Protein AF-0000000070711128 (afdb_homodimer)

Sequence (648 aa):
MAVHGGACAKFDPSIGEDCSYACGTGTVESALTDLERIEKFNCGFGSHLTIDQEVECEASFMSSKNMSFGAVGAISNVFHPSKVARHLASNNWWKQRDLLHPLILVGRGAEKYAVRNDFPTCNPEELISNQAKDSYEKYLHRMLHPYDTHDTVGAISINVNNMEAESATSSGGIVLKHSGRLGHSCVYGSGTWSERRQYEEPGDLYSERTISIVSTGHGEHLVKADFCRGIATRVLDDEEGILYSDIIREFLRDKMESRARFGGIAMIADKFNERMSLEFLVFHNTRYLPAAVRGRDNKIQVYESKFDPDSCTDDKFVIESFRLMAVHGGACAKFDPSIGEDCSYACGTGTVESALTDLERIEKFNCGFGSHLTIDQEVECEASFMSSKNMSFGAVGAISNVFHPSKVARHLASNNWWKQRDLLHPLILVGRGAEKYAVRNDFPTCNPEELISNQAKDSYEKYLHRMLHPYDTHDTVGAISINVNNMEAESATSSGGIVLKHSGRLGHSCVYGSGTWSERRQYEEPGDLYSERTISIVSTGHGEHLVKADFCRGIATRVLDDEEGILYSDIIREFLRDKMESRARFGGIAMIADKFNERMSLEFLVFHNTRYLPAAVRGRDNKIQVYESKFDPDSCTDDKFVIESFRL

Secondary structure (DSSP, 8-state):
-EEE--EESS--HHHHHHHHHHHTTSSHHHHHHHHHH-TTSSSSTTPPBPTTS-B-EEEEEEETGGGEEEEEEEE-S-S-HHHHHHHHHH--HHHHTTPPPPSEEEHHHHHHHHHHTT-----GGGG--HHHHHHHHHHHHH---GGGEE--EEEEEEETTTTEEEEEEEE---TTPPTTB--TTTSTTTSEEEEEEEEEETTTEEEEEEEEEEEEE-HHHHHHTTHHHHHHHHHHH--S---HHHHHHHHHHHH--TT--EEEEEEEEEEETTEEEEEEEEEESSSEEEEEEE-TT--EEEEEEE--TTS--SSSSEEEEEE-/-EEE---BSS--HHHHHHHHHHHTTSSHHHHHHHHHH-TTSSSSTTPPBPTTS-B-EEEEEEETGGGEEEEEEEE-S-S-HHHHHHHHHH--HHHHTTPPPPSEEEHHHHHHHHHHTT-----GGGG--HHHHHHHHHHHHH---GGGB---EEEEEEETTTTEEEEEEEE---TTPPTTB--TTTSTTTSEEEEEEEEEETTTEEEEEEEEEEEEE-HHHHHHTTHHHHHHHHHHH--S---HHHHHHHHHHHH--TT--EEEEEEEEEEETTEEEEEEEEEESSSEEEEEEE-TT--EEEEEEE--TTS--SSSSEEEEEE-

Solvent-accessible surface area (backbone atoms only — not comparable to full-atom values): 30835 Å² total; per-residue (Å²): 58,32,22,34,47,28,32,23,59,62,85,54,71,67,54,25,53,51,23,38,54,23,38,67,62,74,43,54,66,54,20,50,50,51,45,18,68,35,50,89,36,20,11,36,28,18,15,23,24,22,66,80,70,40,52,38,25,29,3,13,24,27,28,26,64,87,61,27,40,9,17,28,25,38,29,38,35,46,56,49,48,41,59,53,5,43,48,48,30,67,56,56,66,33,60,78,63,58,39,83,63,66,46,28,24,24,20,68,22,29,41,49,50,38,55,74,69,68,44,77,66,49,61,44,73,76,34,58,33,70,66,20,52,52,50,46,52,49,41,66,71,58,65,48,68,54,82,49,48,22,27,24,26,27,25,25,33,61,42,82,87,76,50,40,20,32,10,26,22,33,20,6,56,44,60,58,30,60,50,25,47,54,52,16,41,44,39,90,29,15,13,31,29,20,47,59,48,74,40,87,39,86,90,87,36,59,32,38,43,24,38,13,24,28,38,23,37,43,28,59,55,33,42,75,42,30,39,28,38,49,46,48,50,55,61,72,66,54,81,81,75,69,56,65,69,55,53,46,48,51,45,49,70,72,54,54,59,91,86,57,43,41,27,37,43,37,38,38,37,40,37,44,85,92,44,72,48,36,38,42,35,45,36,35,39,37,42,20,41,30,19,9,36,29,42,91,84,68,49,73,46,67,40,78,48,69,36,64,66,84,50,91,46,100,52,73,55,49,76,48,76,43,84,87,57,32,21,34,46,27,30,23,64,62,87,54,72,67,53,25,53,51,22,38,54,23,39,67,61,73,43,53,65,53,19,51,51,50,44,19,67,34,52,91,37,20,11,34,29,17,14,22,24,21,65,80,68,40,52,38,26,29,3,13,24,28,26,27,65,88,60,27,42,8,15,28,25,35,30,40,34,47,56,49,48,43,58,52,6,42,48,47,29,67,56,53,69,32,59,77,62,62,40,84,62,65,45,28,25,26,19,69,24,30,41,47,49,39,55,75,69,68,45,76,67,51,61,42,72,76,34,59,33,70,66,21,51,49,50,45,54,50,42,69,70,57,62,49,66,51,84,50,45,20,28,23,26,27,24,26,31,62,44,83,88,75,50,43,21,30,11,25,22,32,20,7,55,40,61,58,31,60,50,25,47,56,52,17,42,44,39,89,28,14,13,29,28,22,45,58,48,77,41,86,39,85,90,88,34,59,33,38,42,26,38,14,24,27,38,25,35,45,29,59,55,33,44,76,42,31,37,28,38,48,47,48,50,54,61,70,65,53,79,81,74,70,56,65,70,55,55,50,48,52,45,49,70,70,54,52,57,91,86,55,44,41,27,36,42,36,39,39,36,40,36,43,83,92,44,70,48,38,37,40,37,44,35,34,39,36,43,20,41,29,20,11,37,28,41,90,84,67,49,73,46,67,40,77,49,70,36,63,66,83,52,89,45,100,50,73,54,48,76,45,76,42,81,87

InterPro domains:
  IPR000246 Peptidase T2, asparaginase 2 [PF01112] (27-268)
  IPR000246 Peptidase T2, asparaginase 2 [PTHR10188] (27-289)
  IPR029055 Nucleophile aminohydrolases, N-terminal [SSF56235] (26-309)
  IPR037464 Threonine aspartase 1 [cd04514] (2-299)

pLDDT: mean 92.33, std 9.2, range [47.75, 98.94]

Organism: Caenorhabditis briggsae (NCBI:txid6238)

Structure (mmCIF, N/CA/C/O backbone):
data_AF-0000000070711128-model_v1
#
loop_
_entity.id
_entity.type
_entity.pdbx_description
1 polymer 'Protein CBG18312'
#
loop_
_atom_site.group_PDB
_atom_site.id
_atom_site.type_symbol
_atom_site.label_atom_id
_atom_site.label_alt_id
_atom_site.label_comp_id
_atom_site.label_asym_id
_atom_site.label_entity_id
_atom_site.label_seq_id
_atom_site.pdbx_PDB_ins_code
_atom_site.Cartn_x
_atom_site.Cartn_y
_atom_site.Cartn_z
_atom_site.occupancy
_atom_site.B_iso_or_equiv
_atom_site.auth_seq_id
_atom_site.auth_comp_id
_atom_site.auth_asym_id
_atom_site.auth_atom_id
_atom_site.pdbx_PDB_model_num
ATOM 1 N N . MET A 1 1 ? -8.859 24.391 4.602 1 96.88 1 MET A N 1
ATOM 2 C CA . MET A 1 1 ? -7.535 23.781 4.672 1 96.88 1 MET A CA 1
ATOM 3 C C . MET A 1 1 ? -7.148 23.484 6.117 1 96.88 1 MET A C 1
ATOM 5 O O . MET A 1 1 ? -7.484 24.25 7.023 1 96.88 1 MET A O 1
ATOM 9 N N . ALA A 1 2 ? -6.535 22.328 6.293 1 98.06 2 ALA A N 1
ATOM 10 C CA . ALA A 1 2 ? -6.086 21.969 7.637 1 98.06 2 ALA A CA 1
ATOM 11 C C . ALA A 1 2 ? -4.715 21.312 7.602 1 98.06 2 ALA A C 1
ATOM 13 O O . ALA A 1 2 ? -4.324 20.734 6.582 1 98.06 2 ALA A O 1
ATOM 14 N N . VAL A 1 3 ? -3.994 21.469 8.68 1 97.56 3 VAL A N 1
ATOM 15 C CA . VAL A 1 3 ? -2.654 20.906 8.82 1 97.56 3 VAL A CA 1
ATOM 16 C C . VAL A 1 3 ? -2.506 20.266 10.195 1 97.56 3 VAL A C 1
ATOM 18 O O . VAL A 1 3 ? -3.123 20.703 11.164 1 97.56 3 VAL A O 1
ATOM 21 N N . HIS A 1 4 ? -1.791 19.203 10.203 1 96 4 HIS A N 1
ATOM 22 C CA . HIS A 1 4 ? -1.365 18.703 11.5 1 96 4 HIS A CA 1
ATOM 23 C C . HIS A 1 4 ? 0.149 18.531 11.555 1 96 4 HIS A C 1
ATOM 25 O O . HIS A 1 4 ? 0.798 18.375 10.516 1 96 4 HIS A O 1
ATOM 31 N N . GLY A 1 5 ? 0.655 18.641 12.781 1 91.31 5 GLY A N 1
ATOM 32 C CA . GLY A 1 5 ? 2.02 18.203 13.047 1 91.31 5 GLY A CA 1
ATOM 33 C C . GLY A 1 5 ? 2.125 16.734 13.383 1 91.31 5 GLY A C 1
ATOM 34 O O . GLY A 1 5 ? 1.228 15.953 13.062 1 91.31 5 GLY A O 1
ATOM 35 N N . GLY A 1 6 ? 3.279 16.312 13.875 1 83.06 6 GLY A N 1
ATOM 36 C CA . GLY A 1 6 ? 3.48 14.914 14.227 1 83.06 6 GLY A CA 1
ATOM 37 C C . GLY A 1 6 ? 2.777 14.508 15.508 1 83.06 6 GLY A C 1
ATOM 38 O O . GLY A 1 6 ? 2.477 15.359 16.344 1 83.06 6 GLY A O 1
ATOM 39 N N . ALA A 1 7 ? 2.387 13.219 15.578 1 73.69 7 ALA A N 1
ATOM 40 C CA . ALA A 1 7 ? 1.886 12.672 16.828 1 73.69 7 ALA A CA 1
ATOM 41 C C . ALA A 1 7 ? 2.982 12.641 17.891 1 73.69 7 ALA A C 1
ATOM 43 O O . ALA A 1 7 ? 3.984 11.938 17.734 1 73.69 7 ALA A O 1
ATOM 44 N N . CYS A 1 8 ? 2.756 13.562 18.844 1 65.44 8 CYS A N 1
ATOM 45 C CA . CYS A 1 8 ? 3.875 13.938 19.688 1 65.44 8 CYS A CA 1
ATOM 46 C C . CYS A 1 8 ? 3.73 13.328 21.078 1 65.44 8 CYS A C 1
ATOM 48 O O . CYS A 1 8 ? 2.615 13.125 21.562 1 65.44 8 CYS A O 1
ATOM 50 N N . ALA A 1 9 ? 4.891 13.102 21.5 1 61.5 9 ALA A N 1
ATOM 51 C CA . ALA A 1 9 ? 4.969 12.609 22.875 1 61.5 9 ALA A CA 1
ATOM 52 C C . ALA A 1 9 ? 4.922 13.766 23.875 1 61.5 9 ALA A C 1
ATOM 54 O O . ALA A 1 9 ? 4.613 13.562 25.062 1 61.5 9 ALA A O 1
ATOM 55 N N . LYS A 1 10 ? 5.27 14.891 23.438 1 70.38 10 LYS A N 1
ATOM 56 C CA . LYS A 1 10 ? 5.309 16.016 24.375 1 70.38 10 LYS A CA 1
ATOM 57 C C . LYS A 1 10 ? 4.621 17.234 23.781 1 70.38 10 LYS A C 1
ATOM 59 O O . LYS A 1 10 ? 4.77 17.531 22.594 1 70.38 10 LYS A O 1
ATOM 64 N N . PHE A 1 11 ? 3.947 17.891 24.688 1 78.62 11 PHE A N 1
ATOM 65 C CA . PHE A 1 11 ? 3.258 19.109 24.297 1 78.62 11 PHE A CA 1
ATOM 66 C C . PHE A 1 11 ? 4.254 20.25 24.062 1 78.62 11 PHE A C 1
ATOM 68 O O . PHE A 1 11 ? 5.168 20.453 24.859 1 78.62 11 PHE A O 1
ATOM 75 N N . ASP A 1 12 ? 4.129 20.938 22.922 1 80.81 12 ASP A N 1
ATOM 76 C CA . ASP A 1 12 ? 4.902 22.125 22.547 1 80.81 12 ASP A CA 1
ATOM 77 C C . ASP A 1 12 ? 4.039 23.109 21.766 1 80.81 12 ASP A C 1
ATOM 79 O O . ASP A 1 12 ? 3.787 22.938 20.578 1 80.81 12 ASP A O 1
ATOM 83 N N . PRO A 1 13 ? 3.658 24.156 22.422 1 82.62 13 PRO A N 1
ATOM 84 C CA . PRO A 1 13 ? 2.76 25.125 21.797 1 82.62 13 PRO A CA 1
ATOM 85 C C . PRO A 1 13 ? 3.363 25.75 20.547 1 82.62 13 PRO A C 1
ATOM 87 O O . PRO A 1 13 ? 2.627 26.203 19.656 1 82.62 13 PRO A O 1
ATOM 90 N N . SER A 1 14 ? 4.613 25.766 20.5 1 87.81 14 SER A N 1
ATOM 91 C CA . SER A 1 14 ? 5.254 26.359 19.328 1 87.81 14 SER A CA 1
ATOM 92 C C . SER A 1 14 ? 4.93 25.578 18.062 1 87.81 14 SER A C 1
ATOM 94 O O . SER A 1 14 ? 4.918 26.141 16.969 1 87.81 14 SER A O 1
ATOM 96 N N . ILE A 1 15 ? 4.617 24.359 18.188 1 88.69 15 ILE A N 1
ATOM 97 C CA . ILE A 1 15 ? 4.285 23.516 17.047 1 88.69 15 ILE A CA 1
ATOM 98 C C . ILE A 1 15 ? 2.912 23.906 16.5 1 88.69 15 ILE A C 1
ATOM 100 O O . ILE A 1 15 ? 2.707 23.938 15.281 1 88.69 15 ILE A O 1
ATOM 104 N N . GLY A 1 16 ? 2.016 24.203 17.391 1 90.62 16 GLY A N 1
ATOM 105 C CA . GLY A 1 16 ? 0.709 24.688 16.969 1 90.62 16 GLY A CA 1
ATOM 106 C C . GLY A 1 16 ? 0.778 25.969 16.172 1 90.62 16 GLY A C 1
ATOM 107 O O . GLY A 1 16 ? 0.048 26.141 15.188 1 90.62 16 GLY A O 1
ATOM 108 N N . GLU A 1 17 ? 1.631 26.828 16.609 1 92.31 17 GLU A N 1
ATOM 109 C CA . GLU A 1 17 ? 1.824 28.094 15.898 1 92.31 17 GLU A CA 1
ATOM 110 C C . GLU A 1 17 ? 2.41 27.859 14.508 1 92.31 17 GLU A C 1
ATOM 112 O O . GLU A 1 17 ? 2.029 28.531 13.547 1 92.31 17 GLU A O 1
ATOM 117 N N . ASP A 1 18 ? 3.338 26.938 14.445 1 93.38 18 ASP A N 1
ATOM 118 C CA . ASP A 1 18 ? 3.916 26.578 13.156 1 93.38 18 ASP A CA 1
ATOM 119 C C . ASP A 1 18 ? 2.857 26 12.219 1 93.38 18 ASP A C 1
ATOM 121 O O . ASP A 1 18 ? 2.848 26.297 11.023 1 93.38 18 ASP A O 1
ATOM 125 N N . CYS A 1 19 ? 1.975 25.203 12.773 1 94.5 19 CYS A N 1
ATOM 126 C CA . CYS A 1 19 ? 0.875 24.641 11.984 1 94.5 19 CYS A CA 1
ATOM 127 C C . CYS A 1 19 ? -0.032 25.766 11.469 1 94.5 19 CYS A C 1
ATOM 129 O O . CYS A 1 19 ? -0.483 25.719 10.32 1 94.5 19 CYS A O 1
ATOM 131 N N . SER A 1 20 ? -0.28 26.703 12.367 1 95.56 20 SER A N 1
ATOM 132 C CA . SER A 1 20 ? -1.103 27.844 11.977 1 95.56 20 SER A CA 1
ATOM 133 C C . SER A 1 20 ? -0.474 28.609 10.82 1 95.56 20 SER A C 1
ATOM 135 O O . SER A 1 20 ? -1.163 28.984 9.867 1 95.56 20 SER A O 1
ATOM 137 N N . TYR A 1 21 ? 0.744 28.844 10.93 1 95.06 21 TYR A N 1
ATOM 138 C CA . TYR A 1 21 ? 1.465 29.531 9.867 1 95.06 21 TYR A CA 1
ATOM 139 C C . TYR A 1 21 ? 1.362 28.766 8.555 1 95.06 21 TYR A C 1
ATOM 141 O O . TYR A 1 21 ? 1.041 29.344 7.516 1 95.06 21 TYR A O 1
ATOM 149 N N . ALA A 1 22 ? 1.61 27.438 8.586 1 95.31 22 ALA A N 1
ATOM 150 C CA . ALA A 1 22 ? 1.55 26.594 7.395 1 95.31 22 ALA A CA 1
ATOM 151 C C . ALA A 1 22 ? 0.146 26.594 6.797 1 95.31 22 ALA A C 1
ATOM 153 O O . ALA A 1 22 ? -0.014 26.641 5.574 1 95.31 22 ALA A O 1
ATOM 154 N N . CYS A 1 23 ? -0.776 26.547 7.648 1 95.19 23 CYS A N 1
ATOM 155 C CA . CYS A 1 23 ? -2.172 26.547 7.23 1 95.19 23 CYS A CA 1
ATOM 156 C C . CYS A 1 23 ? -2.527 27.828 6.492 1 95.19 23 CYS A C 1
ATOM 158 O O . CYS A 1 23 ? -3.379 27.828 5.602 1 95.19 23 CYS A O 1
ATOM 160 N N . GLY A 1 24 ? -1.919 28.891 6.805 1 93.44 24 GLY A N 1
ATOM 161 C CA . GLY A 1 24 ? -2.189 30.203 6.242 1 93.44 24 GLY A CA 1
ATOM 162 C C . GLY A 1 24 ? -1.588 30.391 4.859 1 93.44 24 GLY A C 1
ATOM 163 O O . GLY A 1 24 ? -1.929 31.344 4.156 1 93.44 24 GLY A O 1
ATOM 164 N N . THR A 1 25 ? -0.781 29.5 4.379 1 88.31 25 THR A N 1
ATOM 165 C CA . THR A 1 25 ? -0.105 29.641 3.094 1 88.31 25 THR A CA 1
ATOM 166 C C . THR A 1 25 ? -1.077 29.406 1.941 1 88.31 25 THR A C 1
ATOM 168 O O . THR A 1 25 ? -0.807 29.797 0.803 1 88.31 25 THR A O 1
ATOM 171 N N . GLY A 1 26 ? -2.074 28.641 2.146 1 85.19 26 GLY A N 1
ATOM 172 C CA . GLY A 1 26 ? -3.189 28.625 1.213 1 85.19 26 GLY A CA 1
ATOM 173 C C . GLY A 1 26 ? -3.293 27.312 0.435 1 85.19 26 GLY A C 1
ATOM 174 O O . GLY A 1 26 ? -4.344 27.016 -0.137 1 85.19 26 GLY A O 1
ATOM 175 N N . THR A 1 27 ? -2.182 26.609 0.192 1 94.88 27 THR A N 1
ATOM 176 C CA . THR A 1 27 ? -2.287 25.359 -0.537 1 94.88 27 THR A CA 1
ATOM 177 C C . THR A 1 27 ? -1.648 24.219 0.253 1 94.88 27 THR A C 1
ATOM 179 O O . THR A 1 27 ? -0.801 24.453 1.117 1 94.88 27 THR A O 1
ATOM 182 N N . VAL A 1 28 ? -2.09 23 -0.047 1 97.75 28 VAL A N 1
ATOM 183 C CA . VAL A 1 28 ? -1.533 21.797 0.581 1 97.75 28 VAL A CA 1
ATOM 184 C C . VAL A 1 28 ? -0.031 21.734 0.315 1 97.75 28 VAL A C 1
ATOM 186 O O . VAL A 1 28 ? 0.752 21.438 1.221 1 97.75 28 VAL A O 1
ATOM 189 N N . GLU A 1 29 ? 0.359 22.062 -0.869 1 96.12 29 GLU A N 1
ATOM 190 C CA . GLU A 1 29 ? 1.768 22.031 -1.25 1 96.12 29 GLU A CA 1
ATOM 191 C C . GLU A 1 29 ? 2.586 23.031 -0.439 1 96.12 29 GLU A C 1
ATOM 193 O O . GLU A 1 29 ? 3.631 22.672 0.115 1 96.12 29 GLU A O 1
ATOM 198 N N . SER A 1 30 ? 2.127 24.25 -0.431 1 96.81 30 SER A N 1
ATOM 199 C CA . SER A 1 30 ? 2.857 25.281 0.289 1 96.81 30 SER A CA 1
ATOM 200 C C . SER A 1 30 ? 2.922 24.984 1.782 1 96.81 30 SER A C 1
ATOM 202 O O . SER A 1 30 ? 3.936 25.25 2.432 1 96.81 30 SER A O 1
ATOM 204 N N . ALA A 1 31 ? 1.823 24.422 2.291 1 97.44 31 ALA A N 1
ATOM 205 C CA . ALA A 1 31 ? 1.797 24.078 3.709 1 97.44 31 ALA A CA 1
ATOM 206 C C . ALA A 1 31 ? 2.867 23.031 4.039 1 97.44 31 ALA A C 1
ATOM 208 O O . ALA A 1 31 ? 3.631 23.203 4.992 1 97.44 31 ALA A O 1
ATOM 209 N N . LEU A 1 32 ? 2.965 22.031 3.246 1 97.19 32 LEU A N 1
ATOM 210 C CA . LEU A 1 32 ? 3.936 20.969 3.518 1 97.19 32 LEU A CA 1
ATOM 211 C C . LEU A 1 32 ? 5.359 21.469 3.312 1 97.19 32 LEU A C 1
ATOM 213 O O . LEU A 1 32 ? 6.27 21.094 4.055 1 97.19 32 LEU A O 1
ATOM 217 N N . THR A 1 33 ? 5.527 22.266 2.289 1 96.12 33 THR A N 1
ATOM 218 C CA . THR A 1 33 ? 6.848 22.844 2.033 1 96.12 33 THR A CA 1
ATOM 219 C C . THR A 1 33 ? 7.324 23.656 3.227 1 96.12 33 THR A C 1
ATOM 221 O O . THR A 1 33 ? 8.492 23.594 3.609 1 96.12 33 THR A O 1
ATOM 224 N N . ASP A 1 34 ? 6.426 24.406 3.803 1 95.38 34 ASP A N 1
ATOM 225 C CA . ASP A 1 34 ? 6.746 25.188 4.988 1 95.38 34 ASP A CA 1
ATOM 226 C C . ASP A 1 34 ? 7.113 24.297 6.164 1 95.38 34 ASP A C 1
ATOM 228 O O . ASP A 1 34 ? 8.086 24.562 6.875 1 95.38 34 ASP A O 1
ATOM 232 N N . LEU A 1 35 ? 6.359 23.312 6.355 1 94.44 35 LEU A N 1
ATOM 233 C CA . LEU A 1 35 ? 6.617 22.406 7.473 1 94.44 35 LEU A CA 1
ATOM 234 C C . LEU A 1 35 ? 7.941 21.672 7.285 1 94.44 35 LEU A C 1
ATOM 236 O O . LEU A 1 35 ? 8.656 21.422 8.258 1 94.44 35 LEU A O 1
ATOM 240 N N . GLU A 1 36 ? 8.289 21.328 6.051 1 95 36 GLU A N 1
ATOM 241 C CA . GLU A 1 36 ? 9.523 20.625 5.734 1 95 36 GLU A CA 1
ATOM 242 C C . GLU A 1 36 ? 10.75 21.484 6.008 1 95 36 GLU A C 1
ATOM 244 O O . GLU A 1 36 ? 11.867 20.969 6.121 1 95 36 GLU A O 1
ATOM 249 N N . ARG A 1 37 ? 10.555 22.734 6.152 1 92.88 37 ARG A N 1
ATOM 250 C CA . ARG A 1 37 ? 11.656 23.656 6.402 1 92.88 37 ARG A CA 1
ATOM 251 C C . ARG A 1 37 ? 11.938 23.766 7.898 1 92.88 37 ARG A C 1
ATOM 253 O O . ARG A 1 37 ? 13.008 24.25 8.297 1 92.88 37 ARG A O 1
ATOM 260 N N . ILE A 1 38 ? 10.953 23.406 8.656 1 90.12 38 ILE A N 1
ATOM 261 C CA . ILE A 1 38 ? 11.055 23.594 10.102 1 90.12 38 ILE A CA 1
ATOM 262 C C . ILE A 1 38 ? 11.633 22.344 10.742 1 90.12 38 ILE A C 1
ATOM 264 O O . ILE A 1 38 ? 11 21.281 10.719 1 90.12 38 ILE A O 1
ATOM 268 N N . GLU A 1 39 ? 12.695 22.469 11.383 1 87 39 GLU A N 1
ATOM 269 C CA . GLU A 1 39 ? 13.484 21.359 11.922 1 87 39 GLU A CA 1
ATOM 270 C C . GLU A 1 39 ? 12.68 20.562 12.938 1 87 39 GLU A C 1
ATOM 272 O O . GLU A 1 39 ? 12.844 19.344 13.039 1 87 39 GLU A O 1
ATOM 277 N N . LYS A 1 40 ? 11.844 21.281 13.555 1 83.38 40 LYS A N 1
ATOM 278 C CA . LYS A 1 40 ? 11.133 20.609 14.641 1 83.38 40 LYS A CA 1
ATOM 279 C C . LYS A 1 40 ? 10.195 19.531 14.102 1 83.38 40 LYS A C 1
ATOM 281 O O . LYS A 1 40 ? 9.773 18.641 14.844 1 83.38 40 LYS A O 1
ATOM 286 N N . PHE A 1 41 ? 9.938 19.812 12.812 1 86.44 41 PHE A N 1
ATOM 287 C CA . PHE A 1 41 ? 9.055 18.812 12.203 1 86.44 41 PHE A CA 1
ATOM 288 C C . PHE A 1 41 ? 9.859 17.688 11.586 1 86.44 41 PHE A C 1
ATOM 290 O O . PHE A 1 41 ? 10.93 17.906 11.008 1 86.44 41 PHE A O 1
ATOM 297 N N . ASN A 1 42 ? 9.922 16.531 11.883 1 84.69 42 ASN A N 1
ATOM 298 C CA . ASN A 1 42 ? 10.57 15.312 11.406 1 84.69 42 ASN A CA 1
ATOM 299 C C . ASN A 1 42 ? 10.18 15 9.961 1 84.69 42 ASN A C 1
ATOM 301 O O . ASN A 1 42 ? 9.703 13.906 9.664 1 84.69 42 ASN A O 1
ATOM 305 N N . CYS A 1 43 ? 10.398 15.992 9.094 1 88.38 43 CYS A N 1
ATOM 306 C CA . CYS A 1 43 ? 10.172 15.844 7.656 1 88.38 43 CYS A CA 1
ATOM 307 C C . CYS A 1 43 ? 11.078 16.781 6.863 1 88.38 43 CYS A C 1
ATOM 309 O O . CYS A 1 43 ? 11.312 17.922 7.273 1 88.38 43 CYS A O 1
ATOM 311 N N . GLY A 1 44 ? 11.641 16.281 5.773 1 90.12 44 GLY A N 1
ATOM 312 C CA . GLY A 1 44 ? 12.656 17.109 5.121 1 90.12 44 GLY A CA 1
ATOM 313 C C . GLY A 1 44 ? 13.859 17.375 5.996 1 90.12 44 GLY A C 1
ATOM 314 O O . GLY A 1 44 ? 14.5 16.438 6.492 1 90.12 44 GLY A O 1
ATOM 315 N N . PHE A 1 45 ? 14.078 18.656 6.207 1 89.38 45 PHE A N 1
ATOM 316 C CA . PHE A 1 45 ? 15.164 19.031 7.105 1 89.38 45 PHE A CA 1
ATOM 317 C C . PHE A 1 45 ? 14.836 18.641 8.539 1 89.38 45 PHE A C 1
ATOM 319 O O . PHE A 1 45 ? 13.789 19.031 9.07 1 89.38 45 PHE A O 1
ATOM 326 N N . GLY A 1 46 ? 15.742 17.812 9.133 1 86.38 46 GLY A N 1
ATOM 327 C CA . GLY A 1 46 ? 15.516 17.422 10.516 1 86.38 46 GLY A CA 1
ATOM 328 C C . GLY A 1 46 ? 14.883 16.062 10.648 1 86.38 46 GLY A C 1
ATOM 329 O O . GLY A 1 46 ? 14.547 15.633 11.758 1 86.38 46 GLY A O 1
ATOM 330 N N . SER A 1 47 ? 14.766 15.352 9.562 1 89.25 47 SER A N 1
ATOM 331 C CA . SER A 1 47 ? 14.227 14 9.586 1 89.25 47 SER A CA 1
ATOM 332 C C . SER A 1 47 ? 15.055 13.078 10.477 1 89.25 47 SER A C 1
ATOM 334 O O . SER A 1 47 ? 16.266 13.258 10.602 1 89.25 47 SER A O 1
ATOM 336 N N . HIS A 1 48 ? 14.391 12.156 11.078 1 89.38 48 HIS A N 1
ATOM 337 C CA . HIS A 1 48 ? 15.07 11.164 11.914 1 89.38 48 HIS A CA 1
ATOM 338 C C . HIS A 1 48 ? 16.078 10.367 11.102 1 89.38 48 HIS A C 1
ATOM 340 O O . HIS A 1 48 ? 15.836 10.039 9.938 1 89.38 48 HIS A O 1
ATOM 346 N N . LEU A 1 49 ? 17.125 10.023 11.812 1 91.88 49 LEU A N 1
ATOM 347 C CA . LEU A 1 49 ? 18.172 9.266 11.141 1 91.88 49 LEU A CA 1
ATOM 348 C C . LEU A 1 49 ? 17.875 7.77 11.172 1 91.88 49 LEU A C 1
ATOM 350 O O . LEU A 1 49 ? 17.312 7.262 12.148 1 91.88 49 LEU A O 1
ATOM 354 N N . THR A 1 50 ? 18.234 7.09 10.086 1 92.94 50 THR A N 1
ATOM 355 C CA . THR A 1 50 ? 18.172 5.633 10.039 1 92.94 50 THR A CA 1
ATOM 356 C C . THR A 1 50 ? 19.219 5.016 10.953 1 92.94 50 THR A C 1
ATOM 358 O O . THR A 1 50 ? 20.078 5.727 11.492 1 92.94 50 THR A O 1
ATOM 361 N N . ILE A 1 51 ? 19.141 3.732 11.086 1 91.44 51 ILE A N 1
ATOM 362 C CA . ILE A 1 51 ? 20.109 2.996 11.898 1 91.44 51 ILE A CA 1
ATOM 363 C C . ILE A 1 51 ? 21.516 3.195 11.344 1 91.44 51 ILE A C 1
ATOM 365 O O . ILE A 1 51 ? 22.5 3.059 12.078 1 91.44 51 ILE A O 1
ATOM 369 N N . ASP A 1 52 ? 21.656 3.551 10.078 1 94 52 ASP A N 1
ATOM 370 C CA . ASP A 1 52 ? 22.938 3.779 9.43 1 94 52 ASP A CA 1
ATOM 371 C C . ASP A 1 52 ? 23.312 5.258 9.469 1 94 52 ASP A C 1
ATOM 373 O O . ASP A 1 52 ? 24.219 5.691 8.742 1 94 52 ASP A O 1
ATOM 377 N N . GLN A 1 53 ? 22.547 6.023 10.172 1 93.31 53 GLN A N 1
ATOM 378 C CA . GLN A 1 53 ? 22.781 7.449 10.375 1 93.31 53 GLN A CA 1
ATOM 379 C C . GLN A 1 53 ? 22.609 8.227 9.07 1 93.31 53 GLN A C 1
ATOM 381 O O . GLN A 1 53 ? 23.391 9.148 8.781 1 93.31 53 GLN A O 1
ATOM 386 N N . GLU A 1 54 ? 21.656 7.793 8.312 1 93.88 54 GLU A N 1
ATOM 387 C CA . GLU A 1 54 ? 21.297 8.469 7.066 1 93.88 54 GLU A CA 1
ATOM 388 C C . GLU A 1 54 ? 19.922 9.109 7.172 1 93.88 54 GLU A C 1
ATOM 390 O O . GLU A 1 54 ? 19.109 8.734 8.023 1 93.88 54 GLU A O 1
ATOM 395 N N . VAL A 1 55 ? 19.719 10.156 6.301 1 94.94 55 VAL A N 1
ATOM 396 C CA . VAL A 1 55 ? 18.406 10.766 6.219 1 94.94 55 VAL A CA 1
ATOM 397 C C . VAL A 1 55 ? 17.641 10.211 5.012 1 94.94 55 VAL A C 1
ATOM 399 O O . VAL A 1 55 ? 18.172 10.195 3.896 1 94.94 55 VAL A O 1
ATOM 402 N N . GLU A 1 56 ? 16.547 9.672 5.207 1 96.56 56 GLU A N 1
ATOM 403 C CA . GLU A 1 56 ? 15.617 9.234 4.176 1 96.56 56 GLU A CA 1
ATOM 404 C C . GLU A 1 56 ? 14.211 9.766 4.438 1 96.56 56 GLU A C 1
ATOM 406 O O . GLU A 1 56 ? 13.641 9.531 5.504 1 96.56 56 GLU A O 1
ATOM 411 N N . CYS A 1 57 ? 13.656 10.461 3.416 1 96.88 57 CYS A N 1
ATOM 412 C CA . CYS A 1 57 ? 12.336 11.062 3.57 1 96.88 57 CYS A CA 1
ATOM 413 C C . CYS A 1 57 ? 11.305 10.328 2.732 1 96.88 57 CYS A C 1
ATOM 415 O O . CYS A 1 57 ? 11.656 9.586 1.813 1 96.88 57 CYS A O 1
ATOM 417 N N . GLU A 1 58 ? 10.117 10.461 3.086 1 97.62 58 GLU A N 1
ATOM 418 C CA . GLU A 1 58 ? 8.992 10 2.279 1 97.62 58 GLU A CA 1
ATOM 419 C C . GLU A 1 58 ? 7.875 11.047 2.246 1 97.62 58 GLU A C 1
ATOM 421 O O . GLU A 1 58 ? 7.719 11.82 3.189 1 97.62 58 GLU A O 1
ATOM 426 N N . ALA A 1 59 ? 7.152 11.094 1.206 1 98.5 59 ALA A N 1
ATOM 427 C CA . ALA A 1 59 ? 6.035 12.016 1.029 1 98.5 59 ALA A CA 1
ATOM 428 C C . ALA A 1 59 ? 5.027 11.477 0.02 1 98.5 59 ALA A C 1
ATOM 430 O O . ALA A 1 59 ? 5.371 10.641 -0.818 1 98.5 59 ALA A O 1
ATOM 431 N N . SER A 1 60 ? 3.836 11.914 0.131 1 98.75 60 SER A N 1
ATOM 432 C CA . SER A 1 60 ? 2.795 11.562 -0.829 1 98.75 60 SER A CA 1
ATOM 433 C C . SER A 1 60 ? 1.824 12.719 -1.041 1 98.75 60 SER A C 1
ATOM 435 O O . SER A 1 60 ? 1.779 13.656 -0.237 1 98.75 60 SER A O 1
ATOM 437 N N . PHE A 1 61 ? 1.147 12.703 -2.121 1 98.81 61 PHE A N 1
ATOM 438 C CA . PHE A 1 61 ? 0.121 13.664 -2.508 1 98.81 61 PHE A CA 1
ATOM 439 C C . PHE A 1 61 ? -1.028 12.969 -3.227 1 98.81 61 PHE A C 1
ATOM 441 O O . PHE A 1 61 ? -0.804 12.07 -4.047 1 98.81 61 PHE A O 1
ATOM 448 N N . MET A 1 62 ? -2.23 13.359 -2.889 1 98.81 62 MET A N 1
ATOM 449 C CA . MET A 1 62 ? -3.4 12.812 -3.572 1 98.81 62 MET A CA 1
ATOM 450 C C . MET A 1 62 ? -4.41 13.906 -3.887 1 98.81 62 MET A C 1
ATOM 452 O O . MET A 1 62 ? -4.617 14.82 -3.084 1 98.81 62 MET A O 1
ATOM 456 N N . SER A 1 63 ? -4.988 13.82 -5.02 1 98.62 63 SER A N 1
ATOM 457 C CA . SER A 1 63 ? -6.09 14.688 -5.438 1 98.62 63 SER A CA 1
ATOM 458 C C . SER A 1 63 ? -7.344 13.867 -5.742 1 98.62 63 SER A C 1
ATOM 460 O O . SER A 1 63 ? -7.262 12.789 -6.332 1 98.62 63 SER A O 1
ATOM 462 N N . SER A 1 64 ? -8.477 14.422 -5.258 1 98.44 64 SER A N 1
ATOM 463 C CA . SER A 1 64 ? -9.734 13.758 -5.582 1 98.44 64 SER A CA 1
ATOM 464 C C . SER A 1 64 ? -10.023 13.828 -7.074 1 98.44 64 SER A C 1
ATOM 466 O O . SER A 1 64 ? -10.836 13.055 -7.59 1 98.44 64 SER A O 1
ATOM 468 N N . LYS A 1 65 ? -9.367 14.805 -7.684 1 96.19 65 LYS A N 1
ATOM 469 C CA . LYS A 1 65 ? -9.492 14.891 -9.141 1 96.19 65 LYS A CA 1
ATOM 470 C C . LYS A 1 65 ? -8.773 13.734 -9.82 1 96.19 65 LYS A C 1
ATOM 472 O O . LYS A 1 65 ? -7.551 13.602 -9.703 1 96.19 65 LYS A O 1
ATOM 477 N N . ASN A 1 66 ? -9.484 12.836 -10.445 1 92.62 66 ASN A N 1
ATOM 478 C CA . ASN A 1 66 ? -8.984 11.664 -11.156 1 92.62 66 ASN A CA 1
ATOM 479 C C . ASN A 1 66 ? -8.305 10.68 -10.211 1 92.62 66 ASN A C 1
ATOM 481 O O . ASN A 1 66 ? -7.562 9.805 -10.648 1 92.62 66 ASN A O 1
ATOM 485 N N . MET A 1 67 ? -8.445 10.961 -8.969 1 96.5 67 MET A N 1
ATOM 486 C CA . MET A 1 67 ? -7.824 10.094 -7.973 1 96.5 67 MET A CA 1
ATOM 487 C C . MET A 1 67 ? -6.32 9.992 -8.211 1 96.5 67 MET A C 1
ATOM 489 O O . MET A 1 67 ? -5.758 8.891 -8.164 1 96.5 67 MET A O 1
ATOM 493 N N . SER A 1 68 ? -5.754 11.156 -8.547 1 97.31 68 SER A N 1
ATOM 494 C CA . SER A 1 68 ? -4.316 11.164 -8.805 1 97.31 68 SER A CA 1
ATOM 495 C C . SER A 1 68 ? -3.52 10.992 -7.512 1 97.31 68 SER A C 1
ATOM 497 O O . SER A 1 68 ? -3.895 11.531 -6.469 1 97.31 68 SER A O 1
ATOM 499 N N . PHE A 1 69 ? -2.473 10.234 -7.633 1 98.44 69 PHE A N 1
ATOM 500 C CA . PHE A 1 69 ? -1.632 9.922 -6.48 1 98.44 69 PHE A CA 1
ATOM 501 C C . PHE A 1 69 ? -0.165 9.844 -6.887 1 98.44 69 PHE A C 1
ATOM 503 O O . PHE A 1 69 ? 0.157 9.359 -7.977 1 98.44 69 PHE A O 1
ATOM 510 N N . GLY A 1 70 ? 0.708 10.367 -6.074 1 98.81 70 GLY A N 1
ATOM 511 C CA . GLY A 1 70 ? 2.15 10.258 -6.211 1 98.81 70 GLY A CA 1
ATOM 512 C C . GLY A 1 70 ? 2.871 10.164 -4.879 1 98.81 70 GLY A C 1
ATOM 513 O O . GLY A 1 70 ? 2.502 10.844 -3.922 1 98.81 70 GLY A O 1
ATOM 514 N N . ALA A 1 71 ? 3.828 9.305 -4.809 1 98.88 71 ALA A N 1
ATOM 515 C CA . ALA A 1 71 ? 4.609 9.172 -3.582 1 98.88 71 ALA A CA 1
ATOM 516 C C . ALA A 1 71 ? 6.086 8.93 -3.895 1 98.88 71 ALA A C 1
ATOM 518 O O . ALA A 1 71 ? 6.418 8.32 -4.914 1 98.88 71 ALA A O 1
ATOM 519 N N . VAL A 1 72 ? 6.93 9.422 -3.043 1 98.81 72 VAL A N 1
ATOM 520 C CA . VAL A 1 72 ? 8.359 9.141 -3.074 1 98.81 72 VAL A CA 1
ATOM 521 C C . VAL A 1 72 ? 8.828 8.648 -1.707 1 98.81 72 VAL A C 1
ATOM 523 O O . VAL A 1 72 ? 8.328 9.102 -0.674 1 98.81 72 VAL A O 1
ATOM 526 N N . GLY A 1 73 ? 9.68 7.711 -1.697 1 98.44 73 GLY A N 1
ATOM 527 C CA . GLY A 1 73 ? 10.172 7.137 -0.456 1 98.44 73 GLY A CA 1
ATOM 528 C C . GLY A 1 73 ? 11.664 6.859 -0.477 1 98.44 73 GLY A C 1
ATOM 529 O O . GLY A 1 73 ? 12.25 6.668 -1.544 1 98.44 73 GLY A O 1
ATOM 530 N N . ALA A 1 74 ? 12.242 6.855 0.726 1 98.12 74 ALA A N 1
ATOM 531 C CA . ALA A 1 74 ? 13.68 6.656 0.883 1 98.12 74 ALA A CA 1
ATOM 532 C C . ALA A 1 74 ? 14.469 7.602 -0.019 1 98.12 74 ALA A C 1
ATOM 534 O O . ALA A 1 74 ? 15.445 7.195 -0.649 1 98.12 74 ALA A O 1
ATOM 535 N N . ILE A 1 75 ? 13.977 8.773 -0.16 1 98.12 75 ILE A N 1
ATOM 536 C CA . ILE A 1 75 ? 14.633 9.805 -0.958 1 98.12 75 ILE A CA 1
ATOM 537 C C . ILE A 1 75 ? 15.484 10.688 -0.053 1 98.12 75 ILE A C 1
ATOM 539 O O . ILE A 1 75 ? 15.07 11.039 1.056 1 98.12 75 ILE A O 1
ATOM 543 N N . SER A 1 76 ? 16.641 11.047 -0.497 1 97.25 76 SER A N 1
ATOM 544 C CA . SER A 1 76 ? 17.562 11.695 0.426 1 97.25 76 SER A CA 1
ATOM 545 C C . SER A 1 76 ? 18.234 12.906 -0.222 1 97.25 76 SER A C 1
ATOM 547 O O . SER A 1 76 ? 19.141 13.508 0.365 1 97.25 76 SER A O 1
ATOM 549 N N . ASN A 1 77 ? 17.75 13.273 -1.388 1 97.25 77 ASN A N 1
ATOM 550 C CA . ASN A 1 77 ? 18.531 14.289 -2.078 1 97.25 77 ASN A CA 1
ATOM 551 C C . ASN A 1 77 ? 17.719 15.547 -2.342 1 97.25 77 ASN A C 1
ATOM 553 O O . ASN A 1 77 ? 18.047 16.328 -3.236 1 97.25 77 ASN A O 1
ATOM 557 N N . VAL A 1 78 ? 16.578 15.703 -1.671 1 97.19 78 VAL A N 1
ATOM 558 C CA . VAL A 1 78 ? 15.781 16.906 -1.847 1 97.19 78 VAL A CA 1
ATOM 559 C C . VAL A 1 78 ? 15.336 17.438 -0.485 1 97.19 78 VAL A C 1
ATOM 561 O O . VAL A 1 78 ? 15.039 16.656 0.423 1 97.19 78 VAL A O 1
ATOM 564 N N . PHE A 1 79 ? 15.18 18.781 -0.414 1 94.62 79 PHE A N 1
ATOM 565 C CA . PHE A 1 79 ? 14.695 19.391 0.815 1 94.62 79 PHE A CA 1
ATOM 566 C C . PHE A 1 79 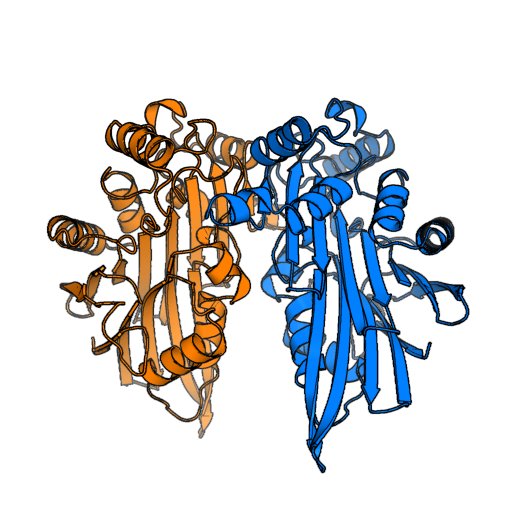? 13.188 19.25 0.94 1 94.62 79 PHE A C 1
ATOM 568 O O . PHE A 1 79 ? 12.648 19.188 2.051 1 94.62 79 PHE A O 1
ATOM 575 N N . HIS A 1 80 ? 12.562 19.203 -0.262 1 97.56 80 HIS A N 1
ATOM 576 C CA . HIS A 1 80 ? 11.109 19.172 -0.263 1 97.56 80 HIS A CA 1
ATOM 577 C C . HIS A 1 80 ? 10.57 17.953 -1.011 1 97.56 80 HIS A C 1
ATOM 579 O O . HIS A 1 80 ? 10.016 18.094 -2.104 1 97.56 80 HIS A O 1
ATOM 585 N N . PRO A 1 81 ? 10.578 16.812 -0.35 1 98.06 81 PRO A N 1
ATOM 586 C CA . PRO A 1 81 ? 10.047 15.617 -1 1 98.06 81 PRO A CA 1
ATOM 587 C C . PRO A 1 81 ? 8.562 15.734 -1.352 1 98.06 81 PRO A C 1
ATOM 589 O O . PRO A 1 81 ? 8.102 15.117 -2.314 1 98.06 81 PRO A O 1
ATOM 592 N N . SER A 1 82 ? 7.812 16.5 -0.616 1 98.25 82 SER A N 1
ATOM 593 C CA . SER A 1 82 ? 6.387 16.656 -0.879 1 98.25 82 SER A CA 1
ATOM 594 C C . SER A 1 82 ? 6.148 17.297 -2.246 1 98.25 82 SER A C 1
ATOM 596 O O . SER A 1 82 ? 5.176 16.969 -2.926 1 98.25 82 SER A O 1
ATOM 598 N N . LYS A 1 83 ? 7.055 18.188 -2.627 1 98.31 83 LYS A N 1
ATOM 599 C CA . LYS A 1 83 ? 6.941 18.781 -3.953 1 98.31 83 LYS A CA 1
ATOM 600 C C . LYS A 1 83 ? 7.156 17.75 -5.047 1 98.31 83 LYS A C 1
ATOM 602 O O . LYS A 1 83 ? 6.504 17.797 -6.094 1 98.31 83 LYS A O 1
ATOM 607 N N . VAL A 1 84 ? 8.07 16.891 -4.82 1 98.69 84 VAL A N 1
ATOM 608 C CA . VAL A 1 84 ? 8.359 15.844 -5.789 1 98.69 84 VAL A CA 1
ATOM 609 C C . VAL A 1 84 ? 7.156 14.906 -5.902 1 98.69 84 VAL A C 1
ATOM 611 O O . VAL A 1 84 ? 6.75 14.539 -7.008 1 98.69 84 VAL A O 1
ATOM 614 N N . ALA A 1 85 ? 6.586 14.555 -4.785 1 98.75 85 ALA A N 1
ATOM 615 C CA . ALA A 1 85 ? 5.414 13.68 -4.766 1 98.75 85 ALA A CA 1
ATOM 616 C C . ALA A 1 85 ? 4.246 14.312 -5.512 1 98.75 85 ALA A C 1
ATOM 618 O O . ALA A 1 85 ? 3.561 13.648 -6.289 1 98.75 85 ALA A O 1
ATOM 619 N N . ARG A 1 86 ? 4.004 15.562 -5.25 1 98.56 86 ARG A N 1
ATOM 620 C CA . ARG A 1 86 ? 2.926 16.266 -5.93 1 98.56 86 ARG A CA 1
ATOM 621 C C . ARG A 1 86 ? 3.141 16.281 -7.438 1 98.56 86 ARG A C 1
ATOM 623 O O . ARG A 1 86 ? 2.199 16.078 -8.203 1 98.56 86 ARG A O 1
ATOM 630 N N . HIS A 1 87 ? 4.367 16.578 -7.824 1 98.62 87 HIS A N 1
ATOM 631 C CA . HIS A 1 87 ? 4.684 16.594 -9.25 1 98.62 87 HIS A CA 1
ATOM 632 C C . HIS A 1 87 ? 4.457 15.219 -9.875 1 98.62 87 HIS A C 1
ATOM 634 O O . HIS A 1 87 ? 3.918 15.117 -10.977 1 98.62 87 HIS A O 1
ATOM 640 N N . LEU A 1 88 ? 4.844 14.18 -9.188 1 98.56 88 LEU A N 1
ATOM 641 C CA . LEU A 1 88 ? 4.645 12.828 -9.688 1 98.56 88 LEU A CA 1
ATOM 642 C C . LEU A 1 88 ? 3.16 12.531 -9.891 1 98.56 88 LEU A C 1
ATOM 644 O O . LEU A 1 88 ? 2.775 11.93 -10.898 1 98.56 88 LEU A O 1
ATOM 648 N N . ALA A 1 89 ? 2.326 12.977 -9.008 1 98.06 89 ALA A N 1
ATOM 649 C CA . ALA A 1 89 ? 0.889 12.719 -9.062 1 98.06 89 ALA A CA 1
ATOM 650 C C . ALA A 1 89 ? 0.273 13.328 -10.32 1 98.06 89 ALA A C 1
ATOM 652 O O . ALA A 1 89 ? -0.705 12.805 -10.859 1 98.06 89 ALA A O 1
ATOM 653 N N . SER A 1 90 ? 0.871 14.375 -10.781 1 95.5 90 SER A N 1
ATOM 654 C CA . SER A 1 90 ? 0.219 15.148 -11.836 1 95.5 90 SER A CA 1
ATOM 655 C C . SER A 1 90 ? 0.982 15.039 -13.156 1 95.5 90 SER A C 1
ATOM 657 O O . SER A 1 90 ? 0.544 15.562 -14.18 1 95.5 90 SER A O 1
ATOM 659 N N . ASN A 1 91 ? 2.113 14.344 -13.125 1 95.62 91 ASN A N 1
ATOM 660 C CA . ASN A 1 91 ? 2.957 14.273 -14.312 1 95.62 91 ASN A CA 1
ATOM 661 C C . ASN A 1 91 ? 2.318 13.414 -15.406 1 95.62 91 ASN A C 1
ATOM 663 O O . ASN A 1 91 ? 2.023 12.242 -15.18 1 95.62 91 ASN A O 1
ATOM 667 N N . ASN A 1 92 ? 2.117 13.945 -16.562 1 92.81 92 ASN A N 1
ATOM 668 C CA . ASN A 1 92 ? 1.43 13.242 -17.641 1 92.81 92 ASN A CA 1
ATOM 669 C C . ASN A 1 92 ? 2.418 12.625 -18.609 1 92.81 92 ASN A C 1
ATOM 671 O O . ASN A 1 92 ? 2.018 12.109 -19.656 1 92.81 92 ASN A O 1
ATOM 675 N N . TRP A 1 93 ? 3.66 12.602 -18.328 1 91.94 93 TRP A N 1
ATOM 676 C CA . TRP A 1 93 ? 4.711 12.117 -19.219 1 91.94 93 TRP A CA 1
ATOM 677 C C . TRP A 1 93 ? 4.445 10.68 -19.641 1 91.94 93 TRP A C 1
ATOM 679 O O . TRP A 1 93 ? 4.547 10.352 -20.828 1 91.94 93 TRP A O 1
ATOM 689 N N . TRP A 1 94 ? 4.113 9.812 -18.766 1 88.12 94 TRP A N 1
ATOM 690 C CA . TRP A 1 94 ? 3.885 8.398 -19.031 1 88.12 94 TRP A CA 1
ATOM 691 C C . TRP A 1 94 ? 2.619 8.203 -19.859 1 88.12 94 TRP A C 1
ATOM 693 O O . TRP A 1 94 ? 2.617 7.453 -20.844 1 88.12 94 TRP A O 1
ATOM 703 N N . LYS A 1 95 ? 1.644 8.961 -19.469 1 86.38 95 LYS A N 1
ATOM 704 C CA . LYS A 1 95 ? 0.372 8.852 -20.172 1 86.38 95 LYS A CA 1
ATOM 705 C C . LYS A 1 95 ? 0.525 9.242 -21.641 1 86.38 95 LYS A C 1
ATOM 707 O O . LYS A 1 95 ? -0.062 8.609 -22.531 1 86.38 95 LYS A O 1
ATOM 712 N N . GLN A 1 96 ? 1.273 10.234 -21.891 1 88.06 96 GLN A N 1
ATOM 713 C CA . GLN A 1 96 ? 1.5 10.727 -23.25 1 88.06 96 GLN A CA 1
ATOM 714 C C . GLN A 1 96 ? 2.258 9.703 -24.094 1 88.06 96 GLN A C 1
ATOM 716 O O . GLN A 1 96 ? 2.23 9.766 -25.328 1 88.06 96 GLN A O 1
ATOM 721 N N . ARG A 1 97 ? 2.895 8.75 -23.469 1 83.5 97 ARG A N 1
ATOM 722 C CA . ARG A 1 97 ? 3.703 7.762 -24.172 1 83.5 97 ARG A CA 1
ATOM 723 C C . ARG A 1 97 ? 3.098 6.367 -24.047 1 83.5 97 ARG A C 1
ATOM 725 O O . ARG A 1 97 ? 3.762 5.367 -24.328 1 83.5 97 ARG A O 1
ATOM 732 N N . ASP A 1 98 ? 1.882 6.273 -23.5 1 81.06 98 ASP A N 1
ATOM 733 C CA . ASP A 1 98 ? 1.121 5.043 -23.328 1 81.06 98 ASP A CA 1
ATOM 734 C C . ASP A 1 98 ? 1.845 4.074 -22.391 1 81.06 98 ASP A C 1
ATOM 736 O O . ASP A 1 98 ? 1.896 2.869 -22.656 1 81.06 98 ASP A O 1
ATOM 740 N N . LEU A 1 99 ? 2.562 4.648 -21.438 1 83.94 99 LEU A N 1
ATOM 741 C CA . LEU A 1 99 ? 3.199 3.887 -20.359 1 83.94 99 LEU A CA 1
ATOM 742 C C . LEU A 1 99 ? 2.391 3.986 -19.078 1 83.94 99 LEU A C 1
ATOM 744 O O . LEU A 1 99 ? 1.588 4.906 -18.906 1 83.94 99 LEU A O 1
ATOM 748 N N . LEU A 1 100 ? 2.609 3.002 -18.297 1 87.62 100 LEU A N 1
ATOM 749 C CA . LEU A 1 100 ? 1.909 3.031 -17.016 1 87.62 100 LEU A CA 1
ATOM 750 C C . LEU A 1 100 ? 2.52 4.074 -16.078 1 87.62 100 LEU A C 1
ATOM 752 O O . LEU A 1 100 ? 3.73 4.07 -15.852 1 87.62 100 LEU A O 1
ATOM 756 N N . HIS A 1 101 ? 1.68 4.977 -15.648 1 93.44 101 HIS A N 1
ATOM 757 C CA . HIS A 1 101 ? 2.092 6.016 -14.711 1 93.44 101 HIS A CA 1
ATOM 758 C C . HIS A 1 101 ? 2.418 5.426 -13.344 1 93.44 101 HIS A C 1
ATOM 760 O O . HIS A 1 101 ? 1.563 4.793 -12.719 1 93.44 101 HIS A O 1
ATOM 766 N N . PRO A 1 102 ? 3.676 5.648 -12.898 1 97.12 102 PRO A N 1
ATOM 767 C CA . PRO A 1 102 ? 4.004 5.09 -11.586 1 97.12 102 PRO A CA 1
ATOM 768 C C . PRO A 1 102 ? 3.295 5.816 -10.445 1 97.12 102 PRO A C 1
ATOM 770 O O . PRO A 1 102 ? 3.121 7.035 -10.492 1 97.12 102 PRO A O 1
ATOM 773 N N . LEU A 1 103 ? 2.949 5.051 -9.398 1 98.19 103 LEU A N 1
ATOM 774 C CA . LEU A 1 103 ? 2.369 5.641 -8.195 1 98.19 103 LEU A CA 1
ATOM 775 C C . LEU A 1 103 ? 3.457 6.016 -7.195 1 98.19 103 LEU A C 1
ATOM 777 O O . LEU A 1 103 ? 3.328 7.008 -6.473 1 98.19 103 LEU A O 1
ATOM 781 N N . ILE A 1 104 ? 4.492 5.223 -7.113 1 98.81 104 ILE A N 1
ATOM 782 C CA . ILE A 1 104 ? 5.504 5.332 -6.07 1 98.81 104 ILE A CA 1
ATOM 783 C C . ILE A 1 104 ? 6.895 5.199 -6.688 1 98.81 104 ILE A C 1
ATOM 785 O O . ILE A 1 104 ? 7.16 4.258 -7.438 1 98.81 104 ILE A O 1
ATOM 789 N N . LEU A 1 105 ? 7.734 6.117 -6.418 1 98.81 105 LEU A N 1
ATOM 790 C CA . LEU A 1 105 ? 9.148 6.02 -6.746 1 98.81 105 LEU A CA 1
ATOM 791 C C . LEU A 1 105 ? 10.008 6.031 -5.484 1 98.81 105 LEU A C 1
ATOM 793 O O . LEU A 1 105 ? 9.719 6.777 -4.543 1 98.81 105 LEU A O 1
ATOM 797 N N . VAL A 1 106 ? 11.094 5.207 -5.477 1 98.81 106 VAL A N 1
ATOM 798 C CA . VAL A 1 106 ? 11.828 5.082 -4.227 1 98.81 106 VAL A CA 1
ATOM 799 C C . VAL A 1 106 ? 13.328 5.141 -4.504 1 98.81 106 VAL A C 1
ATOM 801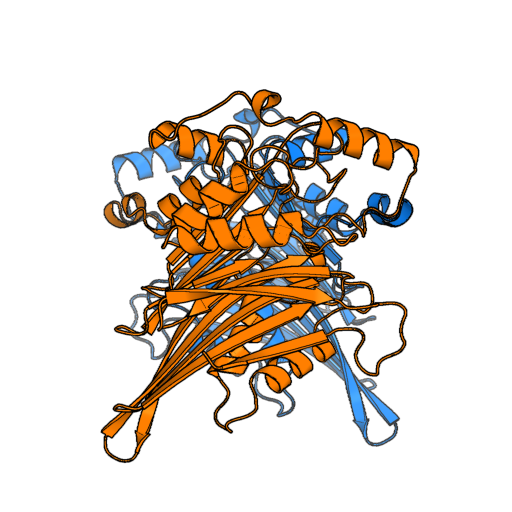 O O . VAL A 1 106 ? 13.766 4.957 -5.645 1 98.81 106 VAL A O 1
ATOM 804 N N . GLY A 1 107 ? 14.055 5.434 -3.475 1 98.06 107 GLY A N 1
ATOM 805 C CA . GLY A 1 107 ? 15.508 5.34 -3.494 1 98.06 107 GLY A CA 1
ATOM 806 C C . GLY A 1 107 ? 16.141 6.152 -4.609 1 98.06 107 GLY A C 1
ATOM 807 O O . GLY A 1 107 ? 15.766 7.305 -4.836 1 98.06 107 GLY A O 1
ATOM 808 N N . ARG A 1 108 ? 17.094 5.535 -5.273 1 97.44 108 ARG A N 1
ATOM 809 C CA . ARG A 1 108 ? 17.844 6.199 -6.332 1 97.44 108 ARG A CA 1
ATOM 810 C C . ARG A 1 108 ? 16.922 6.609 -7.48 1 97.44 108 ARG A C 1
ATOM 812 O O . ARG A 1 108 ? 17.141 7.637 -8.125 1 97.44 108 ARG A O 1
ATOM 819 N N . GLY A 1 109 ? 15.922 5.793 -7.691 1 98.38 109 GLY A N 1
ATOM 820 C CA . GLY A 1 109 ? 14.969 6.133 -8.734 1 98.38 109 GLY A CA 1
ATOM 821 C C . GLY A 1 109 ? 14.219 7.426 -8.461 1 98.38 109 GLY A C 1
ATOM 822 O O . GLY A 1 109 ? 14.047 8.25 -9.359 1 98.38 109 GLY A O 1
ATOM 823 N N . ALA A 1 110 ? 13.781 7.582 -7.234 1 98.62 110 ALA A N 1
ATOM 824 C CA . ALA A 1 110 ? 13.133 8.828 -6.84 1 98.62 110 ALA A CA 1
ATOM 825 C C . ALA A 1 110 ? 14.094 10.008 -6.953 1 98.62 110 ALA A C 1
ATOM 827 O O . ALA A 1 110 ? 13.695 11.102 -7.375 1 98.62 110 ALA A O 1
ATOM 828 N N . GLU A 1 111 ? 15.32 9.781 -6.547 1 98.5 111 GLU A N 1
ATOM 829 C CA . GLU A 1 111 ? 16.344 10.82 -6.641 1 98.5 111 GLU A CA 1
ATOM 830 C C . GLU A 1 111 ? 16.594 11.227 -8.086 1 98.5 111 GLU A C 1
ATOM 832 O O . GLU A 1 111 ? 16.703 12.414 -8.398 1 98.5 111 GLU A O 1
ATOM 837 N N . LYS A 1 112 ? 16.672 10.219 -8.969 1 98.19 112 LYS A N 1
ATOM 838 C CA . LYS A 1 112 ? 16.844 10.492 -10.398 1 98.19 112 LYS A CA 1
ATOM 839 C C . LYS A 1 112 ? 15.656 11.281 -10.945 1 98.19 112 LYS A C 1
ATOM 841 O O . LYS A 1 112 ? 15.836 12.188 -11.758 1 98.19 112 LYS A O 1
ATOM 846 N N . TYR A 1 113 ? 14.5 10.969 -10.57 1 98.5 113 TYR A N 1
ATOM 847 C CA . TYR A 1 113 ? 13.297 11.672 -11 1 98.5 113 TYR A CA 1
ATOM 848 C C . TYR A 1 113 ? 13.367 13.148 -10.617 1 98.5 113 TYR A C 1
ATOM 850 O O . TYR A 1 113 ? 13.023 14.016 -11.422 1 98.5 113 TYR A O 1
ATOM 858 N N . ALA A 1 114 ? 13.75 13.398 -9.312 1 98.62 114 ALA A N 1
ATOM 859 C CA . ALA A 1 114 ? 13.891 14.773 -8.844 1 98.62 114 ALA A CA 1
ATOM 860 C C . ALA A 1 114 ? 14.867 15.555 -9.719 1 98.62 114 ALA A C 1
ATOM 862 O O . ALA A 1 114 ? 14.578 16.672 -10.133 1 98.62 114 ALA A O 1
ATOM 863 N N . VAL A 1 115 ? 15.969 14.93 -10.039 1 98.19 115 VAL A N 1
ATOM 864 C CA . VAL A 1 115 ? 17 15.57 -10.852 1 98.19 115 VAL A CA 1
ATOM 865 C C . VAL A 1 115 ? 16.469 15.812 -12.258 1 98.19 115 VAL A C 1
ATOM 867 O O . VAL A 1 115 ? 16.578 16.922 -12.789 1 98.19 115 VAL A O 1
ATOM 870 N N . ARG A 1 116 ? 15.828 14.82 -12.836 1 97.25 116 ARG A N 1
ATOM 871 C CA . ARG A 1 116 ? 15.344 14.883 -14.211 1 97.25 116 ARG A CA 1
ATOM 872 C C . ARG A 1 116 ? 14.273 15.961 -14.359 1 97.25 116 ARG A C 1
ATOM 874 O O . ARG A 1 116 ? 14.133 16.562 -15.43 1 97.25 116 ARG A O 1
ATOM 881 N N . ASN A 1 117 ? 13.547 16.219 -13.367 1 97.56 117 ASN A N 1
ATOM 882 C CA . ASN A 1 117 ? 12.469 17.203 -13.438 1 97.56 117 ASN A CA 1
ATOM 883 C C . ASN A 1 117 ? 12.891 18.531 -12.812 1 97.56 117 ASN A C 1
ATOM 885 O O . ASN A 1 117 ? 12.039 19.328 -12.43 1 97.56 117 ASN A O 1
ATOM 889 N N . ASP A 1 118 ? 14.141 18.766 -12.562 1 97.44 118 ASP A N 1
ATOM 890 C CA . ASP A 1 118 ? 14.789 20.031 -12.242 1 97.44 118 ASP A CA 1
ATOM 891 C C . ASP A 1 118 ? 14.391 20.516 -10.852 1 97.44 118 ASP A C 1
ATOM 893 O O . ASP A 1 118 ? 14.219 21.719 -10.633 1 97.44 118 ASP A O 1
ATOM 897 N N . PHE A 1 119 ? 14.125 19.594 -9.969 1 97.94 119 PHE A N 1
ATOM 898 C CA . PHE A 1 119 ? 13.961 20 -8.578 1 97.94 119 PHE A CA 1
ATOM 899 C C . PHE A 1 119 ? 15.305 20.359 -7.957 1 97.94 119 PHE A C 1
ATOM 901 O O . PHE A 1 119 ? 16.328 19.734 -8.25 1 97.94 119 PHE A O 1
ATOM 908 N N . PRO A 1 120 ? 15.297 21.406 -7.117 1 96.5 120 PRO A N 1
ATOM 909 C CA . PRO A 1 120 ? 16.531 21.656 -6.375 1 96.5 120 PRO A CA 1
ATOM 910 C C . PRO A 1 120 ? 16.969 20.469 -5.527 1 96.5 120 PRO A C 1
ATOM 912 O O . PRO A 1 120 ? 16.172 19.922 -4.758 1 96.5 120 PRO A O 1
ATOM 915 N N . THR A 1 121 ? 18.156 20.016 -5.711 1 96.69 121 THR A N 1
ATOM 916 C CA . THR A 1 121 ? 18.656 18.859 -4.965 1 96.69 121 THR A CA 1
ATOM 917 C C . THR A 1 121 ? 19.688 19.312 -3.926 1 96.69 121 THR A C 1
ATOM 919 O O . THR A 1 121 ? 20.094 20.469 -3.91 1 96.69 121 THR A O 1
ATOM 922 N N . CYS A 1 122 ? 20 18.453 -3.012 1 95.75 122 CYS A N 1
ATOM 923 C CA . CYS A 1 122 ? 20.984 18.688 -1.967 1 95.75 122 CYS A CA 1
ATOM 924 C C . CYS A 1 122 ? 21.766 17.422 -1.659 1 95.75 122 CYS A C 1
ATOM 926 O O . CYS A 1 122 ? 21.422 16.344 -2.141 1 95.75 122 CYS A O 1
ATOM 928 N N . ASN A 1 123 ? 22.922 17.641 -0.947 1 94.81 123 ASN A N 1
ATOM 929 C CA . ASN A 1 123 ? 23.594 16.484 -0.371 1 94.81 123 ASN A CA 1
ATOM 930 C C . ASN A 1 123 ? 22.844 15.945 0.841 1 94.81 123 ASN A C 1
ATOM 932 O O . ASN A 1 123 ? 22.359 16.719 1.67 1 94.81 123 ASN A O 1
ATOM 936 N N . PRO A 1 124 ? 22.734 14.664 0.892 1 93.56 124 PRO A N 1
ATOM 937 C CA . PRO A 1 124 ? 21.984 14.07 2.008 1 93.56 124 PRO A CA 1
ATOM 938 C C . PRO A 1 124 ? 22.438 14.609 3.365 1 93.56 124 PRO A C 1
ATOM 940 O O . PRO A 1 124 ? 21.625 14.75 4.277 1 93.56 124 PRO A O 1
ATOM 943 N N . GLU A 1 125 ? 23.688 14.938 3.525 1 92.94 125 GLU A N 1
ATOM 944 C CA . GLU A 1 125 ? 24.234 15.422 4.793 1 92.94 125 GLU A CA 1
ATOM 945 C C . GLU A 1 125 ? 23.625 16.766 5.172 1 92.94 125 GLU A C 1
ATOM 947 O O . GLU A 1 125 ? 23.578 17.125 6.355 1 92.94 125 GLU A O 1
ATOM 952 N N . GLU A 1 126 ? 23.172 17.5 4.172 1 93 126 GLU A N 1
ATOM 953 C CA . GLU A 1 126 ? 22.578 18.812 4.414 1 93 126 GLU A CA 1
ATOM 954 C C . GLU A 1 126 ? 21.219 18.688 5.09 1 93 126 GLU A C 1
ATOM 956 O O . GLU A 1 126 ? 20.688 19.656 5.645 1 93 126 GLU A O 1
ATOM 961 N N . LEU A 1 127 ? 20.656 17.531 4.984 1 92.75 127 LEU A N 1
ATOM 962 C CA . LEU A 1 127 ? 19.344 17.312 5.574 1 92.75 127 LEU A CA 1
ATOM 963 C C . LEU A 1 127 ? 19.469 16.906 7.039 1 92.75 127 LEU A C 1
ATOM 965 O O . LEU A 1 127 ? 18.469 16.812 7.75 1 92.75 127 LEU A O 1
ATOM 969 N N . ILE A 1 128 ? 20.672 16.688 7.539 1 93.06 128 ILE A N 1
ATOM 970 C CA . ILE A 1 128 ? 20.891 16.234 8.906 1 93.06 128 ILE A CA 1
ATOM 971 C C . ILE A 1 128 ? 21 17.422 9.844 1 93.06 128 ILE A C 1
ATOM 973 O O . ILE A 1 128 ? 21.938 18.219 9.758 1 93.06 128 ILE A O 1
ATOM 977 N N . SER A 1 129 ? 20.047 17.5 10.711 1 90.38 129 SER A N 1
ATOM 978 C CA . SER A 1 129 ? 20.078 18.562 11.711 1 90.38 129 SER A CA 1
ATOM 979 C C . SER A 1 129 ? 20.766 18.094 12.992 1 90.38 129 SER A C 1
ATOM 981 O O . SER A 1 129 ? 20.953 16.891 13.203 1 90.38 129 SER A O 1
ATOM 983 N N . ASN A 1 130 ? 21.109 19.047 13.805 1 89.31 130 ASN A N 1
ATOM 984 C CA . ASN A 1 130 ? 21.672 18.703 15.102 1 89.31 130 ASN A CA 1
ATOM 985 C C . ASN A 1 130 ? 20.672 17.969 15.977 1 89.31 130 ASN A C 1
ATOM 987 O O . ASN A 1 130 ? 21.047 17.031 16.703 1 89.31 130 ASN A O 1
ATOM 991 N N . GLN A 1 131 ? 19.469 18.391 15.859 1 85.88 131 GLN A N 1
ATOM 992 C CA . GLN A 1 131 ? 18.422 17.75 16.641 1 85.88 131 GLN A CA 1
ATOM 993 C C . GLN A 1 131 ? 18.297 16.281 16.266 1 85.88 131 GLN A C 1
ATOM 995 O O . GLN A 1 131 ? 18.094 15.422 17.141 1 85.88 131 GLN A O 1
ATOM 1000 N N . ALA A 1 132 ? 18.375 16.047 14.992 1 86.38 132 ALA A N 1
ATOM 1001 C CA . ALA A 1 132 ? 18.266 14.664 14.523 1 86.38 132 ALA A CA 1
ATOM 1002 C C . ALA A 1 132 ? 19.422 13.812 15.039 1 86.38 132 ALA A C 1
ATOM 1004 O O . ALA A 1 132 ? 19.234 12.664 15.438 1 86.38 132 ALA A O 1
ATOM 1005 N N . LYS A 1 133 ? 20.609 14.391 15.078 1 88.44 133 LYS A N 1
ATOM 1006 C CA . LYS A 1 133 ? 21.781 13.695 15.602 1 88.44 133 LYS A CA 1
ATOM 1007 C C . LYS A 1 133 ? 21.625 13.406 17.094 1 88.44 133 LYS A C 1
ATOM 1009 O O . LYS A 1 133 ? 21.922 12.305 17.547 1 88.44 133 LYS A O 1
ATOM 1014 N N . ASP A 1 134 ? 21.188 14.398 17.734 1 86.19 134 ASP A N 1
ATOM 1015 C CA . ASP A 1 134 ? 20.984 14.258 19.172 1 86.19 134 ASP A CA 1
ATOM 1016 C C . ASP A 1 134 ? 19.953 13.164 19.484 1 86.19 134 ASP A C 1
ATOM 1018 O O . ASP A 1 134 ? 20.156 12.359 20.406 1 86.19 134 ASP A O 1
ATOM 1022 N N . SER A 1 135 ? 18.891 13.266 18.766 1 83.19 135 SER A N 1
ATOM 1023 C CA . SER A 1 135 ? 17.844 12.258 18.938 1 83.19 135 SER A CA 1
ATOM 1024 C C . SER A 1 135 ? 18.375 10.852 18.672 1 83.19 135 SER A C 1
ATOM 1026 O O . SER A 1 135 ? 18.078 9.922 19.422 1 83.19 135 SER A O 1
ATOM 1028 N N . TYR A 1 136 ? 19.094 10.703 17.641 1 85.69 136 TYR A N 1
ATOM 1029 C CA . TYR A 1 136 ? 19.703 9.43 17.281 1 85.69 136 TYR A CA 1
ATOM 1030 C C . TYR A 1 136 ? 20.547 8.883 18.422 1 85.69 136 TYR A C 1
ATOM 1032 O O . TYR A 1 136 ? 20.406 7.723 18.812 1 85.69 136 TYR A O 1
ATOM 1040 N N . GLU A 1 137 ? 21.375 9.68 18.969 1 84.75 137 GLU A N 1
ATOM 1041 C CA . GLU A 1 137 ? 22.281 9.273 20.047 1 84.75 137 GLU A CA 1
ATOM 1042 C C . GLU A 1 137 ? 21.5 8.898 21.297 1 84.75 137 GLU A C 1
ATOM 1044 O O . GLU A 1 137 ? 21.844 7.926 21.984 1 84.75 137 GLU A O 1
ATOM 1049 N N . LYS A 1 138 ? 20.594 9.664 21.531 1 80.75 138 LYS A N 1
ATOM 1050 C CA . LYS A 1 138 ? 19.781 9.414 22.719 1 80.75 138 LYS A CA 1
ATOM 1051 C C . LYS A 1 138 ? 19.078 8.062 22.609 1 80.75 138 LYS A C 1
ATOM 1053 O O . LYS A 1 138 ? 19.062 7.289 23.578 1 80.75 138 LYS A O 1
ATOM 1058 N N . TYR A 1 139 ? 18.516 7.805 21.469 1 78.31 139 TYR A N 1
ATOM 1059 C CA . TYR A 1 139 ? 17.719 6.594 21.312 1 78.31 139 TYR A CA 1
ATOM 1060 C C . TYR A 1 139 ? 18.609 5.375 21.141 1 78.31 139 TYR A C 1
ATOM 1062 O O . TYR A 1 139 ? 18.25 4.266 21.547 1 78.31 139 TYR A O 1
ATOM 1070 N N . LEU A 1 140 ? 19.75 5.566 20.516 1 76.12 140 LEU A N 1
ATOM 1071 C CA . LEU A 1 140 ? 20.703 4.469 20.391 1 76.12 140 LEU A CA 1
ATOM 1072 C C . LEU A 1 140 ? 21.141 3.969 21.766 1 76.12 140 LEU A C 1
ATOM 1074 O O . LEU A 1 140 ? 21.25 2.76 21.984 1 76.12 140 LEU A O 1
ATOM 1078 N N . HIS A 1 141 ? 21.422 4.918 22.609 1 70.94 141 HIS A N 1
ATOM 1079 C CA . HIS A 1 141 ? 21.984 4.598 23.922 1 70.94 141 HIS A CA 1
ATOM 1080 C C . HIS A 1 141 ? 20.891 4.156 24.891 1 70.94 141 HIS A C 1
ATOM 1082 O O . HIS A 1 141 ? 21.141 3.371 25.812 1 70.94 141 HIS A O 1
ATOM 1088 N N . ARG A 1 142 ? 19.797 4.867 24.875 1 58.69 142 ARG A N 1
ATOM 1089 C CA . ARG A 1 142 ? 18.781 4.547 25.875 1 58.69 142 ARG A CA 1
ATOM 1090 C C . ARG A 1 142 ? 17.891 3.391 25.406 1 58.69 142 ARG A C 1
ATOM 1092 O O . ARG A 1 142 ? 17.078 2.873 26.188 1 58.69 142 ARG A O 1
ATOM 1099 N N . MET A 1 143 ? 18.219 2.734 24.484 1 51.66 143 MET A N 1
ATOM 1100 C CA . MET A 1 143 ? 17.344 1.693 23.953 1 51.66 143 MET A CA 1
ATOM 1101 C C . MET A 1 143 ? 15.883 2.102 24.062 1 51.66 143 MET A C 1
ATOM 1103 O O . MET A 1 143 ? 15.031 1.29 24.438 1 51.66 143 MET A O 1
ATOM 1107 N N . LEU A 1 144 ? 15.594 3.355 24.375 1 50.72 144 LEU A N 1
ATOM 1108 C CA . LEU A 1 144 ? 14.258 3.822 24.75 1 50.72 144 LEU A CA 1
ATOM 1109 C C . LEU A 1 144 ? 13.266 3.58 23.625 1 50.72 144 LEU A C 1
ATOM 1111 O O . LEU A 1 144 ? 13.656 3.418 22.453 1 50.72 144 LEU A O 1
ATOM 1115 N N . HIS A 1 145 ? 12.094 3.334 24.078 1 48.59 145 HIS A N 1
ATOM 1116 C CA . HIS A 1 145 ? 10.906 3.033 23.281 1 48.59 145 HIS A CA 1
ATOM 1117 C C . HIS A 1 145 ? 10.688 4.086 22.188 1 48.59 145 HIS A C 1
ATOM 1119 O O . HIS A 1 145 ? 10.523 5.27 22.5 1 48.59 145 HIS A O 1
ATOM 1125 N N . PRO A 1 146 ? 11.234 3.984 21.125 1 48.22 146 PRO A N 1
ATOM 1126 C CA . PRO A 1 146 ? 11.094 4.832 19.938 1 48.22 146 PRO A CA 1
ATOM 1127 C C . PRO A 1 146 ? 9.703 5.453 19.828 1 48.22 146 PRO A C 1
ATOM 1129 O O . PRO A 1 146 ? 9.477 6.293 18.953 1 48.22 146 PRO A O 1
ATOM 1132 N N . TYR A 1 147 ? 8.656 5.098 20.703 1 47.75 147 TYR A N 1
ATOM 1133 C CA . TYR A 1 147 ? 7.254 5.434 20.484 1 47.75 147 TYR A CA 1
ATOM 1134 C C . TYR A 1 147 ? 7.02 6.93 20.656 1 47.75 147 TYR A C 1
ATOM 1136 O O . TYR A 1 147 ? 5.91 7.422 20.422 1 47.75 147 TYR A O 1
ATOM 1144 N N . ASP A 1 148 ? 8.156 7.711 21.016 1 51.59 148 ASP A N 1
ATOM 1145 C CA . ASP A 1 148 ? 7.781 9.078 21.391 1 51.59 148 ASP A CA 1
ATOM 1146 C C . ASP A 1 148 ? 7.945 10.023 20.203 1 51.59 148 ASP A C 1
ATOM 1148 O O . ASP A 1 148 ? 7.723 11.234 20.344 1 51.59 148 ASP A O 1
ATOM 1152 N N . THR A 1 149 ? 8.391 9.484 19.125 1 54.28 149 THR A N 1
ATOM 1153 C CA . THR A 1 149 ? 8.664 10.531 18.141 1 54.28 149 THR A CA 1
ATOM 1154 C C . THR A 1 149 ? 8.023 10.195 16.797 1 54.28 149 THR A C 1
ATOM 1156 O O . THR A 1 149 ? 8.641 9.539 15.961 1 54.28 149 THR A O 1
ATOM 1159 N N . HIS A 1 150 ? 6.66 10.148 16.766 1 57.66 150 HIS A N 1
ATOM 1160 C CA . HIS A 1 150 ? 6.086 9.859 15.461 1 57.66 150 HIS A CA 1
ATOM 1161 C C . HIS A 1 150 ? 5.711 11.141 14.727 1 57.66 150 HIS A C 1
ATOM 1163 O O . HIS A 1 150 ? 4.809 11.867 15.148 1 57.66 150 HIS A O 1
ATOM 1169 N N . ASP A 1 151 ? 6.645 11.625 13.625 1 75.62 151 ASP A N 1
ATOM 1170 C CA . ASP A 1 151 ? 6.469 13.031 13.273 1 75.62 151 ASP A CA 1
ATOM 1171 C C . ASP A 1 151 ? 6.152 13.195 11.789 1 75.62 151 ASP A C 1
ATOM 1173 O O . ASP A 1 151 ? 6.758 14.023 11.109 1 75.62 151 ASP A O 1
ATOM 1177 N N . THR A 1 152 ? 5.152 12.297 11.297 1 89.69 152 THR A N 1
ATOM 1178 C CA . THR A 1 152 ? 4.633 12.633 9.977 1 89.69 152 THR A CA 1
ATOM 1179 C C . THR A 1 152 ? 3.744 13.867 10.039 1 89.69 152 THR A C 1
ATOM 1181 O O . THR A 1 152 ? 2.934 14.008 10.961 1 89.69 152 THR A O 1
ATOM 1184 N N . VAL A 1 153 ? 3.977 14.82 9.148 1 96.12 153 VAL A N 1
ATOM 1185 C CA . VAL A 1 153 ? 3.096 15.984 9.055 1 96.12 153 VAL A CA 1
ATOM 1186 C C . VAL A 1 153 ? 2.119 15.797 7.895 1 96.12 153 VAL A C 1
ATOM 1188 O O . VAL A 1 153 ? 2.369 15 6.984 1 96.12 153 VAL A O 1
ATOM 1191 N N . GLY A 1 154 ? 0.997 16.453 7.957 1 97.5 154 GLY A N 1
ATOM 1192 C CA . GLY A 1 154 ? -0.013 16.328 6.918 1 97.5 154 GLY A CA 1
ATOM 1193 C C . GLY A 1 154 ? -0.772 17.609 6.656 1 97.5 154 GLY A C 1
ATOM 1194 O O . GLY A 1 154 ? -0.846 18.484 7.527 1 97.5 154 GLY A O 1
ATOM 1195 N N . ALA A 1 155 ? -1.263 17.75 5.496 1 98.56 155 ALA A N 1
ATOM 1196 C CA . ALA A 1 155 ? -2.129 18.844 5.086 1 98.56 155 ALA A CA 1
ATOM 1197 C C . ALA A 1 155 ? -3.275 18.344 4.215 1 98.56 155 ALA A C 1
ATOM 1199 O O . ALA A 1 155 ? -3.092 17.453 3.391 1 98.56 155 ALA A O 1
ATOM 1200 N N . ILE A 1 156 ? -4.426 18.922 4.395 1 98.75 156 ILE A N 1
ATOM 1201 C CA . ILE A 1 156 ? -5.609 18.547 3.619 1 98.75 156 ILE A CA 1
ATOM 1202 C C . ILE A 1 156 ? -6.371 19.812 3.223 1 98.75 156 ILE A C 1
ATOM 1204 O O . ILE A 1 156 ? -6.242 20.859 3.873 1 98.75 156 ILE A O 1
ATOM 1208 N N . SER A 1 157 ? -7.137 19.719 2.188 1 98.44 157 SER A N 1
ATOM 1209 C CA . SER A 1 157 ? -7.984 20.828 1.755 1 98.44 157 SER A CA 1
ATOM 1210 C C . SER A 1 157 ? -9.211 20.328 0.999 1 98.44 157 SER A C 1
ATOM 1212 O O . SER A 1 157 ? -9.18 19.234 0.411 1 98.44 157 SER A O 1
ATOM 1214 N N . ILE A 1 158 ? -10.258 21.016 1.073 1 97.94 158 ILE A N 1
ATOM 1215 C CA . ILE A 1 158 ? -11.438 20.844 0.237 1 97.94 158 ILE A CA 1
ATOM 1216 C C . ILE A 1 158 ? -11.844 22.188 -0.366 1 97.94 158 ILE A C 1
ATOM 1218 O O . ILE A 1 158 ? -12.047 23.156 0.359 1 97.94 158 ILE A O 1
ATOM 1222 N N . ASN A 1 159 ? -11.828 22.25 -1.665 1 96.19 159 ASN A N 1
ATOM 1223 C CA . ASN A 1 159 ? -12.438 23.375 -2.344 1 96.19 159 ASN A CA 1
ATOM 1224 C C . ASN A 1 159 ? -13.961 23.297 -2.336 1 96.19 159 ASN A C 1
ATOM 1226 O O . ASN A 1 159 ? -14.547 22.516 -3.09 1 96.19 159 ASN A O 1
ATOM 1230 N N . VAL A 1 160 ? -14.672 24.125 -1.615 1 92.94 160 VAL A N 1
ATOM 1231 C CA . VAL A 1 160 ? -16.109 23.984 -1.358 1 92.94 160 VAL A CA 1
ATOM 1232 C C . VAL A 1 160 ? -16.891 24.391 -2.598 1 92.94 160 VAL A C 1
ATOM 1234 O O . VAL A 1 160 ? -18.094 24.094 -2.707 1 92.94 160 VAL A O 1
ATOM 1237 N N . ASN A 1 161 ? -16.234 25.094 -3.512 1 92.94 161 ASN A N 1
ATOM 1238 C CA . ASN A 1 161 ? -16.922 25.484 -4.734 1 92.94 161 ASN A CA 1
ATOM 1239 C C . ASN A 1 161 ? -17.078 24.312 -5.695 1 92.94 161 ASN A C 1
ATOM 1241 O O . ASN A 1 161 ? -18.125 24.172 -6.344 1 92.94 161 ASN A O 1
ATOM 1245 N N . ASN A 1 162 ? -16.094 23.469 -5.781 1 94.81 162 ASN A N 1
ATOM 1246 C CA . ASN A 1 162 ? -16.172 22.375 -6.742 1 94.81 162 ASN A CA 1
ATOM 1247 C C . ASN A 1 162 ? -16.031 21.016 -6.055 1 94.81 162 ASN A C 1
ATOM 1249 O O . ASN A 1 162 ? -15.992 19.984 -6.723 1 94.81 162 ASN A O 1
ATOM 1253 N N . MET A 1 163 ? -15.906 20.984 -4.781 1 96.69 163 MET A N 1
ATOM 1254 C CA . MET A 1 163 ? -15.883 19.812 -3.924 1 96.69 163 MET A CA 1
ATOM 1255 C C . MET A 1 163 ? -14.625 18.984 -4.172 1 96.69 163 MET A C 1
ATOM 1257 O O . MET A 1 163 ? -14.547 17.828 -3.756 1 96.69 163 MET A O 1
ATOM 1261 N N . GLU A 1 164 ? -13.617 19.578 -4.84 1 97.94 164 GLU A N 1
ATOM 1262 C CA . GLU A 1 164 ? -12.344 18.891 -5.02 1 97.94 164 GLU A CA 1
ATOM 1263 C C . GLU A 1 164 ? -11.508 18.938 -3.744 1 97.94 164 GLU A C 1
ATOM 1265 O O . GLU A 1 164 ? -11.547 19.922 -3.004 1 97.94 164 GLU A O 1
ATOM 1270 N N . ALA A 1 165 ? -10.797 17.859 -3.508 1 98.69 165 ALA A N 1
ATOM 1271 C CA . ALA A 1 165 ? -10.031 17.734 -2.271 1 98.69 165 ALA A CA 1
ATOM 1272 C C . ALA A 1 165 ? -8.594 17.312 -2.562 1 98.69 165 ALA A C 1
ATOM 1274 O O . ALA A 1 165 ? -8.32 16.672 -3.576 1 98.69 165 ALA A O 1
ATOM 1275 N N . GLU A 1 166 ? -7.695 17.703 -1.711 1 98.75 166 GLU A N 1
ATOM 1276 C CA . GLU A 1 166 ? -6.293 17.312 -1.76 1 98.75 166 GLU A CA 1
ATOM 1277 C C . GLU A 1 166 ? -5.785 16.906 -0.38 1 98.75 166 GLU A C 1
ATOM 1279 O O . GLU A 1 166 ? -6.234 17.438 0.636 1 98.75 166 GLU A O 1
ATOM 1284 N N . SER A 1 167 ? -4.949 15.977 -0.322 1 98.81 167 SER A N 1
ATOM 1285 C CA . SER A 1 167 ? -4.27 15.523 0.886 1 98.81 167 SER A CA 1
ATOM 1286 C C . SER A 1 167 ? -2.807 15.188 0.607 1 98.81 167 SER A C 1
ATOM 1288 O O . SER A 1 167 ? -2.465 14.727 -0.485 1 98.81 167 SER A O 1
ATOM 1290 N N . ALA A 1 168 ? -1.95 15.453 1.541 1 98.75 168 ALA A N 1
ATOM 1291 C CA . ALA A 1 168 ? -0.526 15.164 1.391 1 98.75 168 ALA A CA 1
ATOM 1292 C C . ALA A 1 168 ? 0.136 14.953 2.748 1 98.75 168 ALA A C 1
ATOM 1294 O O . ALA A 1 168 ? -0.282 15.531 3.75 1 98.75 168 ALA A O 1
ATOM 1295 N N . THR A 1 169 ? 1.116 14.141 2.766 1 98.31 169 THR A N 1
ATOM 1296 C CA . THR A 1 169 ? 1.905 13.875 3.963 1 98.31 169 THR A CA 1
ATOM 1297 C C . THR A 1 169 ? 3.398 13.938 3.652 1 98.31 169 THR A C 1
ATOM 1299 O O . THR A 1 169 ? 3.807 13.75 2.506 1 98.31 169 THR A O 1
ATOM 1302 N N . SER A 1 170 ? 4.207 14.258 4.645 1 97.69 170 SER A N 1
ATOM 1303 C CA . SER A 1 170 ? 5.664 14.227 4.613 1 97.69 170 SER A CA 1
ATOM 1304 C C . SER A 1 170 ? 6.234 13.688 5.922 1 97.69 170 SER A C 1
ATOM 1306 O O . SER A 1 170 ? 5.746 14.023 7.004 1 97.69 170 SER A O 1
ATOM 1308 N N . SER A 1 171 ? 7.188 12.805 5.809 1 95.5 171 SER A N 1
ATOM 1309 C CA . SER A 1 171 ? 7.699 12.133 7 1 95.5 171 SER A CA 1
ATOM 1310 C C . SER A 1 171 ? 9.188 11.836 6.867 1 95.5 171 SER A C 1
ATOM 1312 O O . SER A 1 171 ? 9.664 11.492 5.785 1 95.5 171 SER A O 1
ATOM 1314 N N . GLY A 1 172 ? 9.844 12 7.949 1 92.69 172 GLY A N 1
ATOM 1315 C CA . GLY A 1 172 ? 11.219 11.539 8.062 1 92.69 172 GLY A CA 1
ATOM 1316 C C . GLY A 1 172 ? 11.336 10.156 8.68 1 92.69 172 GLY A C 1
ATOM 1317 O O . GLY A 1 172 ? 12.445 9.641 8.844 1 92.69 172 GLY A O 1
ATOM 1318 N N . GLY A 1 173 ? 10.258 9.625 8.938 1 88.94 173 GLY A N 1
ATOM 1319 C CA . GLY A 1 173 ? 10.234 8.281 9.492 1 88.94 173 GLY A CA 1
ATOM 1320 C C . GLY A 1 173 ? 10.477 8.25 10.992 1 88.94 173 GLY A C 1
ATOM 1321 O O . GLY A 1 173 ? 10.328 9.266 11.672 1 88.94 173 GLY A O 1
ATOM 1322 N N . ILE A 1 174 ? 10.695 7.062 11.555 1 86.44 174 ILE A N 1
ATOM 1323 C CA . ILE A 1 174 ? 10.883 6.863 12.992 1 86.44 174 ILE A CA 1
ATOM 1324 C C . ILE A 1 174 ? 12.375 6.77 13.305 1 86.44 174 ILE A C 1
ATOM 1326 O O . ILE A 1 174 ? 13.172 6.406 12.438 1 86.44 174 ILE A O 1
ATOM 1330 N N . VAL A 1 175 ? 12.625 7.098 14.453 1 83.44 175 VAL A N 1
ATOM 1331 C CA . VAL A 1 175 ? 14.023 7.078 14.867 1 83.44 175 VAL A CA 1
ATOM 1332 C C . VAL A 1 175 ? 14.562 5.652 14.797 1 83.44 175 VAL A C 1
ATOM 1334 O O . VAL A 1 175 ? 13.867 4.699 15.156 1 83.44 175 VAL A O 1
ATOM 1337 N N . LEU A 1 176 ? 15.742 5.492 14.273 1 86.75 176 LEU A N 1
ATOM 1338 C CA . LEU A 1 176 ? 16.484 4.234 14.195 1 86.75 176 LEU A CA 1
ATOM 1339 C C . LEU A 1 176 ? 15.789 3.262 13.242 1 86.75 176 LEU A C 1
ATOM 1341 O O . LEU A 1 176 ? 15.953 2.045 13.375 1 86.75 176 LEU A O 1
ATOM 1345 N N . LYS A 1 177 ? 14.977 3.814 12.414 1 89.44 177 LYS A N 1
ATOM 1346 C CA . LYS A 1 177 ? 14.414 2.961 11.383 1 89.44 177 LYS A CA 1
ATOM 1347 C C . LYS A 1 177 ? 15.508 2.309 10.539 1 89.44 177 LYS A C 1
ATOM 1349 O O . LYS A 1 177 ? 16.594 2.869 10.391 1 89.44 177 LYS A O 1
ATOM 1354 N N . HIS A 1 178 ? 15.195 1.167 10.039 1 94.56 178 HIS A N 1
ATOM 1355 C CA . HIS A 1 178 ? 16.109 0.57 9.078 1 94.56 178 HIS A CA 1
ATOM 1356 C C . HIS A 1 178 ? 16.188 1.406 7.801 1 94.56 178 HIS A C 1
ATOM 1358 O O . HIS A 1 178 ? 15.172 1.914 7.324 1 94.56 178 HIS A O 1
ATOM 1364 N N . SER A 1 179 ? 17.422 1.512 7.254 1 96.94 179 SER A N 1
ATOM 1365 C CA . SER A 1 179 ? 17.531 2.17 5.957 1 96.94 179 SER A CA 1
ATOM 1366 C C . SER A 1 179 ? 16.656 1.497 4.91 1 96.94 179 SER A C 1
ATOM 1368 O O . SER A 1 179 ? 16.547 0.269 4.875 1 96.94 179 SER A O 1
ATOM 1370 N N . GLY A 1 180 ? 15.992 2.307 4.113 1 98.31 180 GLY A N 1
ATOM 1371 C CA . GLY A 1 180 ? 15.141 1.794 3.053 1 98.31 180 GLY A CA 1
ATOM 1372 C C . GLY A 1 180 ? 13.727 1.516 3.51 1 98.31 180 GLY A C 1
ATOM 1373 O O . GLY A 1 180 ? 12.875 1.109 2.711 1 98.31 180 GLY A O 1
ATOM 1374 N N . ARG A 1 181 ? 13.422 1.781 4.781 1 97.94 181 ARG A N 1
ATOM 1375 C CA . ARG A 1 181 ? 12.078 1.534 5.293 1 97.94 181 ARG A CA 1
ATOM 1376 C C . ARG A 1 181 ? 11.062 2.453 4.625 1 97.94 181 ARG A C 1
ATOM 1378 O O . ARG A 1 181 ? 11.289 3.66 4.516 1 97.94 181 ARG A O 1
ATOM 1385 N N . LEU A 1 182 ? 10.008 1.865 4.16 1 97.75 182 LEU A N 1
ATOM 1386 C CA . LEU A 1 182 ? 8.883 2.66 3.68 1 97.75 182 LEU A CA 1
ATOM 1387 C C . LEU A 1 182 ? 7.766 2.697 4.715 1 97.75 182 LEU A C 1
ATOM 1389 O O . LEU A 1 182 ? 7.332 1.651 5.203 1 97.75 182 LEU A O 1
ATOM 1393 N N . GLY A 1 183 ? 7.293 3.871 5.035 1 96.06 183 GLY A N 1
ATOM 1394 C CA . GLY A 1 183 ? 6.203 4.047 5.98 1 96.06 183 GLY A CA 1
ATOM 1395 C C . GLY A 1 183 ? 4.859 4.262 5.309 1 96.06 183 GLY A C 1
ATOM 1396 O O . GLY A 1 183 ? 4.707 4 4.113 1 96.06 183 GLY A O 1
ATOM 1397 N N . HIS A 1 184 ? 3.943 4.691 6.082 1 96.62 184 HIS A N 1
ATOM 1398 C CA . HIS A 1 184 ? 2.551 4.777 5.656 1 96.62 184 HIS A CA 1
ATOM 1399 C C . HIS A 1 184 ? 2.35 5.918 4.664 1 96.62 184 HIS A C 1
ATOM 1401 O O . HIS A 1 184 ? 1.405 5.898 3.871 1 96.62 184 HIS A O 1
ATOM 1407 N N . SER A 1 185 ? 3.229 6.906 4.691 1 96.5 185 SER A N 1
ATOM 1408 C CA . SER A 1 185 ? 3.082 8.039 3.783 1 96.5 185 SER A CA 1
ATOM 1409 C C . SER A 1 185 ? 3.152 7.594 2.326 1 96.5 185 SER A C 1
ATOM 1411 O O . SER A 1 185 ? 2.48 8.164 1.464 1 96.5 185 SER A O 1
ATOM 1413 N N . CYS A 1 186 ? 3.898 6.555 2.092 1 97 186 CYS A N 1
ATOM 1414 C CA . CYS A 1 186 ? 4.156 6.168 0.709 1 97 186 CYS A CA 1
ATOM 1415 C C . CYS A 1 186 ? 3.16 5.113 0.244 1 97 186 CYS A C 1
ATOM 1417 O O . CYS A 1 186 ? 3.043 4.852 -0.954 1 97 186 CYS A O 1
ATOM 1419 N N . VAL A 1 187 ? 2.5 4.492 1.103 1 98.12 187 VAL A N 1
ATOM 1420 C CA . VAL A 1 187 ? 1.631 3.377 0.745 1 98.12 187 VAL A CA 1
ATOM 1421 C C . VAL A 1 187 ? 0.234 3.896 0.413 1 98.12 187 VAL A C 1
ATOM 1423 O O . VAL A 1 187 ? -0.409 4.543 1.244 1 98.12 187 VAL A O 1
ATOM 1426 N N . TYR A 1 188 ? -0.241 3.566 -0.777 1 98.44 188 TYR A N 1
ATOM 1427 C CA . TYR A 1 188 ? -1.537 4.008 -1.278 1 98.44 188 TYR A CA 1
ATOM 1428 C C . TYR A 1 188 ? -2.652 3.637 -0.308 1 98.44 188 TYR A C 1
ATOM 1430 O O . TYR A 1 188 ? -2.83 2.461 0.022 1 98.44 188 TYR A O 1
ATOM 1438 N N . GLY A 1 189 ? -3.34 4.684 0.232 1 98.19 189 GLY A N 1
ATOM 1439 C CA . GLY A 1 189 ? -4.504 4.453 1.074 1 98.19 189 GLY A CA 1
ATOM 1440 C C . GLY A 1 189 ? -4.199 4.559 2.557 1 98.19 189 GLY A C 1
ATOM 1441 O O . GLY A 1 189 ? -5.113 4.605 3.383 1 98.19 189 GLY A O 1
ATOM 1442 N N . SER A 1 190 ? -2.918 4.66 2.939 1 98.06 190 SER A N 1
ATOM 1443 C CA . SER A 1 190 ? -2.561 4.559 4.352 1 98.06 190 SER A CA 1
ATOM 1444 C C . SER A 1 190 ? -2.332 5.934 4.965 1 98.06 190 SER A C 1
ATOM 1446 O O . SER A 1 190 ? -2.977 6.293 5.953 1 98.06 190 SER A O 1
ATOM 1448 N N . GLY A 1 191 ? -1.539 6.754 4.34 1 97.69 191 GLY A N 1
ATOM 1449 C CA . GLY A 1 191 ? -1.164 8.031 4.926 1 97.69 191 GLY A CA 1
ATOM 1450 C C . GLY A 1 191 ? -2.008 9.188 4.422 1 97.69 191 GLY A C 1
ATOM 1451 O O . GLY A 1 191 ? -2.139 10.211 5.102 1 97.69 191 GLY A O 1
ATOM 1452 N N . THR A 1 192 ? -2.551 9.047 3.234 1 98.44 192 THR A N 1
ATOM 1453 C CA . THR A 1 192 ? -3.303 10.109 2.574 1 98.44 192 THR A CA 1
ATOM 1454 C C . THR A 1 192 ? -4.488 9.531 1.803 1 98.44 192 THR A C 1
ATOM 1456 O O . THR A 1 192 ? -4.391 8.445 1.229 1 98.44 192 THR A O 1
ATOM 1459 N N . TRP A 1 193 ? -5.543 10.328 1.804 1 98.94 193 TRP A N 1
ATOM 1460 C CA . TRP A 1 193 ? -6.664 9.953 0.948 1 98.94 193 TRP A CA 1
ATOM 1461 C C . TRP A 1 193 ? -7.578 11.148 0.697 1 98.94 193 TRP A C 1
ATOM 1463 O O . TRP A 1 193 ? -7.934 11.875 1.629 1 98.94 193 TRP A O 1
ATOM 1473 N N . SER A 1 194 ? -7.957 11.406 -0.484 1 98.88 194 SER A N 1
ATOM 1474 C CA . SER A 1 194 ? -8.945 12.391 -0.915 1 98.88 194 SER A CA 1
ATOM 1475 C C . SER A 1 194 ? -9.875 11.805 -1.975 1 98.88 194 SER A C 1
ATOM 1477 O O . SER A 1 194 ? -9.422 11.359 -3.029 1 98.88 194 SER A O 1
ATOM 1479 N N . GLU A 1 195 ? -11.109 11.883 -1.709 1 98.88 195 GLU A N 1
ATOM 1480 C CA . GLU A 1 195 ? -12.07 11.266 -2.625 1 98.88 195 GLU A CA 1
ATOM 1481 C C . GLU A 1 195 ? -13.406 12 -2.602 1 98.88 195 GLU A C 1
ATOM 1483 O O . GLU A 1 195 ? -13.875 12.414 -1.54 1 98.88 195 GLU A O 1
ATOM 1488 N N . ARG A 1 196 ? -13.906 12.203 -3.768 1 98.38 196 ARG A N 1
ATOM 1489 C CA . ARG A 1 196 ? -15.227 12.797 -3.984 1 98.38 196 ARG A CA 1
ATOM 1490 C C . ARG A 1 196 ? -16.188 11.781 -4.605 1 98.38 196 ARG A C 1
ATOM 1492 O O . ARG A 1 196 ? -15.82 11.062 -5.539 1 98.38 196 ARG A O 1
ATOM 1499 N N . ARG A 1 197 ? -17.359 11.672 -4.035 1 97.56 197 ARG A N 1
ATOM 1500 C CA . ARG A 1 197 ? -18.375 10.773 -4.59 1 97.56 197 ARG A CA 1
ATOM 1501 C C . ARG A 1 197 ? -19.703 11.492 -4.766 1 97.56 197 ARG A C 1
ATOM 1503 O O . ARG A 1 197 ? -20.094 12.32 -3.938 1 97.56 197 ARG A O 1
ATOM 1510 N N . GLN A 1 198 ? -20.391 11.203 -5.777 1 95.81 198 GLN A N 1
ATOM 1511 C CA . GLN A 1 198 ? -21.734 11.711 -6.051 1 95.81 198 GLN A CA 1
ATOM 1512 C C . GLN A 1 198 ? -22.797 10.633 -5.828 1 95.81 198 GLN A C 1
ATOM 1514 O O . GLN A 1 198 ? -22.578 9.469 -6.176 1 95.81 198 GLN A O 1
ATOM 1519 N N . TYR A 1 199 ? -23.875 11.078 -5.312 1 95.5 199 TYR A N 1
ATOM 1520 C CA . TYR A 1 199 ? -24.969 10.156 -5.023 1 95.5 199 TYR A CA 1
ATOM 1521 C C . TYR A 1 199 ? -26.25 10.602 -5.719 1 95.5 199 TYR A C 1
ATOM 1523 O O . TYR A 1 199 ? -26.547 11.797 -5.789 1 95.5 199 TYR A O 1
ATOM 1531 N N . GLU A 1 200 ? -26.922 9.617 -6.262 1 94.12 200 GLU A N 1
ATOM 1532 C CA . GLU A 1 200 ? -28.234 9.906 -6.836 1 94.12 200 GLU A CA 1
ATOM 1533 C C . GLU A 1 200 ? -29.297 10.031 -5.746 1 94.12 200 GLU A C 1
ATOM 1535 O O . GLU A 1 200 ? -29.359 9.195 -4.84 1 94.12 200 GLU A O 1
ATOM 1540 N N . GLU A 1 201 ? -30.062 11.086 -5.906 1 91.31 201 GLU A N 1
ATOM 1541 C CA . GLU A 1 201 ? -31.141 11.359 -4.969 1 91.31 201 GLU A CA 1
ATOM 1542 C C . GLU A 1 201 ? -32.5 11.328 -5.66 1 91.31 201 GLU A C 1
ATOM 1544 O O . GLU A 1 201 ? -32.594 11.398 -6.887 1 91.31 201 GLU A O 1
ATOM 1549 N N . PRO A 1 202 ? -33.5 11.078 -4.863 1 90.31 202 PRO A N 1
ATOM 1550 C CA . PRO A 1 202 ? -34.844 11.125 -5.48 1 90.31 202 PRO A CA 1
ATOM 1551 C C . PRO A 1 202 ? -35.094 12.406 -6.266 1 90.31 202 PRO A C 1
ATOM 1553 O O . PRO A 1 202 ? -34.656 13.484 -5.848 1 90.31 202 PRO A O 1
ATOM 1556 N N . GLY A 1 203 ? -35.906 12.336 -7.383 1 92.62 203 GLY A N 1
ATOM 1557 C CA . GLY A 1 203 ? -36.281 13.5 -8.164 1 92.62 203 GLY A CA 1
ATOM 1558 C C . GLY A 1 203 ? -35.188 13.961 -9.117 1 92.62 203 GLY A C 1
ATOM 1559 O O . GLY A 1 203 ? -35.062 15.148 -9.398 1 92.62 203 GLY A O 1
ATOM 1560 N N . ASP A 1 204 ? -34.312 13.023 -9.492 1 91.25 204 ASP A N 1
ATOM 1561 C CA . ASP A 1 204 ? -33.25 13.281 -10.445 1 91.25 204 ASP A CA 1
ATOM 1562 C C . ASP A 1 204 ? -32.25 14.297 -9.891 1 91.25 204 ASP A C 1
ATOM 1564 O O . ASP A 1 204 ? -31.781 15.188 -10.617 1 91.25 204 ASP A O 1
ATOM 1568 N N . LEU A 1 205 ? -32.219 14.273 -8.547 1 92.38 205 LEU A N 1
ATOM 1569 C CA . LEU A 1 205 ? -31.25 15.125 -7.863 1 92.38 205 LEU A CA 1
ATOM 1570 C C . LEU A 1 205 ? -30 14.344 -7.508 1 92.38 205 LEU A C 1
ATOM 1572 O O . LEU A 1 205 ? -29.969 13.117 -7.613 1 92.38 205 LEU A O 1
ATOM 1576 N N . TYR A 1 206 ? -28.891 15.211 -7.184 1 93.81 206 TYR A N 1
ATOM 1577 C CA . TYR A 1 206 ? -27.625 14.602 -6.789 1 93.81 206 TYR A CA 1
ATOM 1578 C C . TYR A 1 206 ? -27.078 15.258 -5.531 1 93.81 206 TYR A C 1
ATOM 1580 O O . TYR A 1 206 ? -27.328 16.438 -5.273 1 93.81 206 TYR A O 1
ATOM 1588 N N . SER A 1 207 ? -26.516 14.438 -4.719 1 95.31 207 SER A N 1
ATOM 1589 C CA . SER A 1 207 ? -25.703 14.938 -3.609 1 95.31 207 SER A CA 1
ATOM 1590 C C . SER A 1 207 ? -24.25 14.508 -3.754 1 95.31 207 SER A C 1
ATOM 1592 O O . SER A 1 207 ? -23.938 13.602 -4.535 1 95.31 207 SER A O 1
ATOM 1594 N N . GLU A 1 208 ? -23.391 15.273 -3.119 1 96.44 208 GLU A N 1
ATOM 1595 C CA . GLU A 1 208 ? -21.953 14.977 -3.17 1 96.44 208 GLU A CA 1
ATOM 1596 C C . GLU A 1 208 ? -21.344 14.953 -1.771 1 96.44 208 GLU A C 1
ATOM 1598 O O . GLU A 1 208 ? -21.734 15.734 -0.903 1 96.44 208 GLU A O 1
ATOM 1603 N N . ARG A 1 209 ? -20.516 14.086 -1.54 1 98.12 209 ARG A N 1
ATOM 1604 C CA . ARG A 1 209 ? -19.703 14.031 -0.334 1 98.12 209 ARG A CA 1
ATOM 1605 C C . ARG A 1 209 ? -18.219 13.93 -0.683 1 98.12 209 ARG A C 1
ATOM 1607 O O . ARG A 1 209 ? -17.828 13.164 -1.569 1 98.12 209 ARG A O 1
ATOM 1614 N N . THR A 1 210 ? -17.438 14.773 -0.072 1 98.56 210 THR A N 1
ATOM 1615 C CA . THR A 1 210 ? -15.992 14.742 -0.247 1 98.56 210 THR A CA 1
ATOM 1616 C C . THR A 1 210 ? -15.289 14.586 1.097 1 98.56 210 THR A C 1
ATOM 1618 O O . THR A 1 210 ? -15.695 15.18 2.094 1 98.56 210 THR A O 1
ATOM 1621 N N . ILE A 1 211 ? -14.297 13.758 1.11 1 98.88 211 ILE A N 1
ATOM 1622 C CA . ILE A 1 211 ? -13.461 13.625 2.299 1 98.88 211 ILE A CA 1
ATOM 1623 C C . ILE A 1 211 ? -11.992 13.82 1.925 1 98.88 211 ILE A C 1
ATOM 1625 O O . ILE A 1 211 ? -11.555 13.383 0.859 1 98.88 211 ILE A O 1
ATOM 1629 N N . SER A 1 212 ? -11.25 14.5 2.686 1 98.94 212 SER A N 1
ATOM 1630 C CA . SER A 1 212 ? -9.797 14.586 2.686 1 98.94 212 SER A CA 1
ATOM 1631 C C . SER A 1 212 ? -9.219 14.227 4.055 1 98.94 212 SER A C 1
ATOM 1633 O O . SER A 1 212 ? -9.648 14.773 5.074 1 98.94 212 SER A O 1
ATOM 1635 N N . ILE A 1 213 ? -8.32 13.281 4.113 1 98.94 213 ILE A N 1
ATOM 1636 C CA . ILE A 1 213 ? -7.84 12.766 5.391 1 98.94 213 ILE A CA 1
ATOM 1637 C C . ILE A 1 213 ? -6.352 12.438 5.293 1 98.94 213 ILE A C 1
ATOM 1639 O O . ILE A 1 213 ? -5.883 11.961 4.254 1 98.94 213 ILE A O 1
ATOM 1643 N N . VAL A 1 214 ? -5.547 12.695 6.316 1 98.75 214 VAL A N 1
ATOM 1644 C CA . VAL A 1 214 ? -4.137 12.344 6.453 1 98.75 214 VAL A CA 1
ATOM 1645 C C . VAL A 1 214 ? -3.867 11.82 7.859 1 98.75 214 VAL A C 1
ATOM 1647 O O . VAL A 1 214 ? -4.648 12.062 8.781 1 98.75 214 VAL A O 1
ATOM 1650 N N . SER A 1 215 ? -2.795 11.078 7.934 1 97.38 215 SER A N 1
ATOM 1651 C CA . SER A 1 215 ? -2.555 10.398 9.195 1 97.38 215 SER A CA 1
ATOM 1652 C C . SER A 1 215 ? -1.079 10.445 9.578 1 97.38 215 SER A C 1
ATOM 1654 O O . SER A 1 215 ? -0.23 10.797 8.758 1 97.38 215 SER A O 1
ATOM 1656 N N . THR A 1 216 ? -0.755 10.172 10.844 1 95.81 216 THR A N 1
ATOM 1657 C CA . THR A 1 216 ? 0.562 10.016 11.453 1 95.81 216 THR A CA 1
ATOM 1658 C C . THR A 1 216 ? 0.548 8.906 12.508 1 95.81 216 THR A C 1
ATOM 1660 O O . THR A 1 216 ? -0.519 8.492 12.961 1 95.81 216 THR A O 1
ATOM 1663 N N . GLY A 1 217 ? 1.736 8.359 12.773 1 93.19 217 GLY A N 1
ATOM 1664 C CA . GLY A 1 217 ? 1.821 7.316 13.781 1 93.19 217 GLY A CA 1
ATOM 1665 C C . GLY A 1 217 ? 2.779 6.199 13.406 1 93.19 217 GLY A C 1
ATOM 1666 O O . GLY A 1 217 ? 3.762 6.43 12.695 1 93.19 217 GLY A O 1
ATOM 1667 N N . HIS A 1 218 ? 2.504 5.027 14.016 1 92 218 HIS A N 1
ATOM 1668 C CA . HIS A 1 218 ? 3.26 3.834 13.648 1 92 218 HIS A CA 1
ATOM 1669 C C . HIS A 1 218 ? 2.875 3.346 12.258 1 92 218 HIS A C 1
ATOM 1671 O O . HIS A 1 218 ? 1.863 2.66 12.094 1 92 218 HIS A O 1
ATOM 1677 N N . GLY A 1 219 ? 3.73 3.623 11.328 1 94.88 219 GLY A N 1
ATOM 1678 C CA . GLY A 1 219 ? 3.424 3.449 9.914 1 94.88 219 GLY A CA 1
ATOM 1679 C C . GLY A 1 219 ? 2.979 2.039 9.57 1 94.88 219 GLY A C 1
ATOM 1680 O O . GLY A 1 219 ? 2.057 1.851 8.781 1 94.88 219 GLY A O 1
ATOM 1681 N N . GLU A 1 220 ? 3.637 1.062 10.18 1 95.81 220 GLU A N 1
ATOM 1682 C CA . GLU A 1 220 ? 3.322 -0.328 9.867 1 95.81 220 GLU A CA 1
ATOM 1683 C C . GLU A 1 220 ? 1.892 -0.676 10.273 1 95.81 220 GLU A C 1
ATOM 1685 O O . GLU A 1 220 ? 1.187 -1.375 9.547 1 95.81 220 GLU A O 1
ATOM 1690 N N . HIS A 1 221 ? 1.443 -0.134 11.414 1 95.56 221 HIS A N 1
ATOM 1691 C CA . HIS A 1 221 ? 0.073 -0.378 11.852 1 95.56 221 HIS A CA 1
ATOM 1692 C C . HIS A 1 221 ? -0.927 0.333 10.945 1 95.56 221 HIS A C 1
ATOM 1694 O O . HIS A 1 221 ? -1.999 -0.204 10.656 1 95.56 221 HIS A O 1
ATOM 1700 N N . LEU A 1 222 ? -0.594 1.502 10.586 1 97 222 LEU A N 1
ATOM 1701 C CA . LEU A 1 222 ? -1.477 2.275 9.719 1 97 222 LEU A CA 1
ATOM 1702 C C . LEU A 1 222 ? -1.595 1.628 8.344 1 97 222 LEU A C 1
ATOM 1704 O O . LEU A 1 222 ? -2.678 1.605 7.754 1 97 222 LEU A O 1
ATOM 1708 N N . VAL A 1 223 ? -0.473 1.105 7.828 1 98.06 223 VAL A N 1
ATOM 1709 C CA . VAL A 1 223 ? -0.468 0.398 6.551 1 98.06 223 VAL A CA 1
ATOM 1710 C C . VAL A 1 223 ? -1.351 -0.844 6.645 1 98.06 223 VAL A C 1
ATOM 1712 O O . VAL A 1 223 ? -2.215 -1.063 5.793 1 98.06 223 VAL A O 1
ATOM 1715 N N . LYS A 1 224 ? -1.191 -1.614 7.676 1 97.5 224 LYS A N 1
ATOM 1716 C CA . LYS A 1 224 ? -1.946 -2.852 7.852 1 97.5 224 LYS A CA 1
ATOM 1717 C C . LYS A 1 224 ? -3.441 -2.572 7.961 1 97.5 224 LYS A C 1
ATOM 1719 O O . LYS A 1 224 ? -4.262 -3.375 7.512 1 97.5 224 LYS A O 1
ATOM 1724 N N . ALA A 1 225 ? -3.814 -1.412 8.453 1 97.69 225 ALA A N 1
ATOM 1725 C CA . ALA A 1 225 ? -5.215 -1.069 8.68 1 97.69 225 ALA A CA 1
ATOM 1726 C C . ALA A 1 225 ? -5.824 -0.393 7.457 1 97.69 225 ALA A C 1
ATOM 1728 O O . ALA A 1 225 ? -7.023 -0.121 7.422 1 97.69 225 ALA A O 1
ATOM 1729 N N . ASP A 1 226 ? -4.965 -0.121 6.406 1 98.25 226 ASP A N 1
ATOM 1730 C CA . ASP A 1 226 ? -5.477 0.716 5.324 1 98.25 226 ASP A CA 1
ATOM 1731 C C . ASP A 1 226 ? -6.137 1.979 5.871 1 98.25 226 ASP A C 1
ATOM 1733 O O . ASP A 1 226 ? -7.262 2.312 5.492 1 98.25 226 ASP A O 1
ATOM 1737 N N . PHE A 1 227 ? -5.488 2.691 6.695 1 98.56 227 PHE A N 1
ATOM 1738 C CA . PHE A 1 227 ? -6.016 3.607 7.699 1 98.56 227 PHE A CA 1
ATOM 1739 C C . PHE A 1 227 ? -6.855 4.699 7.051 1 98.56 227 PHE A C 1
ATOM 1741 O O . PHE A 1 227 ? -8.047 4.836 7.352 1 98.56 227 PHE A O 1
ATOM 1748 N N . CYS A 1 228 ? -6.312 5.496 6.117 1 98.88 228 CYS A N 1
ATOM 1749 C CA . CYS A 1 228 ? -7.02 6.637 5.547 1 98.88 228 CYS A CA 1
ATOM 1750 C C . CYS A 1 228 ? -8.109 6.18 4.59 1 98.88 228 CYS A C 1
ATOM 1752 O O . CYS A 1 228 ? -9.25 6.645 4.676 1 98.88 228 CYS A O 1
ATOM 1754 N N . ARG A 1 229 ? -7.77 5.277 3.703 1 98.81 229 ARG A N 1
ATOM 1755 C CA . ARG A 1 229 ? -8.758 4.785 2.752 1 98.81 229 ARG A CA 1
ATOM 1756 C C . ARG A 1 229 ? -9.883 4.039 3.465 1 98.81 229 ARG A C 1
ATOM 1758 O O . ARG A 1 229 ? -11.047 4.156 3.088 1 98.81 229 ARG A O 1
ATOM 1765 N N . GLY A 1 230 ? -9.5 3.258 4.465 1 98.56 230 GLY A N 1
ATOM 1766 C CA . GLY A 1 230 ? -10.508 2.537 5.227 1 98.56 230 GLY A CA 1
ATOM 1767 C C . GLY A 1 230 ? -11.523 3.451 5.883 1 98.56 230 GLY A C 1
ATOM 1768 O O . GLY A 1 230 ? -12.727 3.211 5.797 1 98.56 230 GLY A O 1
ATOM 1769 N N . ILE A 1 231 ? -11.07 4.504 6.523 1 98.81 231 ILE A N 1
ATOM 1770 C CA . ILE A 1 231 ? -11.961 5.477 7.152 1 98.81 231 ILE A CA 1
ATOM 1771 C C . ILE A 1 231 ? -12.805 6.168 6.09 1 98.81 231 ILE A C 1
ATOM 1773 O O . ILE A 1 231 ? -14.023 6.281 6.23 1 98.81 231 ILE A O 1
ATOM 1777 N N . ALA A 1 232 ? -12.164 6.566 5.031 1 98.88 232 ALA A N 1
ATOM 1778 C CA . ALA A 1 232 ? -12.859 7.285 3.967 1 98.88 232 ALA A CA 1
ATOM 1779 C C . ALA A 1 232 ? -13.961 6.434 3.355 1 98.88 232 ALA A C 1
ATOM 1781 O O . ALA A 1 232 ? -15.062 6.93 3.076 1 98.88 232 ALA A O 1
ATOM 1782 N N . THR A 1 233 ? -13.664 5.172 3.16 1 98.25 233 THR A N 1
ATOM 1783 C CA . THR A 1 233 ? -14.641 4.266 2.572 1 98.25 233 THR A CA 1
ATOM 1784 C C . THR A 1 233 ? -15.891 4.176 3.449 1 98.25 233 THR A C 1
ATOM 1786 O O . THR A 1 233 ? -17.016 4.23 2.947 1 98.25 233 THR A O 1
ATOM 1789 N N . ARG A 1 234 ? -15.734 4.039 4.727 1 98.25 234 ARG A N 1
ATOM 1790 C CA . ARG A 1 234 ? -16.875 3.975 5.633 1 98.25 234 ARG A CA 1
ATOM 1791 C C . ARG A 1 234 ? -17.672 5.273 5.605 1 98.25 234 ARG A C 1
ATOM 1793 O O . ARG A 1 234 ? -18.906 5.254 5.637 1 98.25 234 ARG A O 1
ATOM 1800 N N . VAL A 1 235 ? -17 6.402 5.578 1 98.5 235 VAL A N 1
ATOM 1801 C CA . VAL A 1 235 ? -17.641 7.715 5.543 1 98.5 235 VAL A CA 1
ATOM 1802 C C . VAL A 1 235 ? -18.453 7.855 4.258 1 98.5 235 VAL A C 1
ATOM 1804 O O . VAL A 1 235 ? -19.609 8.281 4.293 1 98.5 235 VAL A O 1
ATOM 1807 N N . LEU A 1 236 ? -17.875 7.477 3.148 1 98.25 236 LEU A N 1
ATOM 1808 C CA . LEU A 1 236 ? -18.484 7.672 1.838 1 98.25 236 LEU A CA 1
ATOM 1809 C C . LEU A 1 236 ? -19.609 6.672 1.609 1 98.25 236 LEU A C 1
ATOM 1811 O O . LEU A 1 236 ? -20.547 6.953 0.868 1 98.25 236 LEU A O 1
ATOM 1815 N N . ASP A 1 237 ? -19.484 5.516 2.225 1 96.81 237 ASP A N 1
ATOM 1816 C CA . ASP A 1 237 ? -20.5 4.484 2.055 1 96.81 237 ASP A CA 1
ATOM 1817 C C . ASP A 1 237 ? -21.703 4.742 2.963 1 96.81 237 ASP A C 1
ATOM 1819 O O . ASP A 1 237 ? -22.75 4.109 2.812 1 96.81 237 ASP A O 1
ATOM 1823 N N . ASP A 1 238 ? -21.516 5.637 3.898 1 96 238 ASP A N 1
ATOM 1824 C CA . ASP A 1 238 ? -22.594 5.852 4.871 1 96 238 ASP A CA 1
ATOM 1825 C C . ASP A 1 238 ? -23.797 6.504 4.215 1 96 238 ASP A C 1
ATOM 1827 O O . ASP A 1 238 ? -23.703 7.617 3.697 1 96 238 ASP A O 1
ATOM 1831 N N . GLU A 1 239 ? -24.859 5.781 4.367 1 90.44 239 GLU A N 1
ATOM 1832 C CA . GLU A 1 239 ? -26.125 6.297 3.842 1 90.44 239 GLU A CA 1
ATOM 1833 C C . GLU A 1 239 ? -27.094 6.641 4.973 1 90.44 239 GLU A C 1
ATOM 1835 O O . GLU A 1 239 ? -28.125 7.262 4.738 1 90.44 239 GLU A O 1
ATOM 1840 N N . GLU A 1 240 ? -26.766 6.312 6.152 1 89.31 240 GLU A N 1
ATOM 1841 C CA . GLU A 1 240 ? -27.688 6.426 7.281 1 89.31 240 GLU A CA 1
ATOM 1842 C C . GLU A 1 240 ? -27.547 7.777 7.977 1 89.31 240 GLU A C 1
ATOM 1844 O O . GLU A 1 240 ? -28.375 8.141 8.805 1 89.31 240 GLU A O 1
ATOM 1849 N N . GLY A 1 241 ? -26.594 8.484 7.68 1 89.81 241 GLY A N 1
ATOM 1850 C CA . GLY A 1 241 ? -26.375 9.773 8.312 1 89.81 241 GLY A CA 1
ATOM 1851 C C . GLY A 1 241 ? -25.781 9.656 9.703 1 89.81 241 GLY A C 1
ATOM 1852 O O . GLY A 1 241 ? -26.141 10.422 10.602 1 89.81 241 GLY A O 1
ATOM 1853 N N . ILE A 1 242 ? -24.906 8.727 9.898 1 91.12 242 ILE A N 1
ATOM 1854 C CA . ILE A 1 242 ? -24.172 8.531 11.148 1 91.12 242 ILE A CA 1
ATOM 1855 C C . ILE A 1 242 ? -23.141 9.648 11.312 1 91.12 242 ILE A C 1
ATOM 1857 O O . ILE A 1 242 ? -22.594 10.141 10.328 1 91.12 242 ILE A O 1
ATOM 1861 N N . LEU A 1 243 ? -23.031 10.078 12.609 1 96.88 243 LEU A N 1
ATOM 1862 C CA . LEU A 1 243 ? -22 11.078 12.859 1 96.88 243 LEU A CA 1
ATOM 1863 C C . LEU A 1 243 ? -20.641 10.586 12.383 1 96.88 243 LEU A C 1
ATOM 1865 O O . LEU A 1 243 ? -20.281 9.43 12.609 1 96.88 243 LEU A O 1
ATOM 1869 N N . TYR A 1 244 ? -19.953 11.508 11.734 1 98.19 244 TYR A N 1
ATOM 1870 C CA . TYR A 1 244 ? -18.641 11.133 11.203 1 98.19 244 TYR A CA 1
ATOM 1871 C C . TYR A 1 244 ? -17.703 10.688 12.32 1 98.19 244 TYR A C 1
ATOM 1873 O O . TYR A 1 244 ? -16.891 9.789 12.133 1 98.19 244 TYR A O 1
ATOM 1881 N N . SER A 1 245 ? -17.781 11.32 13.523 1 98.19 245 SER A N 1
ATOM 1882 C CA . SER A 1 245 ? -16.984 10.914 14.672 1 98.19 245 SER A CA 1
ATOM 1883 C C . SER A 1 245 ? -17.25 9.461 15.055 1 98.19 245 SER A C 1
ATOM 1885 O O . SER A 1 245 ? -16.344 8.734 15.453 1 98.19 245 SER A O 1
ATOM 1887 N N . ASP A 1 246 ? -18.5 9.055 14.922 1 98.19 246 ASP A N 1
ATOM 1888 C CA . ASP A 1 246 ? -18.859 7.684 15.25 1 98.19 246 ASP A CA 1
ATOM 1889 C C . ASP A 1 246 ? -18.312 6.707 14.211 1 98.19 246 ASP A C 1
ATOM 1891 O O . ASP A 1 246 ? -17.906 5.594 14.547 1 98.19 246 ASP A O 1
ATOM 1895 N N . ILE A 1 247 ? -18.391 7.121 12.961 1 98.5 247 ILE A N 1
ATOM 1896 C CA . ILE A 1 247 ? -17.828 6.289 11.898 1 98.5 247 ILE A CA 1
ATOM 1897 C C . ILE A 1 247 ? -16.344 6.055 12.148 1 98.5 247 ILE A C 1
ATOM 1899 O O . ILE A 1 247 ? -15.867 4.918 12.086 1 98.5 247 ILE A O 1
ATOM 1903 N N . ILE A 1 248 ? -15.594 7.105 12.438 1 98.56 248 ILE A N 1
ATOM 1904 C CA . ILE A 1 248 ? -14.156 7.012 12.688 1 98.56 248 ILE A CA 1
ATOM 1905 C C . ILE A 1 248 ? -13.914 6.176 13.945 1 98.56 248 ILE A C 1
ATOM 1907 O O . ILE A 1 248 ? -13.023 5.324 13.961 1 98.56 248 ILE A O 1
ATOM 1911 N N . ARG A 1 249 ? -14.711 6.375 14.984 1 97.81 249 ARG A N 1
ATOM 1912 C CA . ARG A 1 249 ? -14.602 5.605 16.219 1 97.81 249 ARG A CA 1
ATOM 1913 C C . ARG A 1 249 ? -14.734 4.113 15.945 1 97.81 249 ARG A C 1
ATOM 1915 O O . ARG A 1 249 ? -13.93 3.312 16.422 1 97.81 249 ARG A O 1
ATOM 1922 N N . GLU A 1 250 ? -15.734 3.797 15.219 1 97.56 250 GLU A N 1
ATOM 1923 C CA . GLU A 1 250 ? -15.977 2.391 14.906 1 97.56 250 GLU A CA 1
ATOM 1924 C C . GLU A 1 250 ? -14.805 1.794 14.125 1 97.56 250 GLU A C 1
ATOM 1926 O O . GLU A 1 250 ? -14.398 0.66 14.375 1 97.56 250 GLU A O 1
ATOM 1931 N N . PHE A 1 251 ? -14.297 2.545 13.203 1 98.19 251 PHE A N 1
ATOM 1932 C CA . PHE A 1 251 ? -13.141 2.07 12.453 1 98.19 251 PHE A CA 1
ATOM 1933 C C . PHE A 1 251 ? -11.961 1.802 13.375 1 98.19 251 PHE A C 1
ATOM 1935 O O . PHE A 1 251 ? -11.32 0.753 13.281 1 98.19 251 PHE A O 1
ATOM 1942 N N . LEU A 1 252 ? -11.656 2.756 14.219 1 97.75 252 LEU A N 1
ATOM 1943 C CA . LEU A 1 252 ? -10.5 2.654 15.109 1 97.75 252 LEU A CA 1
ATOM 1944 C C . LEU A 1 252 ? -10.641 1.457 16.047 1 97.75 252 LEU A C 1
ATOM 1946 O O . LEU A 1 252 ? -9.68 0.718 16.266 1 97.75 252 LEU A O 1
ATOM 1950 N N . ARG A 1 253 ? -11.812 1.216 16.547 1 96.69 253 ARG A N 1
ATOM 1951 C CA . ARG A 1 253 ? -12.07 0.085 17.438 1 96.69 253 ARG A CA 1
ATOM 1952 C C . ARG A 1 253 ? -11.906 -1.238 16.688 1 96.69 253 ARG A C 1
ATOM 1954 O O . ARG A 1 253 ? -11.375 -2.203 17.25 1 96.69 253 ARG A O 1
ATOM 1961 N N . ASP A 1 254 ? -12.312 -1.169 15.445 1 96.12 254 ASP A N 1
ATOM 1962 C CA . ASP A 1 254 ? -12.375 -2.398 14.664 1 96.12 254 ASP A CA 1
ATOM 1963 C C . ASP A 1 254 ? -11 -2.777 14.117 1 96.12 254 ASP A C 1
ATOM 1965 O O . ASP A 1 254 ? -10.68 -3.961 14.008 1 96.12 254 ASP A O 1
ATOM 1969 N N . LYS A 1 255 ? -10.211 -1.799 13.711 1 96.62 255 LYS A N 1
ATOM 1970 C CA . LYS A 1 255 ? -9.102 -2.111 12.812 1 96.62 255 LYS A CA 1
ATOM 1971 C C . LYS A 1 255 ? -7.758 -1.863 13.484 1 96.62 255 LYS A C 1
ATOM 1973 O O . LYS A 1 255 ? -6.734 -2.398 13.055 1 96.62 255 LYS A O 1
ATOM 1978 N N . MET A 1 256 ? -7.699 -1.021 14.5 1 95.38 256 MET A N 1
ATOM 1979 C CA . MET A 1 256 ? -6.391 -0.662 15.047 1 95.38 256 MET A CA 1
ATOM 1980 C C . MET A 1 256 ? -5.977 -1.632 16.141 1 95.38 256 MET A C 1
ATOM 1982 O O . MET A 1 256 ? -6.785 -1.992 17 1 95.38 256 MET A O 1
ATOM 1986 N N . GLU A 1 257 ? -4.719 -2.027 16.094 1 90.44 257 GLU A N 1
ATOM 1987 C CA . GLU A 1 257 ? -4.129 -2.852 17.141 1 90.44 257 GLU A CA 1
ATOM 1988 C C . GLU A 1 257 ? -3.992 -2.068 18.453 1 90.44 257 GLU A C 1
ATOM 1990 O O . GLU A 1 257 ? -3.822 -0.848 18.438 1 90.44 257 GLU A O 1
ATOM 1995 N N . SER A 1 258 ? -3.963 -2.818 19.547 1 85.56 258 SER A N 1
ATOM 1996 C CA . SER A 1 258 ? -3.932 -2.18 20.859 1 85.56 258 SER A CA 1
ATOM 1997 C C . SER A 1 258 ? -2.648 -1.38 21.062 1 85.56 258 SER A C 1
ATOM 1999 O O . SER A 1 258 ? -2.656 -0.333 21.703 1 85.56 258 SER A O 1
ATOM 2001 N N . ARG A 1 259 ? -1.587 -1.82 20.484 1 85.6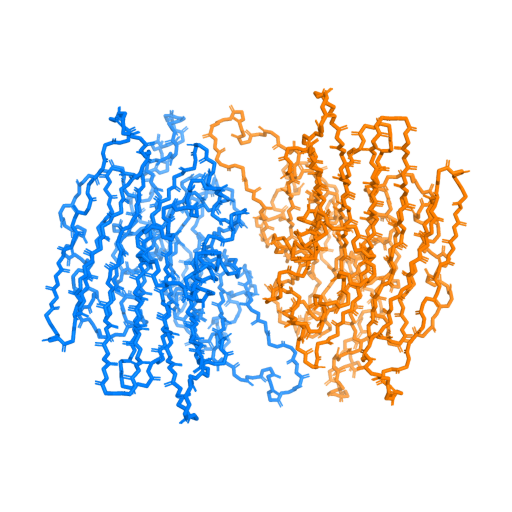2 259 ARG A N 1
ATOM 2002 C CA . ARG A 1 259 ? -0.307 -1.163 20.734 1 85.62 259 ARG A CA 1
ATOM 2003 C C . ARG A 1 259 ? -0.029 -0.097 19.672 1 85.62 259 ARG A C 1
ATOM 2005 O O . ARG A 1 259 ? 1.003 0.576 19.719 1 85.62 259 ARG A O 1
ATOM 2012 N N . ALA A 1 260 ? -0.932 0.127 18.734 1 90.31 260 ALA A N 1
ATOM 2013 C CA . ALA A 1 260 ? -0.708 1.075 17.656 1 90.31 260 ALA A CA 1
ATOM 2014 C C . ALA A 1 260 ? -0.851 2.514 18.141 1 90.31 260 ALA A C 1
ATOM 2016 O O . ALA A 1 260 ? -1.734 2.818 18.953 1 90.31 260 ALA A O 1
ATOM 2017 N N . ARG A 1 261 ? 0.008 3.336 17.766 1 91 261 ARG A N 1
ATOM 2018 C CA . ARG A 1 261 ? -0.12 4.777 17.938 1 91 261 ARG A CA 1
ATOM 2019 C C . ARG A 1 261 ? -0.49 5.465 16.625 1 91 261 ARG A C 1
ATOM 2021 O O . ARG A 1 261 ? 0.058 5.137 15.57 1 91 261 ARG A O 1
ATOM 2028 N N . PHE A 1 262 ? -1.446 6.332 16.75 1 93.94 262 PHE A N 1
ATOM 2029 C CA . PHE A 1 262 ? -1.91 6.965 15.523 1 93.94 262 PHE A CA 1
ATOM 2030 C C . PHE A 1 262 ? -2.484 8.344 15.812 1 93.94 262 PHE A C 1
ATOM 2032 O O . PHE A 1 262 ? -2.826 8.656 16.953 1 93.94 262 PHE A O 1
ATOM 2039 N N . GLY A 1 263 ? -2.529 9.172 14.844 1 95.12 263 GLY A N 1
ATOM 2040 C CA . GLY A 1 263 ? -3.23 10.438 14.758 1 95.12 263 GLY A CA 1
ATOM 2041 C C . GLY A 1 263 ? -3.639 10.805 13.344 1 95.12 263 GLY A C 1
ATOM 2042 O O . GLY A 1 263 ? -3.094 10.273 12.375 1 95.12 263 GLY A O 1
ATOM 2043 N N . GLY A 1 264 ? -4.613 11.633 13.219 1 96.88 264 GLY A N 1
ATOM 2044 C CA . GLY A 1 264 ? -5.047 12.086 11.906 1 96.88 264 GLY A CA 1
ATOM 2045 C C . GLY A 1 264 ? -6.031 13.234 11.977 1 96.88 264 GLY A C 1
ATOM 2046 O O . GLY A 1 264 ? -6.551 13.562 13.047 1 96.88 264 GLY A O 1
ATOM 2047 N N . ILE A 1 265 ? -6.152 13.898 10.883 1 98.56 265 ILE A N 1
ATOM 2048 C CA . ILE A 1 265 ? -7.199 14.906 10.695 1 98.56 265 ILE A CA 1
ATOM 2049 C C . ILE A 1 265 ? -7.988 14.594 9.422 1 98.56 265 ILE A C 1
ATOM 2051 O O . ILE A 1 265 ? -7.453 14 8.484 1 98.56 265 ILE A O 1
ATOM 2055 N N . ALA A 1 266 ? -9.188 14.945 9.438 1 98.88 266 ALA A N 1
ATOM 2056 C CA . ALA A 1 266 ? -10.062 14.766 8.281 1 98.88 266 ALA A CA 1
ATOM 2057 C C . ALA A 1 266 ? -10.977 15.969 8.094 1 98.88 266 ALA A C 1
ATOM 2059 O O . ALA A 1 266 ? -11.359 16.625 9.062 1 98.88 266 ALA A O 1
ATOM 2060 N N . MET A 1 267 ? -11.203 16.281 6.918 1 98.62 267 MET A N 1
ATOM 2061 C CA . MET A 1 267 ? -12.25 17.219 6.523 1 98.62 267 MET A CA 1
ATOM 2062 C C . MET A 1 267 ? -13.281 16.547 5.637 1 98.62 267 MET A C 1
ATOM 2064 O O . MET A 1 267 ? -12.93 15.812 4.711 1 98.62 267 MET A O 1
ATOM 2068 N N . ILE A 1 268 ? -14.516 16.75 5.934 1 98.56 268 ILE A N 1
ATOM 2069 C CA . ILE A 1 268 ? -15.617 16.125 5.191 1 98.56 268 ILE A CA 1
ATOM 2070 C C . ILE A 1 268 ? -16.625 17.203 4.801 1 98.56 268 ILE A C 1
ATOM 2072 O O . ILE A 1 268 ? -17.078 17.984 5.641 1 98.56 268 ILE A O 1
ATOM 2076 N N . ALA A 1 269 ? -16.922 17.25 3.572 1 97.75 269 ALA A N 1
ATOM 2077 C CA . ALA A 1 269 ? -17.938 18.188 3.062 1 97.75 269 ALA A CA 1
ATOM 2078 C C . ALA A 1 269 ? -19.109 17.438 2.439 1 97.75 269 ALA A C 1
ATOM 2080 O O . ALA A 1 269 ? -18.922 16.5 1.672 1 97.75 269 ALA A O 1
ATOM 2081 N N . ASP A 1 270 ? -20.266 17.828 2.805 1 96.56 270 ASP A N 1
ATOM 2082 C CA . ASP A 1 270 ? -21.516 17.375 2.193 1 96.56 270 ASP A CA 1
ATOM 2083 C C . ASP A 1 270 ? -22.203 18.5 1.448 1 96.56 270 ASP A C 1
ATOM 2085 O O . ASP A 1 270 ? -22.375 19.594 1.99 1 96.56 270 ASP A O 1
ATOM 2089 N N . LYS A 1 271 ? -22.562 18.156 0.275 1 95.94 271 LYS A N 1
ATOM 2090 C CA . LYS A 1 271 ? -23.281 19.141 -0.513 1 95.94 271 LYS A CA 1
ATOM 2091 C C . LYS A 1 271 ? -24.562 18.547 -1.111 1 95.94 271 LYS A C 1
ATOM 2093 O O . LYS A 1 271 ? -24.516 17.5 -1.758 1 95.94 271 LYS A O 1
ATOM 2098 N N . PHE A 1 272 ? -25.625 19.125 -0.882 1 93.12 272 PHE A N 1
ATOM 2099 C CA . PHE A 1 272 ? -26.906 18.797 -1.492 1 93.12 272 PHE A CA 1
ATOM 2100 C C . PHE A 1 272 ? -27.656 20.078 -1.873 1 93.12 272 PHE A C 1
ATOM 2102 O O . PHE A 1 272 ? -28.016 20.875 -1.006 1 93.12 272 PHE A O 1
ATOM 2109 N N . ASN A 1 273 ? -27.891 20.172 -3.145 1 87.31 273 ASN A N 1
ATOM 2110 C CA . ASN A 1 273 ? -28.469 21.406 -3.666 1 87.31 273 ASN A CA 1
ATOM 2111 C C . ASN A 1 273 ? -27.719 22.641 -3.168 1 87.31 273 ASN A C 1
ATOM 2113 O O . ASN A 1 273 ? -26.5 22.734 -3.352 1 87.31 273 ASN A O 1
ATOM 2117 N N . GLU A 1 274 ? -28.281 23.547 -2.457 1 85 274 GLU A N 1
ATOM 2118 C CA . GLU A 1 274 ? -27.641 24.781 -2.021 1 85 274 GLU A CA 1
ATOM 2119 C C . GLU A 1 274 ? -27.141 24.656 -0.586 1 85 274 GLU A C 1
ATOM 2121 O O . GLU A 1 274 ? -26.531 25.594 -0.058 1 85 274 GLU A O 1
ATOM 2126 N N . ARG A 1 275 ? -27.266 23.547 -0.145 1 91.5 275 ARG A N 1
ATOM 2127 C CA . ARG A 1 275 ? -26.844 23.344 1.236 1 91.5 275 ARG A CA 1
ATOM 2128 C C . ARG A 1 275 ? -25.5 22.609 1.294 1 91.5 275 ARG A C 1
ATOM 2130 O O . ARG A 1 275 ? -25.297 21.641 0.56 1 91.5 275 ARG A O 1
ATOM 2137 N N . MET A 1 276 ? -24.609 23.219 2.057 1 92.56 276 MET A N 1
ATOM 2138 C CA . MET A 1 276 ? -23.297 22.625 2.229 1 92.56 276 MET A CA 1
ATOM 2139 C C . MET A 1 276 ? -22.906 22.562 3.703 1 92.56 276 MET A C 1
ATOM 2141 O O . MET A 1 276 ? -23.156 23.516 4.445 1 92.56 276 MET A O 1
ATOM 2145 N N . SER A 1 277 ? -22.422 21.422 4.129 1 95 277 SER A N 1
ATOM 2146 C CA . SER A 1 277 ? -21.844 21.297 5.457 1 95 277 SER A CA 1
ATOM 2147 C C . SER A 1 277 ? -20.359 20.891 5.375 1 95 277 SER A C 1
ATOM 2149 O O . SER A 1 277 ? -19.953 20.188 4.449 1 95 277 SER A O 1
ATOM 2151 N N . LEU A 1 278 ? -19.594 21.453 6.227 1 96.69 278 LEU A N 1
ATOM 2152 C CA . LEU A 1 278 ? -18.156 21.188 6.316 1 96.69 278 LEU A CA 1
ATOM 2153 C C . LEU A 1 278 ? -17.766 20.875 7.758 1 96.69 278 LEU A C 1
ATOM 2155 O O . LEU A 1 278 ? -18.016 21.688 8.664 1 96.69 278 LEU A O 1
ATOM 2159 N N . GLU A 1 279 ? -17.172 19.719 7.895 1 97.31 279 GLU A N 1
ATOM 2160 C CA . GLU A 1 279 ? -16.766 19.266 9.227 1 97.31 279 GLU A CA 1
ATOM 2161 C C . GLU A 1 279 ? -15.266 18.953 9.266 1 97.31 279 GLU A C 1
ATOM 2163 O O . GLU A 1 279 ? -14.727 18.375 8.32 1 97.31 279 GLU A O 1
ATOM 2168 N N . PHE A 1 280 ? -14.648 19.438 10.328 1 98.06 280 PHE A N 1
ATOM 2169 C CA . PHE A 1 280 ? -13.242 19.141 10.594 1 98.06 280 PHE A CA 1
ATOM 2170 C C . PHE A 1 280 ? -13.102 18.219 11.797 1 98.06 280 PHE A C 1
ATOM 2172 O O . PHE A 1 280 ? -13.734 18.438 12.836 1 98.06 280 PHE A O 1
ATOM 2179 N N . LEU A 1 281 ? -12.305 17.156 11.625 1 98.69 281 LEU A N 1
ATOM 2180 C CA . LEU A 1 281 ? -12.125 16.188 12.703 1 98.69 281 LEU A CA 1
ATOM 2181 C C . LEU A 1 281 ? -10.648 16 13.023 1 98.69 281 LEU A C 1
ATOM 2183 O O . LEU A 1 281 ? -9.812 15.961 12.117 1 98.69 281 LEU A O 1
ATOM 2187 N N . VAL A 1 282 ? -10.336 15.914 14.336 1 97.75 282 VAL A N 1
ATOM 2188 C CA . VAL A 1 282 ? -9.031 15.555 14.867 1 97.75 282 VAL A CA 1
ATOM 2189 C C . VAL A 1 282 ? -9.156 14.312 15.742 1 97.75 282 VAL A C 1
ATOM 2191 O O . VAL A 1 282 ? -10 14.258 16.641 1 97.75 282 VAL A O 1
ATOM 2194 N N . PHE A 1 283 ? -8.328 13.32 15.516 1 97.19 283 PHE A N 1
ATOM 2195 C CA . PHE A 1 283 ? -8.406 12.102 16.328 1 97.19 283 PHE A CA 1
ATOM 2196 C C . PHE A 1 283 ? -7.031 11.477 16.5 1 97.19 283 PHE A C 1
ATOM 2198 O O . PHE A 1 283 ? -6.219 11.484 15.562 1 97.19 283 PHE A O 1
ATOM 2205 N N . HIS A 1 284 ? -6.703 11.023 17.719 1 94.94 284 HIS A N 1
ATOM 2206 C CA . HIS A 1 284 ? -5.395 10.461 18.031 1 94.94 284 HIS A CA 1
ATOM 2207 C C . HIS A 1 284 ? -5.406 9.742 19.375 1 94.94 284 HIS A C 1
ATOM 2209 O O . HIS A 1 284 ? -6.344 9.898 20.156 1 94.94 284 HIS A O 1
ATOM 2215 N N . ASN A 1 285 ? -4.371 8.914 19.594 1 92.5 285 ASN A N 1
ATOM 2216 C CA . ASN A 1 285 ? -4.219 8.266 20.891 1 92.5 285 ASN A CA 1
ATOM 2217 C C . ASN A 1 285 ? -2.855 8.562 21.5 1 92.5 285 ASN A C 1
ATOM 2219 O O . ASN A 1 285 ? -2.336 7.766 22.281 1 92.5 285 ASN A O 1
ATOM 2223 N N . THR A 1 286 ? -2.264 9.625 21.016 1 90.12 286 THR A N 1
ATOM 2224 C CA . THR A 1 286 ? -1.014 10.102 21.594 1 90.12 286 THR A CA 1
ATOM 2225 C C . THR A 1 286 ? -1.276 11.234 22.578 1 90.12 286 THR A C 1
ATOM 2227 O O . THR A 1 286 ? -2.42 11.664 22.75 1 90.12 286 THR A O 1
ATOM 2230 N N . ARG A 1 287 ? -0.242 11.773 23.219 1 88.19 287 ARG A N 1
ATOM 2231 C CA . ARG A 1 287 ? -0.415 12.797 24.234 1 88.19 287 ARG A CA 1
ATOM 2232 C C . ARG A 1 287 ? -0.889 14.109 23.609 1 88.19 287 ARG A C 1
ATOM 2234 O O . ARG A 1 287 ? -1.64 14.859 24.234 1 88.19 287 ARG A O 1
ATOM 2241 N N . TYR A 1 288 ? -0.396 14.266 22.438 1 89.19 288 TYR A N 1
ATOM 2242 C CA . TYR A 1 288 ? -0.682 15.547 21.812 1 89.19 288 TYR A CA 1
ATOM 2243 C C . TYR A 1 288 ? -0.627 15.438 20.297 1 89.19 288 TYR A C 1
ATOM 2245 O O . TYR A 1 288 ? 0.233 14.75 19.75 1 89.19 288 TYR A O 1
ATOM 2253 N N . LEU A 1 289 ? -1.615 16.078 19.547 1 92.81 289 LEU A N 1
ATOM 2254 C CA . LEU A 1 289 ? -1.569 16.266 18.109 1 92.81 289 LEU A CA 1
ATOM 2255 C C . LEU A 1 289 ? -1.862 17.719 17.734 1 92.81 289 LEU A C 1
ATOM 2257 O O . LEU A 1 289 ? -3.016 18.156 17.766 1 92.81 289 LEU A O 1
ATOM 2261 N N . PRO A 1 290 ? -0.875 18.469 17.391 1 92.81 290 PRO A N 1
ATOM 2262 C CA . PRO A 1 290 ? -1.113 19.844 16.969 1 92.81 290 PRO A CA 1
ATOM 2263 C C . PRO A 1 290 ? -1.758 19.938 15.586 1 92.81 290 PRO A C 1
ATOM 2265 O O . PRO A 1 290 ? -1.371 19.203 14.672 1 92.81 290 PRO A O 1
ATOM 2268 N N . ALA A 1 291 ? -2.691 20.797 15.43 1 95.5 291 ALA A N 1
ATOM 2269 C CA . ALA A 1 291 ? -3.369 20.984 14.148 1 95.5 291 ALA A CA 1
ATOM 2270 C C . ALA A 1 291 ? -3.875 22.422 14.008 1 95.5 291 ALA A C 1
ATOM 2272 O O . ALA A 1 291 ? -4.004 23.141 15 1 95.5 291 ALA A O 1
ATOM 2273 N N . ALA A 1 292 ? -4.023 22.797 12.852 1 96.56 292 ALA A N 1
ATOM 2274 C CA . ALA A 1 292 ? -4.637 24.078 12.523 1 96.56 292 ALA A CA 1
ATOM 2275 C C . ALA A 1 292 ? -5.586 23.953 11.336 1 96.56 292 ALA A C 1
ATOM 2277 O O . ALA A 1 292 ? -5.371 23.125 10.453 1 96.56 292 ALA A O 1
ATOM 2278 N N . VAL A 1 293 ? -6.617 24.703 11.344 1 97.12 293 VAL A N 1
ATOM 2279 C CA . VAL A 1 293 ? -7.598 24.641 10.266 1 97.12 293 VAL A CA 1
ATOM 2280 C C . VAL A 1 293 ? -8.008 26.062 9.859 1 97.12 293 VAL A C 1
ATOM 2282 O O . VAL A 1 293 ? -8.125 26.953 10.703 1 97.12 293 VAL A O 1
ATOM 2285 N N . ARG A 1 294 ? -8.094 26.234 8.602 1 96 294 ARG A N 1
ATOM 2286 C CA . ARG A 1 294 ? -8.672 27.438 8.008 1 96 294 ARG A CA 1
ATOM 2287 C C . ARG A 1 294 ? -10.055 27.156 7.438 1 96 294 ARG A C 1
ATOM 2289 O O . ARG A 1 294 ? -10.195 26.391 6.477 1 96 294 ARG A O 1
ATOM 2296 N N . GLY A 1 295 ? -11.023 27.844 7.988 1 92.25 295 GLY A N 1
ATOM 2297 C CA . GLY A 1 295 ? -12.391 27.609 7.555 1 92.25 295 GLY A CA 1
ATOM 2298 C C . GLY A 1 295 ? -12.805 28.484 6.391 1 92.25 295 GLY A C 1
ATOM 2299 O O . GLY A 1 295 ? -11.953 29.078 5.727 1 92.25 295 GLY A O 1
ATOM 2300 N N . ARG A 1 296 ? -14.133 28.453 6.09 1 87.75 296 ARG A N 1
ATOM 2301 C CA . ARG A 1 296 ? -14.711 29.188 4.973 1 87.75 296 ARG A CA 1
ATOM 2302 C C . ARG A 1 296 ? -14.57 30.688 5.18 1 87.75 296 ARG A C 1
ATOM 2304 O O . ARG A 1 296 ? -14.516 31.453 4.215 1 87.75 296 ARG A O 1
ATOM 2311 N N . ASP A 1 297 ? -14.453 31.031 6.398 1 87.94 297 ASP A N 1
ATOM 2312 C CA . ASP A 1 297 ? -14.336 32.469 6.734 1 87.94 297 ASP A CA 1
ATOM 2313 C C . ASP A 1 297 ? -12.883 32.906 6.684 1 87.94 297 ASP A C 1
ATOM 2315 O O . ASP A 1 297 ? -12.578 34.062 7.008 1 87.94 297 ASP A O 1
ATOM 2319 N N . ASN A 1 298 ? -12.008 31.984 6.344 1 88.19 298 ASN A N 1
ATOM 2320 C CA . ASN A 1 298 ? -10.578 32.219 6.184 1 88.19 298 ASN A CA 1
ATOM 2321 C C . ASN A 1 298 ? -9.898 32.469 7.531 1 88.19 298 ASN A C 1
ATOM 2323 O O . ASN A 1 298 ? -8.758 32.938 7.578 1 88.19 298 ASN A O 1
ATOM 2327 N N . LYS A 1 299 ? -10.68 32.219 8.578 1 92.38 299 LYS A N 1
ATOM 2328 C CA . LYS A 1 299 ? -10.062 32.281 9.898 1 92.38 299 LYS A CA 1
ATOM 2329 C C . LYS A 1 299 ? -9.312 30.984 10.219 1 92.38 299 LYS A C 1
ATOM 2331 O O . LYS A 1 299 ? -9.781 29.891 9.898 1 92.38 299 LYS A O 1
ATOM 2336 N N . ILE A 1 300 ? -8.164 31.203 10.797 1 95.25 300 ILE A N 1
ATOM 2337 C CA . ILE A 1 300 ? -7.348 30.047 11.148 1 95.25 300 ILE A CA 1
ATOM 2338 C C . ILE A 1 300 ? -7.473 29.75 12.641 1 95.25 300 ILE A C 1
ATOM 2340 O O . ILE A 1 300 ? -7.355 30.672 13.469 1 95.25 300 ILE A O 1
ATOM 2344 N N . GLN A 1 301 ? -7.766 28.609 12.961 1 94.94 301 GLN A N 1
ATOM 2345 C CA . GLN A 1 301 ? -7.848 28.156 14.352 1 94.94 301 GLN A CA 1
ATOM 2346 C C . GLN A 1 301 ? -6.824 27.062 14.633 1 94.94 301 GLN A C 1
ATOM 2348 O O . GLN A 1 301 ? -6.621 26.172 13.805 1 94.94 301 GLN A O 1
ATOM 2353 N N . VAL A 1 302 ? -6.125 27.188 15.742 1 94.94 302 VAL A N 1
ATOM 2354 C CA . VAL A 1 302 ? -5.18 26.172 16.188 1 94.94 302 VAL A CA 1
ATOM 2355 C C . VAL A 1 302 ? -5.871 25.203 17.156 1 94.94 302 VAL A C 1
ATOM 2357 O O . VAL A 1 302 ? -6.645 25.625 18.016 1 94.94 302 VAL A O 1
ATOM 2360 N N . TYR A 1 303 ? -5.676 24.016 16.906 1 90.81 303 TYR A N 1
ATOM 2361 C CA . TYR A 1 303 ? -6.207 22.984 17.781 1 90.81 303 TYR A CA 1
ATOM 2362 C C . TYR A 1 303 ? -5.078 22.188 18.438 1 90.81 303 TYR A C 1
ATOM 2364 O O . TYR A 1 303 ? -4.273 21.562 17.75 1 90.81 303 TYR A O 1
ATOM 2372 N N . GLU A 1 304 ? -4.996 22.25 19.75 1 89.69 304 GLU A N 1
ATOM 2373 C CA . GLU A 1 304 ? -4.031 21.484 20.531 1 89.69 304 GLU A CA 1
ATOM 2374 C C . GLU A 1 304 ? -4.703 20.312 21.234 1 89.69 304 GLU A C 1
ATOM 2376 O O . GLU A 1 304 ? -4.859 20.312 22.453 1 89.69 304 GLU A O 1
ATOM 2381 N N . SER A 1 305 ? -4.977 19.328 20.438 1 89.31 305 SER A N 1
ATOM 2382 C CA . SER A 1 305 ? -5.699 18.172 20.984 1 89.31 305 SER A CA 1
ATOM 2383 C C . SER A 1 305 ? -4.812 17.344 21.906 1 89.31 305 SER A C 1
ATOM 2385 O O . SER A 1 305 ? -3.734 16.906 21.5 1 89.31 305 SER A O 1
ATOM 2387 N N . LYS A 1 306 ? -5.266 17.172 23.125 1 90 306 LYS A N 1
ATOM 2388 C CA . LYS A 1 306 ? -4.516 16.438 24.141 1 90 306 LYS A CA 1
ATOM 2389 C C . LYS A 1 306 ? -5.273 15.18 24.594 1 90 306 LYS A C 1
ATOM 2391 O O . LYS A 1 306 ? -6.504 15.164 24.594 1 90 306 LYS A O 1
ATOM 2396 N N . PHE A 1 307 ? -4.469 14.219 24.844 1 88.31 307 PHE A N 1
ATOM 2397 C CA . PHE A 1 307 ? -5.023 12.953 25.312 1 88.31 307 PHE A CA 1
ATOM 2398 C C . PHE A 1 307 ? -4.027 12.227 26.219 1 88.31 307 PHE A C 1
ATOM 2400 O O . PHE A 1 307 ? -2.836 12.172 25.906 1 88.31 307 PHE A O 1
ATOM 2407 N N . ASP A 1 308 ? -4.516 11.773 27.359 1 86.12 308 ASP A N 1
ATOM 2408 C CA . ASP A 1 308 ? -3.684 10.961 28.25 1 86.12 308 ASP A CA 1
ATOM 2409 C C . ASP A 1 308 ? -3.898 9.477 27.984 1 86.12 308 ASP A C 1
ATOM 2411 O O . ASP A 1 308 ? -4.879 8.891 28.453 1 86.12 308 ASP A O 1
ATOM 2415 N N . PRO A 1 309 ? -2.953 8.883 27.328 1 79.19 309 PRO A N 1
ATOM 2416 C CA . PRO A 1 309 ? -3.123 7.465 27 1 79.19 309 PRO A CA 1
ATOM 2417 C C . PRO A 1 309 ? -3.172 6.566 28.234 1 79.19 309 PRO A C 1
ATOM 2419 O O . PRO A 1 309 ? -3.625 5.422 28.156 1 79.19 309 PRO A O 1
ATOM 2422 N N . ASP A 1 310 ? -2.795 7.086 29.344 1 77.25 310 ASP A N 1
ATOM 2423 C CA . ASP A 1 310 ? -2.752 6.301 30.578 1 77.25 310 ASP A CA 1
ATOM 2424 C C . ASP A 1 310 ? -4.07 6.402 31.344 1 77.25 310 ASP A C 1
ATOM 2426 O O . ASP A 1 310 ? -4.289 5.676 32.312 1 77.25 310 ASP A O 1
ATOM 2430 N N . SER A 1 311 ? -4.879 7.258 30.875 1 76.5 311 SER A N 1
ATOM 2431 C CA . SER A 1 311 ? -6.176 7.414 31.531 1 76.5 311 SER A CA 1
ATOM 2432 C C . SER A 1 311 ? -7.211 6.477 30.922 1 76.5 311 SER A C 1
ATOM 2434 O O . SER A 1 311 ? -7.18 6.199 29.719 1 76.5 311 SER A O 1
ATOM 2436 N N . CYS A 1 312 ? -7.766 5.496 31.719 1 64.75 312 CYS A N 1
ATOM 2437 C CA . CYS A 1 312 ? -8.656 4.43 31.281 1 64.75 312 CYS A CA 1
ATOM 2438 C C . CYS A 1 312 ? -9.961 4.996 30.734 1 64.75 312 CYS A C 1
ATOM 2440 O O . CYS A 1 312 ? -10.789 5.5 31.5 1 64.75 312 CYS A O 1
ATOM 2442 N N . THR A 1 313 ? -9.906 5.512 29.547 1 68.38 313 THR A N 1
ATOM 2443 C CA . THR A 1 313 ? -11.211 5.762 28.938 1 68.38 313 THR A CA 1
ATOM 2444 C C . THR A 1 313 ? -11.695 4.539 28.156 1 68.38 313 THR A C 1
ATOM 2446 O O . THR A 1 313 ? -10.922 3.605 27.922 1 68.38 313 THR A O 1
ATOM 2449 N N . ASP A 1 314 ? -12.984 4.441 27.984 1 74.31 314 ASP A N 1
ATOM 2450 C CA . ASP A 1 314 ? -13.555 3.354 27.188 1 74.31 314 ASP A CA 1
ATOM 2451 C C . ASP A 1 314 ? -12.836 3.221 25.844 1 74.31 314 ASP A C 1
ATOM 2453 O O . ASP A 1 314 ? -12.523 2.111 25.406 1 74.31 314 ASP A O 1
ATOM 2457 N N . ASP A 1 315 ? -12.539 4.492 25.422 1 84.38 315 ASP A N 1
ATOM 2458 C CA . ASP A 1 315 ? -11.75 4.496 24.188 1 84.38 315 ASP A CA 1
ATOM 2459 C C . ASP A 1 315 ? -10.281 4.785 24.484 1 84.38 315 ASP A C 1
ATOM 2461 O O . ASP A 1 315 ? -9.969 5.648 25.312 1 84.38 315 ASP A O 1
ATOM 2465 N N . LYS A 1 316 ? -9.391 4.219 24.156 1 88.75 316 LYS A N 1
ATOM 2466 C CA . LYS A 1 316 ? -7.965 4.492 24.297 1 88.75 316 LYS A CA 1
ATOM 2467 C C . LYS A 1 316 ? -7.484 5.48 23.234 1 88.75 316 LYS A C 1
ATOM 2469 O O . LYS A 1 316 ? -6.383 5.344 22.703 1 88.75 316 LYS A O 1
ATOM 2474 N N . PHE A 1 317 ? -8.5 6.418 22.812 1 94.19 317 PHE A N 1
ATOM 2475 C CA . PHE A 1 317 ? -8.203 7.492 21.891 1 94.19 317 PHE A CA 1
ATOM 2476 C C . PHE A 1 317 ? -9.211 8.625 22.016 1 94.19 317 PHE A C 1
ATOM 2478 O O . PHE A 1 317 ? -10.25 8.469 22.656 1 94.19 317 PHE A O 1
ATOM 2485 N N . VAL A 1 318 ? -8.891 9.844 21.484 1 94.5 318 VAL A N 1
ATOM 2486 C CA . VAL A 1 318 ? -9.781 10.992 21.484 1 94.5 318 VAL A CA 1
ATOM 2487 C C . VAL A 1 318 ? -10.188 11.344 20.047 1 94.5 318 VAL A C 1
ATOM 2489 O O . VAL A 1 318 ? -9.422 11.125 19.109 1 94.5 318 VAL A O 1
ATOM 2492 N N . ILE A 1 319 ? -11.391 11.773 19.844 1 96.81 319 ILE A N 1
ATOM 2493 C CA . ILE A 1 319 ? -11.914 12.305 18.578 1 96.81 319 ILE A CA 1
ATOM 2494 C C . ILE A 1 319 ? -12.633 13.625 18.844 1 96.81 319 ILE A C 1
ATOM 2496 O O . ILE A 1 319 ? -13.547 13.695 19.672 1 96.81 319 ILE A O 1
ATOM 2500 N N . GLU A 1 320 ? -12.227 14.602 18.188 1 96.75 320 GLU A N 1
ATOM 2501 C CA . GLU A 1 320 ? -12.867 15.914 18.234 1 96.75 320 GLU A CA 1
ATOM 2502 C C . GLU A 1 320 ? -13.406 16.328 16.875 1 96.75 320 GLU A C 1
ATOM 2504 O O . GLU A 1 320 ? -12.773 16.078 15.844 1 96.75 320 GLU A O 1
ATOM 2509 N N . SER A 1 321 ? -14.562 16.828 16.828 1 96.38 321 SER A N 1
ATOM 2510 C CA . SER A 1 321 ? -15.227 17.25 15.609 1 96.38 321 SER A CA 1
ATOM 2511 C C . SER A 1 321 ? -15.641 18.719 15.688 1 96.38 321 SER A C 1
ATOM 2513 O O . SER A 1 321 ? -16.141 19.172 16.719 1 96.38 321 SER A O 1
ATOM 2515 N N . PHE A 1 322 ? -15.453 19.438 14.602 1 94.75 322 PHE A N 1
ATOM 2516 C CA . PHE A 1 322 ? -15.758 20.859 14.547 1 94.75 322 PHE A CA 1
ATOM 2517 C C . PHE A 1 322 ? -16.5 21.203 13.266 1 94.75 322 PHE A C 1
ATOM 2519 O O . PHE A 1 322 ? -16.078 20.812 12.172 1 94.75 322 PHE A O 1
ATOM 2526 N N . ARG A 1 323 ? -17.578 21.922 13.383 1 92.62 323 ARG A N 1
ATOM 2527 C CA . ARG A 1 323 ? -18.266 22.438 12.203 1 92.62 323 ARG A CA 1
ATOM 2528 C C . ARG A 1 323 ? -17.625 23.734 11.711 1 92.62 323 ARG A C 1
ATOM 2530 O O . ARG A 1 323 ? -17.297 24.609 12.516 1 92.62 323 ARG A O 1
ATOM 2537 N N . LEU A 1 324 ? -17.344 23.734 10.422 1 91.75 324 LEU A N 1
ATOM 2538 C CA . LEU A 1 324 ? -16.656 24.891 9.852 1 91.75 324 LEU A CA 1
ATOM 2539 C C . LEU A 1 324 ? -17.609 25.719 9.008 1 91.75 324 LEU A C 1
ATOM 2541 O O . LEU A 1 324 ? -18.469 25.172 8.305 1 91.75 324 LEU A O 1
ATOM 2545 N N . MET B 1 1 ? -0.581 -26.5 -2.762 1 97 1 MET B N 1
ATOM 2546 C CA . MET B 1 1 ? 0.315 -25.469 -3.258 1 97 1 MET B CA 1
ATOM 2547 C C . MET B 1 1 ? 0.025 -25.141 -4.723 1 97 1 MET B C 1
ATOM 2549 O O . MET B 1 1 ? -0.317 -26.047 -5.496 1 97 1 MET B O 1
ATOM 2553 N N . ALA B 1 2 ? 0.084 -23.859 -5.027 1 98.12 2 ALA B N 1
ATOM 2554 C CA . ALA B 1 2 ? -0.133 -23.469 -6.418 1 98.12 2 ALA B CA 1
ATOM 2555 C C . ALA B 1 2 ? 0.83 -22.359 -6.832 1 98.12 2 ALA B C 1
ATOM 2557 O O . ALA B 1 2 ? 1.331 -21.609 -5.984 1 98.12 2 ALA B O 1
ATOM 2558 N N . VAL B 1 3 ? 1.128 -22.328 -8.102 1 97.69 3 VAL B N 1
ATOM 2559 C CA . VAL B 1 3 ? 2.039 -21.344 -8.68 1 97.69 3 VAL B CA 1
ATOM 2560 C C . VAL B 1 3 ? 1.448 -20.781 -9.969 1 97.69 3 VAL B C 1
ATOM 2562 O O . VAL B 1 3 ? 0.734 -21.484 -10.688 1 97.69 3 VAL B O 1
ATOM 2565 N N . HIS B 1 4 ? 1.675 -19.547 -10.164 1 96.12 4 HIS B N 1
ATOM 2566 C CA . HIS B 1 4 ? 1.398 -19.016 -11.492 1 96.12 4 HIS B CA 1
ATOM 2567 C C . HIS B 1 4 ? 2.627 -18.328 -12.078 1 96.12 4 HIS B C 1
ATOM 2569 O O . HIS B 1 4 ? 3.504 -17.875 -11.328 1 96.12 4 HIS B O 1
ATOM 2575 N N . GLY B 1 5 ? 2.664 -18.344 -13.391 1 91.62 5 GLY B N 1
ATOM 2576 C CA . GLY B 1 5 ? 3.6 -17.484 -14.102 1 91.62 5 GLY B CA 1
ATOM 2577 C C . GLY B 1 5 ? 3.055 -16.078 -14.359 1 91.62 5 GLY B C 1
ATOM 2578 O O . GLY B 1 5 ? 2.15 -15.625 -13.656 1 91.62 5 GLY B O 1
ATOM 2579 N N . GLY B 1 6 ? 3.717 -15.344 -15.242 1 83.25 6 GLY B N 1
ATOM 2580 C CA . GLY B 1 6 ? 3.281 -13.984 -15.539 1 83.25 6 GLY B CA 1
ATOM 2581 C C . GLY B 1 6 ? 2.068 -13.938 -16.453 1 83.25 6 GLY B C 1
ATOM 2582 O O . GLY B 1 6 ? 1.807 -14.883 -17.203 1 83.25 6 GLY B O 1
ATOM 2583 N N . ALA B 1 7 ? 1.252 -12.867 -16.281 1 73.19 7 ALA B N 1
ATOM 2584 C CA . ALA B 1 7 ? 0.172 -12.602 -17.219 1 73.19 7 ALA B CA 1
ATOM 2585 C C . ALA B 1 7 ? 0.726 -12.25 -18.594 1 73.19 7 ALA B C 1
ATOM 2587 O O . ALA B 1 7 ? 1.391 -11.227 -18.766 1 73.19 7 ALA B O 1
ATOM 2588 N N . CYS B 1 8 ? 0.552 -13.258 -19.453 1 65.12 8 CYS B N 1
ATOM 2589 C CA . CYS B 1 8 ? 1.344 -13.273 -20.672 1 65.12 8 CYS B CA 1
ATOM 2590 C C . CYS B 1 8 ? 0.508 -12.836 -21.859 1 65.12 8 CYS B C 1
ATOM 2592 O O . CYS B 1 8 ? -0.699 -13.078 -21.906 1 65.12 8 CYS B O 1
ATOM 2594 N N . ALA B 1 9 ? 1.275 -12.219 -22.656 1 61.75 9 ALA B N 1
ATOM 2595 C CA . ALA B 1 9 ? 0.678 -11.82 -23.922 1 61.75 9 ALA B CA 1
ATOM 2596 C C . ALA B 1 9 ? 0.702 -12.977 -24.922 1 61.75 9 ALA B C 1
ATOM 2598 O O . ALA B 1 9 ? -0.055 -12.977 -25.906 1 61.75 9 ALA B O 1
ATOM 2599 N N . LYS B 1 10 ? 1.564 -13.883 -24.703 1 69.75 10 LYS B N 1
ATOM 2600 C CA . LYS B 1 10 ? 1.67 -14.977 -25.672 1 69.75 10 LYS B CA 1
ATOM 2601 C C . LYS B 1 10 ? 1.714 -16.328 -24.969 1 69.75 10 LYS B C 1
ATOM 2603 O O . LYS B 1 10 ? 2.363 -16.469 -23.922 1 69.75 10 LYS B O 1
ATOM 2608 N N . PHE B 1 11 ? 1.031 -17.234 -25.594 1 78.5 11 PHE B N 1
ATOM 2609 C CA . PHE B 1 11 ? 0.997 -18.594 -25.078 1 78.5 11 PHE B CA 1
ATOM 2610 C C . PHE B 1 11 ? 2.338 -19.297 -25.281 1 78.5 11 PHE B C 1
ATOM 2612 O O . PHE B 1 11 ? 2.91 -19.234 -26.375 1 78.5 11 PHE B O 1
ATOM 2619 N N . ASP B 1 12 ? 2.891 -19.922 -24.234 1 81.19 12 ASP B N 1
ATOM 2620 C CA . ASP B 1 12 ? 4.105 -20.719 -24.234 1 81.19 12 ASP B CA 1
ATOM 2621 C C . ASP B 1 12 ? 3.973 -21.906 -23.281 1 81.19 12 ASP B C 1
ATOM 2623 O O . ASP B 1 12 ? 4.109 -21.75 -22.062 1 81.19 12 ASP B O 1
ATOM 2627 N N . PRO B 1 13 ? 3.771 -23.047 -23.812 1 83 13 PRO B N 1
ATOM 2628 C CA . PRO B 1 13 ? 3.553 -24.234 -22.969 1 83 13 PRO B CA 1
ATOM 2629 C C . PRO B 1 13 ? 4.738 -24.531 -22.062 1 83 13 PRO B C 1
ATOM 2631 O O . PRO B 1 13 ? 4.57 -25.156 -21 1 83 13 PRO B O 1
ATOM 2634 N N . SER B 1 14 ? 5.848 -24.125 -22.469 1 88.31 14 SER B N 1
ATOM 2635 C CA . SER B 1 14 ? 7.023 -24.375 -21.641 1 88.31 14 SER B CA 1
ATOM 2636 C C . SER B 1 14 ? 6.922 -23.672 -20.297 1 88.31 14 SER B C 1
ATOM 2638 O O . SER B 1 14 ? 7.496 -24.125 -19.312 1 88.31 14 SER B O 1
ATOM 2640 N N . ILE B 1 15 ? 6.184 -22.641 -20.234 1 89.19 15 ILE B N 1
ATOM 2641 C CA . ILE B 1 15 ? 6.016 -21.891 -18.984 1 89.19 15 ILE B CA 1
ATOM 2642 C C . ILE B 1 15 ? 5.16 -22.703 -18.016 1 89.19 15 ILE B C 1
ATOM 2644 O O . ILE B 1 15 ? 5.426 -22.719 -16.812 1 89.19 15 ILE B O 1
ATOM 2648 N N . GLY B 1 16 ? 4.176 -23.359 -18.547 1 91.06 16 GLY B N 1
ATOM 2649 C CA . GLY B 1 16 ? 3.367 -24.234 -17.703 1 91.06 16 GLY B CA 1
ATOM 2650 C C . GLY B 1 16 ? 4.168 -25.359 -17.062 1 91.06 16 GLY B C 1
ATOM 2651 O O . GLY B 1 16 ? 3.949 -25.688 -15.898 1 91.06 16 GLY B O 1
ATOM 2652 N N . GLU B 1 17 ? 5.047 -25.891 -17.844 1 92.75 17 GLU B N 1
ATOM 2653 C CA . GLU B 1 17 ? 5.914 -26.953 -17.328 1 92.75 17 GLU B CA 1
ATOM 2654 C C . GLU B 1 17 ? 6.836 -26.422 -16.234 1 92.75 17 GLU B C 1
ATOM 2656 O O . GLU B 1 17 ? 7.09 -27.109 -15.242 1 92.75 17 GLU B O 1
ATOM 2661 N N . ASP B 1 18 ? 7.324 -25.25 -16.453 1 93.75 18 ASP B N 1
ATOM 2662 C CA . ASP B 1 18 ? 8.164 -24.625 -15.445 1 93.75 18 ASP B CA 1
ATOM 2663 C C . ASP B 1 18 ? 7.379 -24.391 -14.156 1 93.75 18 ASP B C 1
ATOM 2665 O O . ASP B 1 18 ? 7.906 -24.578 -13.055 1 93.75 18 ASP B O 1
ATOM 2669 N N . CYS B 1 19 ? 6.133 -23.984 -14.289 1 94.75 19 CYS B N 1
ATOM 2670 C CA . CYS B 1 19 ? 5.273 -23.797 -13.125 1 94.75 19 CYS B CA 1
ATOM 2671 C C . CYS B 1 19 ? 5.066 -25.125 -12.391 1 94.75 19 CYS B C 1
ATOM 2673 O O . CYS B 1 19 ? 5.074 -25.156 -11.156 1 94.75 19 CYS B O 1
ATOM 2675 N N . SER B 1 20 ? 4.871 -26.156 -13.203 1 95.75 20 SER B N 1
ATOM 2676 C CA . SER B 1 20 ? 4.703 -27.469 -12.617 1 95.75 20 SER B CA 1
ATOM 2677 C C . SER B 1 20 ? 5.934 -27.891 -11.812 1 95.75 20 SER B C 1
ATOM 2679 O O . SER B 1 20 ? 5.812 -28.406 -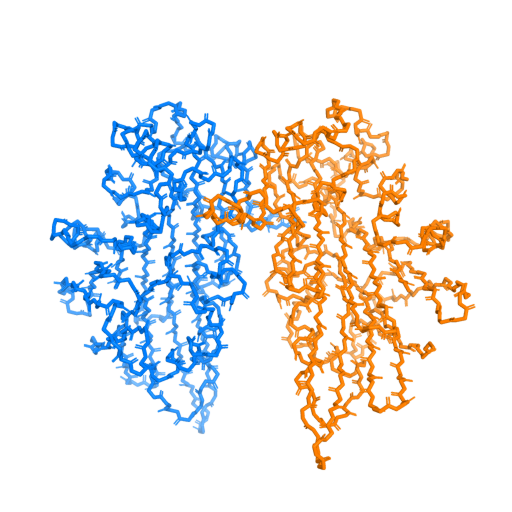10.703 1 95.75 20 SER B O 1
ATOM 2681 N N . TYR B 1 21 ? 7.02 -27.688 -12.375 1 95.31 21 TYR B N 1
ATOM 2682 C CA . TYR B 1 21 ? 8.266 -28 -11.688 1 95.31 21 TYR B CA 1
ATOM 2683 C C . TYR B 1 21 ? 8.375 -27.219 -10.383 1 95.31 21 TYR B C 1
ATOM 2685 O O . TYR B 1 21 ? 8.68 -27.812 -9.336 1 95.31 21 TYR B O 1
ATOM 2693 N N . ALA B 1 22 ? 8.117 -25.906 -10.414 1 95.56 22 ALA B N 1
ATOM 2694 C CA . ALA B 1 22 ? 8.195 -25.062 -9.234 1 95.56 22 ALA B CA 1
ATOM 2695 C C . ALA B 1 22 ? 7.195 -25.516 -8.172 1 95.56 22 ALA B C 1
ATOM 2697 O O . ALA B 1 22 ? 7.508 -25.516 -6.977 1 95.56 22 ALA B O 1
ATOM 2698 N N . CYS B 1 23 ? 6.078 -25.859 -8.625 1 95.25 23 CYS B N 1
ATOM 2699 C CA . CYS B 1 23 ? 5.02 -26.312 -7.738 1 95.25 23 CYS B CA 1
ATOM 2700 C C . CYS B 1 23 ? 5.438 -27.594 -7.004 1 95.25 23 CYS B C 1
ATOM 2702 O O . CYS B 1 23 ? 5.023 -27.812 -5.867 1 95.25 23 CYS B O 1
ATOM 2704 N N . GLY B 1 24 ? 6.227 -28.391 -7.59 1 93.56 24 GLY B N 1
ATOM 2705 C CA . GLY B 1 24 ? 6.668 -29.672 -7.051 1 93.56 24 GLY B CA 1
ATOM 2706 C C . GLY B 1 24 ? 7.754 -29.531 -6.004 1 93.56 24 GLY B C 1
ATOM 2707 O O . GLY B 1 24 ? 8.062 -30.484 -5.293 1 93.56 24 GLY B O 1
ATOM 2708 N N . THR B 1 25 ? 8.297 -28.375 -5.785 1 88.44 25 THR B N 1
ATOM 2709 C CA . THR B 1 25 ? 9.391 -28.156 -4.848 1 88.44 25 THR B CA 1
ATOM 2710 C C . THR B 1 25 ? 8.891 -28.203 -3.408 1 88.44 25 THR B C 1
ATOM 2712 O O . THR B 1 25 ? 9.672 -28.391 -2.477 1 88.44 25 THR B O 1
ATOM 2715 N N . GLY B 1 26 ? 7.703 -27.875 -3.186 1 85.44 26 GLY B N 1
ATOM 2716 C CA . GLY B 1 26 ? 7.07 -28.203 -1.915 1 85.44 26 GLY B CA 1
ATOM 2717 C C . GLY B 1 26 ? 6.785 -26.969 -1.066 1 85.44 26 GLY B C 1
ATOM 2718 O O . GLY B 1 26 ? 5.98 -27.031 -0.137 1 85.44 26 GLY B O 1
ATOM 2719 N N . THR B 1 27 ? 7.586 -25.906 -1.195 1 95 27 THR B N 1
ATOM 2720 C CA . THR B 1 27 ? 7.297 -24.719 -0.395 1 95 27 THR B CA 1
ATOM 2721 C C . THR B 1 27 ? 7.16 -23.484 -1.283 1 95 27 THR B C 1
ATOM 2723 O O . THR B 1 27 ? 7.664 -23.453 -2.408 1 95 27 THR B O 1
ATOM 2726 N N . VAL B 1 28 ? 6.441 -22.484 -0.77 1 97.81 28 VAL B N 1
ATOM 2727 C CA . VAL B 1 28 ? 6.27 -21.219 -1.473 1 97.81 28 VAL B CA 1
ATOM 2728 C C . VAL B 1 28 ? 7.637 -20.594 -1.76 1 97.81 28 VAL B C 1
ATOM 2730 O O . VAL B 1 28 ? 7.883 -20.109 -2.863 1 97.81 28 VAL B O 1
ATOM 2733 N N . GLU B 1 29 ? 8.523 -20.688 -0.814 1 96.25 29 GLU B N 1
ATOM 2734 C CA . GLU B 1 29 ? 9.859 -20.125 -0.964 1 96.25 29 GLU B CA 1
ATOM 2735 C C . GLU B 1 29 ? 10.633 -20.812 -2.078 1 96.25 29 GLU B C 1
ATOM 2737 O O . GLU B 1 29 ? 11.211 -20.156 -2.947 1 96.25 29 GLU B O 1
ATOM 2742 N N . SER B 1 30 ? 10.656 -22.109 -2.008 1 96.94 30 SER 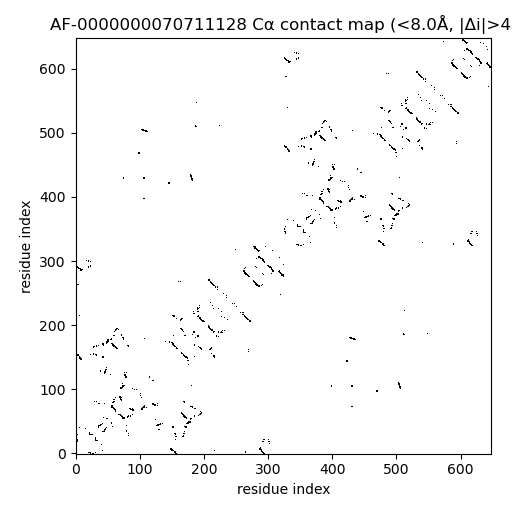B N 1
ATOM 2743 C CA . SER B 1 30 ? 11.398 -22.875 -3.01 1 96.94 30 SER B CA 1
ATOM 2744 C C . SER B 1 30 ? 10.805 -22.672 -4.402 1 96.94 30 SER B C 1
ATOM 2746 O O . SER B 1 30 ? 11.547 -22.609 -5.391 1 96.94 30 SER B O 1
ATOM 2748 N N . ALA B 1 31 ? 9.484 -22.578 -4.438 1 97.56 31 ALA B N 1
ATOM 2749 C CA . ALA B 1 31 ? 8.828 -22.359 -5.727 1 97.56 31 ALA B CA 1
ATOM 2750 C C . ALA B 1 31 ? 9.266 -21.047 -6.348 1 97.56 31 ALA B C 1
ATOM 2752 O O . ALA B 1 31 ? 9.648 -21 -7.52 1 97.56 31 ALA B O 1
ATOM 2753 N N . LEU B 1 32 ? 9.273 -20 -5.582 1 97.44 32 LEU B N 1
ATOM 2754 C CA . LEU B 1 32 ? 9.641 -18.688 -6.109 1 97.44 32 LEU B CA 1
ATOM 2755 C C . LEU B 1 32 ? 11.125 -18.641 -6.461 1 97.44 32 LEU B C 1
ATOM 2757 O O . LEU B 1 32 ? 11.516 -18.031 -7.453 1 97.44 32 LEU B O 1
ATOM 2761 N N . THR B 1 33 ? 11.93 -19.25 -5.613 1 96.38 33 THR B N 1
ATOM 2762 C CA . THR B 1 33 ? 13.359 -19.297 -5.887 1 96.38 33 THR B CA 1
ATOM 2763 C C . THR B 1 33 ? 13.633 -19.984 -7.223 1 96.38 33 THR B C 1
ATOM 2765 O O . THR B 1 33 ? 14.484 -19.531 -7.992 1 96.38 33 THR B O 1
ATOM 2768 N N . ASP B 1 34 ? 12.906 -21.031 -7.492 1 95.75 34 ASP B N 1
ATOM 2769 C CA . ASP B 1 34 ? 13.039 -21.734 -8.766 1 95.75 34 ASP B CA 1
ATOM 2770 C C . ASP B 1 34 ? 12.625 -20.844 -9.93 1 95.75 34 ASP B C 1
ATOM 2772 O O . ASP B 1 34 ? 13.305 -20.797 -10.953 1 95.75 34 ASP B O 1
ATOM 2776 N N . LEU B 1 35 ? 11.547 -20.203 -9.781 1 94.81 35 LEU B N 1
ATOM 2777 C CA . LEU B 1 35 ? 11.055 -19.344 -10.844 1 94.81 35 LEU B CA 1
ATOM 2778 C C . LEU B 1 35 ? 12.008 -18.188 -11.094 1 94.81 35 LEU B C 1
ATOM 2780 O O . LEU B 1 35 ? 12.195 -17.766 -12.242 1 94.81 35 LEU B O 1
ATOM 2784 N N . GLU B 1 36 ? 12.633 -17.672 -10.055 1 95.31 36 GLU B N 1
ATOM 2785 C CA . GLU B 1 36 ? 13.555 -16.547 -10.148 1 95.31 36 GLU B CA 1
ATOM 2786 C C . GLU B 1 36 ? 14.828 -16.938 -10.898 1 95.31 36 GLU B C 1
ATOM 2788 O O . GLU B 1 36 ? 15.578 -16.078 -11.359 1 95.31 36 GLU B O 1
ATOM 2793 N N . ARG B 1 37 ? 15.039 -18.172 -11.047 1 93.31 37 ARG B N 1
ATOM 2794 C CA . ARG B 1 37 ? 16.234 -18.672 -11.734 1 93.31 37 ARG B CA 1
ATOM 2795 C C . ARG B 1 37 ? 15.984 -18.781 -13.242 1 93.31 37 ARG B C 1
ATOM 2797 O O . ARG B 1 37 ? 16.938 -18.875 -14.023 1 93.31 37 ARG B O 1
ATOM 2804 N N . ILE B 1 38 ? 14.734 -18.844 -13.57 1 90.56 38 ILE B N 1
ATOM 2805 C CA . ILE B 1 38 ? 14.375 -19.094 -14.961 1 90.56 38 ILE B CA 1
ATOM 2806 C C . ILE B 1 38 ? 14.195 -17.766 -15.695 1 90.56 38 ILE B C 1
ATOM 2808 O O . ILE B 1 38 ? 13.289 -17 -15.375 1 90.56 38 ILE B O 1
ATOM 2812 N N . GLU B 1 39 ? 14.938 -17.562 -16.672 1 87.75 39 GLU B N 1
ATOM 2813 C CA . GLU B 1 39 ? 15.031 -16.281 -17.375 1 87.75 39 GLU B CA 1
ATOM 2814 C C . GLU B 1 39 ? 13.695 -15.891 -18 1 87.75 39 GLU B C 1
ATOM 2816 O O . GLU B 1 39 ? 13.367 -14.703 -18.078 1 87.75 39 GLU B O 1
ATOM 2821 N N . LYS B 1 40 ? 13 -16.906 -18.328 1 84.25 40 LYS B N 1
ATOM 2822 C CA . LYS B 1 40 ? 11.758 -16.609 -19.031 1 84.25 40 LYS B CA 1
ATOM 2823 C C . LYS B 1 40 ? 10.766 -15.883 -18.125 1 84.25 40 LYS B C 1
ATOM 2825 O O . LYS B 1 40 ? 9.82 -15.258 -18.609 1 84.25 40 LYS B O 1
ATOM 2830 N N . PHE B 1 41 ? 11.102 -16.141 -16.859 1 87.44 41 PHE B N 1
ATOM 2831 C CA . PHE B 1 41 ? 10.203 -15.484 -15.914 1 87.44 41 PHE B CA 1
ATOM 2832 C C . PHE B 1 41 ? 10.719 -14.094 -15.555 1 87.44 41 PHE B C 1
ATOM 2834 O O . PHE B 1 41 ? 11.93 -13.883 -15.461 1 87.44 41 PHE B O 1
ATOM 2841 N N . ASN B 1 42 ? 10.227 -13.023 -15.727 1 85.75 42 ASN B N 1
ATOM 2842 C CA . ASN B 1 42 ? 10.531 -11.625 -15.43 1 85.75 42 ASN B CA 1
ATOM 2843 C C . ASN B 1 42 ? 10.602 -11.383 -13.922 1 85.75 42 ASN B C 1
ATOM 2845 O O . ASN B 1 42 ? 9.906 -10.508 -13.398 1 85.75 42 ASN B O 1
ATOM 2849 N N . CYS B 1 43 ? 11.453 -12.156 -13.266 1 89 43 CYS B N 1
ATOM 2850 C CA . CYS B 1 43 ? 11.719 -12.008 -11.836 1 89 43 CYS B CA 1
ATOM 2851 C C . CYS B 1 43 ? 13.117 -12.5 -11.492 1 89 43 CYS B C 1
ATOM 2853 O O . CYS B 1 43 ? 13.57 -13.516 -12.023 1 89 43 CYS B O 1
ATOM 2855 N N . GLY B 1 44 ? 13.828 -11.758 -10.648 1 90.94 44 GLY B N 1
ATOM 2856 C CA . GLY B 1 44 ? 15.227 -12.109 -10.461 1 90.94 44 GLY B CA 1
ATOM 2857 C C . GLY B 1 44 ? 16.047 -12 -11.734 1 90.94 44 GLY B C 1
ATOM 2858 O O . GLY B 1 44 ? 16.078 -10.945 -12.367 1 90.94 44 GLY B O 1
ATOM 2859 N N . PHE B 1 45 ? 16.609 -13.133 -12.078 1 90.25 45 PHE B N 1
ATOM 2860 C CA . PHE B 1 45 ? 17.359 -13.164 -13.336 1 90.25 45 PHE B CA 1
ATOM 2861 C C . PHE B 1 45 ? 16.422 -13.039 -14.523 1 90.25 45 PHE B C 1
ATOM 2863 O O . PHE B 1 45 ? 15.469 -13.812 -14.656 1 90.25 45 PHE B O 1
ATOM 2870 N N . GLY B 1 46 ? 16.688 -12 -15.352 1 87 46 GLY B N 1
ATOM 2871 C CA . GLY B 1 46 ? 15.859 -11.82 -16.531 1 87 46 GLY B CA 1
ATOM 2872 C C . GLY B 1 46 ? 14.773 -10.773 -16.344 1 87 46 GLY B C 1
ATOM 2873 O O . GLY B 1 46 ? 13.93 -10.578 -17.219 1 87 46 GLY B O 1
ATOM 2874 N N . SER B 1 47 ? 14.82 -10.062 -15.258 1 89.81 47 SER B N 1
ATOM 2875 C CA . SER B 1 47 ? 13.859 -8.992 -14.992 1 89.81 47 SER B CA 1
ATOM 2876 C C . SER B 1 47 ? 13.938 -7.91 -16.062 1 89.81 47 SER B C 1
ATOM 2878 O O . SER B 1 47 ? 15 -7.66 -16.641 1 89.81 47 SER B O 1
ATOM 2880 N N . HIS B 1 48 ? 12.812 -7.312 -16.328 1 90 48 HIS B N 1
ATOM 2881 C CA . HIS B 1 48 ? 12.758 -6.203 -17.281 1 90 48 HIS B CA 1
ATOM 2882 C C . HIS B 1 48 ? 13.641 -5.047 -16.828 1 90 48 HIS B C 1
ATOM 2884 O O . HIS B 1 48 ? 13.742 -4.766 -15.625 1 90 48 HIS B O 1
ATOM 2890 N N . LEU B 1 49 ? 14.164 -4.395 -17.844 1 92.31 49 LEU B N 1
ATOM 2891 C CA . LEU B 1 49 ? 15.039 -3.271 -17.531 1 92.31 49 LEU B CA 1
ATOM 2892 C C . LEU B 1 49 ? 14.234 -1.989 -17.344 1 92.31 49 LEU B C 1
ATOM 2894 O O . LEU B 1 49 ? 13.227 -1.777 -18.016 1 92.31 49 LEU B O 1
ATOM 2898 N N . THR B 1 50 ? 14.703 -1.147 -16.422 1 93.25 50 THR B N 1
ATOM 2899 C CA . THR B 1 50 ? 14.156 0.194 -16.25 1 93.25 50 THR B CA 1
ATOM 2900 C C . THR B 1 50 ? 14.523 1.075 -17.438 1 93.25 50 THR B C 1
ATOM 2902 O O . THR B 1 50 ? 15.32 0.679 -18.297 1 93.25 50 THR B O 1
ATOM 2905 N N . ILE B 1 51 ? 13.953 2.238 -17.453 1 91.56 51 ILE B N 1
ATOM 2906 C CA . ILE B 1 51 ? 14.227 3.207 -18.516 1 91.56 51 ILE B CA 1
ATOM 2907 C C . ILE B 1 51 ? 15.719 3.555 -18.516 1 91.56 51 ILE B C 1
ATOM 2909 O O . ILE B 1 51 ? 16.266 3.975 -19.531 1 91.56 51 ILE B O 1
ATOM 2913 N N . ASP B 1 52 ? 16.422 3.363 -17.391 1 94.19 52 ASP B N 1
ATOM 2914 C CA . ASP B 1 52 ? 17.844 3.648 -17.281 1 94.19 52 ASP B CA 1
ATOM 2915 C C . ASP B 1 52 ? 18.688 2.4 -17.547 1 94.19 52 ASP B C 1
ATOM 2917 O O . ASP B 1 52 ? 19.875 2.361 -17.219 1 94.19 52 ASP B O 1
ATOM 2921 N N . GLN B 1 53 ? 18.016 1.357 -17.969 1 93.5 53 GLN B N 1
ATOM 2922 C CA . GLN B 1 53 ? 18.656 0.104 -18.344 1 93.5 53 GLN B CA 1
ATOM 2923 C C . GLN B 1 53 ? 19.25 -0.598 -17.125 1 93.5 53 GLN B C 1
ATOM 2925 O O . GLN B 1 53 ? 20.344 -1.168 -17.203 1 93.5 53 GLN B O 1
ATOM 2930 N N . GLU B 1 54 ? 18.547 -0.483 -16.047 1 94.06 54 GLU B N 1
ATOM 2931 C CA . GLU B 1 54 ? 18.922 -1.158 -14.812 1 94.06 54 GLU B CA 1
ATOM 2932 C C . GLU B 1 54 ? 17.922 -2.254 -14.461 1 94.06 54 GLU B C 1
ATOM 2934 O O . GLU B 1 54 ? 16.781 -2.242 -14.938 1 94.06 54 GLU B O 1
ATOM 2939 N N . VAL B 1 55 ? 18.438 -3.236 -13.648 1 95.19 55 VAL B N 1
ATOM 2940 C CA . VAL B 1 55 ? 17.531 -4.27 -13.133 1 95.19 55 VAL B CA 1
ATOM 2941 C C . VAL B 1 55 ? 17.125 -3.928 -11.703 1 95.19 55 VAL B C 1
ATOM 2943 O O . VAL B 1 55 ? 17.969 -3.65 -10.852 1 95.19 55 VAL B O 1
ATOM 2946 N N . GLU B 1 56 ? 15.922 -3.816 -11.453 1 96.75 56 GLU B N 1
ATOM 2947 C CA . GLU B 1 56 ? 15.328 -3.662 -10.125 1 96.75 56 GLU B CA 1
ATOM 2948 C C . GLU B 1 56 ? 14.211 -4.676 -9.898 1 96.75 56 GLU B C 1
ATOM 2950 O O . GLU B 1 56 ? 13.25 -4.73 -10.672 1 96.75 56 GLU B O 1
ATOM 2955 N N . CYS B 1 57 ? 14.344 -5.457 -8.797 1 97.06 57 CYS B N 1
ATOM 2956 C CA . CYS B 1 57 ? 13.359 -6.496 -8.508 1 97.06 57 CYS B CA 1
ATOM 2957 C C . CYS B 1 57 ? 12.5 -6.113 -7.309 1 97.06 57 CYS B C 1
ATOM 2959 O O . CYS B 1 57 ? 12.867 -5.238 -6.527 1 97.06 57 CYS B O 1
ATOM 2961 N N . GLU B 1 58 ? 11.398 -6.68 -7.215 1 97.75 58 GLU B N 1
ATOM 2962 C CA . GLU B 1 58 ? 10.547 -6.598 -6.031 1 97.75 58 GLU B CA 1
ATOM 2963 C C . GLU B 1 58 ? 9.969 -7.961 -5.668 1 97.75 58 GLU B C 1
ATOM 2965 O O . GLU B 1 58 ? 9.773 -8.812 -6.539 1 97.75 58 GLU B O 1
ATOM 2970 N N . ALA B 1 59 ? 9.734 -8.188 -4.445 1 98.56 59 ALA B N 1
ATOM 2971 C CA . ALA B 1 59 ? 9.172 -9.43 -3.941 1 98.56 59 ALA B CA 1
ATOM 2972 C C . ALA B 1 59 ? 8.469 -9.211 -2.604 1 98.56 59 ALA B C 1
ATOM 2974 O O . ALA B 1 59 ? 8.758 -8.25 -1.891 1 98.56 59 ALA B O 1
ATOM 2975 N N . SER B 1 60 ? 7.559 -10.055 -2.309 1 98.75 60 SER B N 1
ATOM 2976 C CA . SER B 1 60 ? 6.879 -10.031 -1.019 1 98.75 60 SER B CA 1
ATOM 2977 C C . SER B 1 60 ? 6.527 -11.438 -0.55 1 98.75 60 SER B C 1
ATOM 2979 O O . SER B 1 60 ? 6.539 -12.383 -1.343 1 98.75 60 SER B O 1
ATOM 2981 N N . PHE B 1 61 ? 6.328 -11.586 0.695 1 98.81 61 PHE B N 1
ATOM 2982 C CA . PHE B 1 61 ? 5.922 -12.812 1.359 1 98.81 61 PHE B CA 1
ATOM 2983 C C . PHE B 1 61 ? 4.941 -12.523 2.488 1 98.81 61 PHE B C 1
ATOM 2985 O O . PHE B 1 61 ? 5.109 -11.555 3.23 1 98.81 61 PHE B O 1
ATOM 2992 N N . MET B 1 62 ? 3.914 -13.336 2.584 1 98.81 62 MET B N 1
ATOM 2993 C CA . MET B 1 62 ? 2.953 -13.195 3.672 1 98.81 62 MET B CA 1
ATOM 2994 C C . MET B 1 62 ? 2.58 -14.555 4.254 1 98.81 62 MET B C 1
ATOM 2996 O O . MET B 1 62 ? 2.445 -15.531 3.52 1 98.81 62 MET B O 1
ATOM 3000 N N . SER B 1 63 ? 2.449 -14.602 5.52 1 98.62 63 SER B N 1
ATOM 3001 C CA . SER B 1 63 ? 1.955 -15.766 6.246 1 98.62 63 SER B CA 1
ATOM 3002 C C . SER B 1 63 ? 0.694 -15.43 7.035 1 98.62 63 SER B C 1
ATOM 3004 O O . SER B 1 63 ? 0.592 -14.352 7.625 1 98.62 63 SER B O 1
ATOM 3006 N N . SER B 1 64 ? -0.257 -16.391 6.961 1 98.5 64 SER B N 1
ATOM 3007 C CA . SER B 1 64 ? -1.464 -16.188 7.758 1 98.5 64 SER B CA 1
ATOM 3008 C C . SER B 1 64 ? -1.156 -16.25 9.25 1 98.5 64 SER B C 1
ATOM 3010 O O . SER B 1 64 ? -1.95 -15.789 10.07 1 98.5 64 SER B O 1
ATOM 3012 N N . LYS B 1 65 ? -0.022 -16.891 9.508 1 96.25 65 LYS B N 1
ATOM 3013 C CA . LYS B 1 65 ? 0.419 -16.906 10.906 1 96.25 65 LYS B CA 1
ATOM 3014 C C . LYS B 1 65 ? 0.874 -15.523 11.359 1 96.25 65 LYS B C 1
ATOM 3016 O O . LYS B 1 65 ? 1.836 -14.977 10.82 1 96.25 65 LYS B O 1
ATOM 3021 N N . ASN B 1 66 ? 0.165 -14.906 12.25 1 92.69 66 ASN B N 1
ATOM 3022 C CA . ASN B 1 66 ? 0.43 -13.586 12.812 1 92.69 66 ASN B CA 1
ATOM 3023 C C . ASN B 1 66 ? 0.325 -12.492 11.758 1 92.69 66 ASN B C 1
ATOM 3025 O O . ASN B 1 66 ? 0.812 -11.375 11.953 1 92.69 66 ASN B O 1
ATOM 3029 N N . MET B 1 67 ? -0.141 -12.891 10.625 1 96.56 67 MET B N 1
ATOM 3030 C CA . MET B 1 67 ? -0.269 -11.93 9.531 1 96.56 67 MET B CA 1
ATOM 3031 C C . MET B 1 67 ? 1.075 -11.281 9.219 1 96.56 67 MET B C 1
ATOM 3033 O O . MET B 1 67 ? 1.156 -10.062 9.055 1 96.56 67 MET B O 1
ATOM 3037 N N . SER B 1 68 ? 2.104 -12.133 9.258 1 97.38 68 SER B N 1
ATOM 3038 C CA . SER B 1 68 ? 3.439 -11.617 8.984 1 97.38 68 SER B CA 1
ATOM 3039 C C . SER B 1 68 ? 3.607 -11.266 7.508 1 97.38 68 SER B C 1
ATOM 3041 O O . SER B 1 68 ? 3.102 -11.969 6.637 1 97.38 68 SER B O 1
ATOM 3043 N N . PHE B 1 69 ? 4.289 -10.18 7.285 1 98.5 69 PHE B N 1
ATOM 3044 C CA . PHE B 1 69 ? 4.492 -9.672 5.934 1 98.5 69 PHE B CA 1
ATOM 3045 C C . PHE B 1 69 ? 5.879 -9.047 5.789 1 98.5 69 PHE B C 1
ATOM 3047 O O . PHE B 1 69 ? 6.379 -8.414 6.723 1 98.5 69 PHE B O 1
ATOM 3054 N N . GLY B 1 70 ? 6.523 -9.289 4.684 1 98.81 70 GLY B N 1
ATOM 3055 C CA . GLY B 1 70 ? 7.777 -8.656 4.301 1 98.81 70 GLY B CA 1
ATOM 3056 C C . GLY B 1 70 ? 7.891 -8.414 2.807 1 98.81 70 GLY B C 1
ATOM 3057 O O . GLY B 1 70 ? 7.473 -9.25 2.002 1 98.81 70 GLY B O 1
ATOM 3058 N N . ALA B 1 71 ? 8.383 -7.281 2.461 1 98.88 71 ALA B N 1
ATOM 3059 C CA . ALA B 1 71 ? 8.578 -6.965 1.048 1 98.88 71 ALA B CA 1
ATOM 3060 C C . ALA B 1 71 ? 9.875 -6.199 0.826 1 98.88 71 ALA B C 1
ATOM 3062 O O . ALA B 1 71 ? 10.312 -5.438 1.693 1 98.88 71 ALA B O 1
ATOM 3063 N N . VAL B 1 72 ? 10.477 -6.414 -0.302 1 98.81 72 VAL B N 1
ATOM 3064 C CA . VAL B 1 72 ? 11.625 -5.648 -0.765 1 98.81 72 VAL B CA 1
ATOM 3065 C C . VAL B 1 72 ? 11.367 -5.113 -2.172 1 98.81 72 VAL B C 1
ATOM 3067 O O . VAL B 1 72 ? 10.734 -5.785 -2.988 1 98.81 72 VAL B O 1
ATOM 3070 N N . GLY B 1 73 ? 11.766 -3.943 -2.428 1 98.5 73 GLY B N 1
ATOM 3071 C CA . GLY B 1 73 ? 11.547 -3.318 -3.721 1 98.5 73 GLY B CA 1
ATOM 3072 C C . GLY B 1 73 ? 12.742 -2.533 -4.219 1 98.5 73 GLY B C 1
ATOM 3073 O O . GLY B 1 73 ? 13.57 -2.08 -3.422 1 98.5 73 GLY B O 1
ATOM 3074 N N . ALA B 1 74 ? 12.805 -2.398 -5.543 1 98.19 74 ALA B N 1
ATOM 3075 C CA . ALA B 1 74 ? 13.914 -1.714 -6.191 1 98.19 74 ALA B CA 1
ATOM 3076 C C . ALA B 1 74 ? 15.258 -2.254 -5.695 1 98.19 74 ALA B C 1
ATOM 3078 O O . ALA B 1 74 ? 16.188 -1.486 -5.434 1 98.19 74 ALA B O 1
ATOM 3079 N N . ILE B 1 75 ? 15.297 -3.516 -5.469 1 98.19 75 ILE B N 1
ATOM 3080 C CA . ILE B 1 75 ? 16.516 -4.188 -5.031 1 98.19 75 ILE B CA 1
ATOM 3081 C C . ILE B 1 75 ? 17.234 -4.777 -6.238 1 98.19 75 ILE B C 1
ATOM 3083 O O . ILE B 1 75 ? 16.609 -5.328 -7.145 1 98.19 75 ILE B O 1
ATOM 3087 N N . SER B 1 76 ? 18.531 -4.672 -6.27 1 97.38 76 SER B N 1
ATOM 3088 C CA . SER B 1 76 ? 19.219 -5.02 -7.504 1 97.38 76 SER B CA 1
ATOM 3089 C C . SER B 1 76 ? 20.469 -5.859 -7.219 1 97.38 76 SER B C 1
ATOM 3091 O O . SER B 1 76 ? 21.25 -6.148 -8.125 1 97.38 76 SER B O 1
ATOM 3093 N N . ASN B 1 77 ? 20.594 -6.301 -5.977 1 97.44 77 ASN B N 1
ATOM 3094 C CA . ASN B 1 77 ? 21.875 -6.914 -5.688 1 97.44 77 ASN B CA 1
ATOM 3095 C C . ASN B 1 77 ? 21.719 -8.359 -5.23 1 97.44 77 ASN B C 1
ATOM 3097 O O . ASN B 1 77 ? 22.609 -8.906 -4.562 1 97.44 77 ASN B O 1
ATOM 3101 N N . VAL B 1 78 ? 20.562 -8.953 -5.453 1 97.38 78 VAL B N 1
ATOM 3102 C CA . VAL B 1 78 ? 20.359 -10.352 -5.086 1 97.38 78 VAL B CA 1
ATOM 3103 C C . VAL B 1 78 ? 19.672 -11.094 -6.234 1 97.38 78 VAL B C 1
ATOM 3105 O O . VAL B 1 78 ? 18.812 -10.531 -6.918 1 97.38 78 VAL B O 1
ATOM 3108 N N . PHE B 1 79 ? 19.984 -12.406 -6.34 1 94.94 79 PHE B N 1
ATOM 3109 C CA . PHE B 1 79 ? 19.344 -13.234 -7.352 1 94.94 79 PHE B CA 1
ATOM 3110 C C . PHE B 1 79 ? 17.938 -13.625 -6.918 1 94.94 79 PHE B C 1
ATOM 3112 O O . PHE B 1 79 ? 17.047 -13.844 -7.758 1 94.94 79 PHE B O 1
ATOM 3119 N N . HIS B 1 80 ? 17.812 -13.727 -5.57 1 97.69 80 HIS B N 1
ATOM 3120 C CA . HIS B 1 80 ? 16.547 -14.219 -5.043 1 97.69 80 HIS B CA 1
ATOM 3121 C C . HIS B 1 80 ? 15.914 -13.227 -4.074 1 97.69 80 HIS B C 1
ATOM 3123 O O . HIS B 1 80 ? 15.875 -13.469 -2.865 1 97.69 80 HIS B O 1
ATOM 3129 N N . PRO B 1 81 ? 15.281 -12.195 -4.605 1 98.19 81 PRO B N 1
ATOM 3130 C CA . PRO B 1 81 ? 14.633 -11.219 -3.729 1 98.19 81 PRO B CA 1
ATOM 3131 C C . PRO B 1 81 ? 13.523 -11.836 -2.881 1 98.19 81 PRO B C 1
ATOM 3133 O O . PRO B 1 81 ? 13.25 -11.359 -1.775 1 98.19 81 PRO B O 1
ATOM 3136 N N . SER B 1 82 ? 12.875 -12.859 -3.354 1 98.31 82 SER B N 1
ATOM 3137 C CA . SER B 1 82 ? 11.805 -13.508 -2.611 1 98.31 82 SER B CA 1
ATOM 3138 C C . SER B 1 82 ? 12.312 -14.094 -1.297 1 98.31 82 SER B C 1
ATOM 3140 O O . SER B 1 82 ? 11.594 -14.086 -0.292 1 98.31 82 SER B O 1
ATOM 3142 N N . LYS B 1 83 ? 13.547 -14.57 -1.324 1 98.31 83 LYS B N 1
ATOM 3143 C CA . LYS B 1 83 ? 14.133 -15.078 -0.088 1 98.31 83 LYS B CA 1
ATOM 3144 C C . LYS B 1 83 ? 14.336 -13.953 0.926 1 98.31 83 LYS B C 1
ATOM 3146 O O . LYS B 1 83 ? 14.164 -14.156 2.129 1 98.31 83 LYS B O 1
ATOM 3151 N N . VAL B 1 84 ? 14.75 -12.859 0.437 1 98.69 84 VAL B N 1
ATOM 3152 C CA . VAL B 1 84 ? 14.969 -11.711 1.31 1 98.69 84 VAL B CA 1
ATOM 3153 C C . VAL B 1 84 ? 13.641 -11.258 1.907 1 98.69 84 VAL B C 1
ATOM 3155 O O . VAL B 1 84 ? 13.547 -10.992 3.107 1 98.69 84 VAL B O 1
ATOM 3158 N N . ALA B 1 85 ? 12.625 -11.195 1.102 1 98.75 85 ALA B N 1
ATOM 3159 C CA . ALA B 1 85 ? 11.297 -10.805 1.563 1 98.75 85 ALA B CA 1
ATOM 3160 C C . ALA B 1 85 ? 10.781 -11.758 2.631 1 98.75 85 ALA B C 1
ATOM 3162 O O . ALA B 1 85 ? 10.227 -11.328 3.646 1 98.75 85 ALA B O 1
ATOM 3163 N N . ARG B 1 86 ? 10.914 -13.023 2.389 1 98.62 86 ARG B N 1
ATOM 3164 C CA . ARG B 1 86 ? 10.477 -14.023 3.357 1 98.62 86 ARG B CA 1
ATOM 3165 C C . ARG B 1 86 ? 11.203 -13.852 4.684 1 98.62 86 ARG B C 1
ATOM 3167 O O . ARG B 1 86 ? 10.594 -13.945 5.754 1 98.62 86 ARG B O 1
ATOM 3174 N N . HIS B 1 87 ? 12.5 -13.664 4.59 1 98.62 87 HIS B N 1
ATOM 3175 C CA . HIS B 1 87 ? 13.289 -13.469 5.801 1 98.62 87 HIS B CA 1
ATOM 3176 C C . HIS B 1 87 ? 12.836 -12.227 6.559 1 98.62 87 HIS B C 1
ATOM 3178 O O . HIS B 1 87 ? 12.719 -12.242 7.785 1 98.62 87 HIS B O 1
ATOM 3184 N N . LEU B 1 88 ? 12.555 -11.172 5.848 1 98.62 88 LEU B N 1
ATOM 3185 C CA . LEU B 1 88 ? 12.078 -9.945 6.473 1 98.62 88 LEU B CA 1
ATOM 3186 C C . LEU B 1 88 ? 10.766 -10.188 7.215 1 98.62 88 LEU B C 1
ATOM 3188 O O . LEU B 1 88 ? 10.586 -9.695 8.328 1 98.62 88 LEU B O 1
ATOM 3192 N N . ALA B 1 89 ? 9.891 -10.945 6.664 1 98.06 89 ALA B N 1
ATOM 3193 C CA . ALA B 1 89 ? 8.578 -11.211 7.246 1 98.06 89 ALA B CA 1
ATOM 3194 C C . ALA B 1 89 ? 8.711 -11.914 8.594 1 98.06 89 ALA B C 1
ATOM 3196 O O . ALA B 1 89 ? 7.871 -11.742 9.477 1 98.06 89 ALA B O 1
ATOM 3197 N N . SER B 1 90 ? 9.766 -12.648 8.742 1 95.56 90 SER B N 1
ATOM 3198 C CA . SER B 1 90 ? 9.852 -13.531 9.906 1 95.56 90 SER B CA 1
ATOM 3199 C C . SER B 1 90 ? 10.938 -13.07 10.867 1 95.56 90 SER B C 1
ATOM 3201 O O . SER B 1 90 ? 11.125 -13.656 11.938 1 95.56 90 SER B O 1
ATOM 3203 N N . ASN B 1 91 ? 11.656 -12.023 10.484 1 95.62 91 ASN B N 1
ATOM 3204 C CA . ASN B 1 91 ? 12.781 -11.578 11.297 1 95.62 91 ASN B CA 1
ATOM 3205 C C . ASN B 1 91 ? 12.32 -10.93 12.594 1 95.62 91 ASN B C 1
ATOM 3207 O O . ASN B 1 91 ? 11.57 -9.945 12.578 1 95.62 91 ASN B O 1
ATOM 3211 N N . ASN B 1 92 ? 12.75 -11.414 13.703 1 92.69 92 ASN B N 1
ATOM 3212 C CA . ASN B 1 92 ? 12.297 -10.93 15 1 92.69 92 ASN B CA 1
ATOM 3213 C C . ASN B 1 92 ? 13.273 -9.938 15.609 1 92.69 92 ASN B C 1
ATOM 3215 O O . ASN B 1 92 ? 13.117 -9.523 16.75 1 92.69 92 ASN B O 1
ATOM 3219 N N . TRP B 1 93 ? 14.227 -9.492 14.891 1 91.88 93 TRP B N 1
ATOM 3220 C CA . TRP B 1 93 ? 15.281 -8.609 15.383 1 91.88 93 TRP B CA 1
ATOM 3221 C C . TRP B 1 93 ? 14.695 -7.336 15.977 1 91.88 93 TRP B C 1
ATOM 3223 O O . TRP B 1 93 ? 15.086 -6.914 17.062 1 91.88 93 TRP B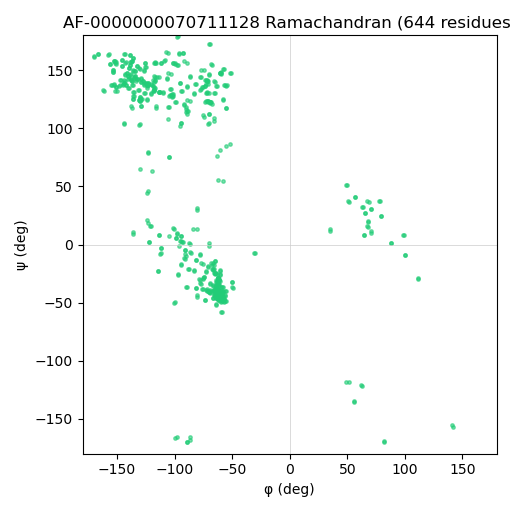 O 1
ATOM 3233 N N . TRP B 1 94 ? 13.789 -6.699 15.336 1 87.94 94 TRP B N 1
ATOM 3234 C CA . TRP B 1 94 ? 13.188 -5.441 15.766 1 87.94 94 TRP B CA 1
ATOM 3235 C C . TRP B 1 94 ? 12.312 -5.656 17 1 87.94 94 TRP B C 1
ATOM 3237 O O . TRP B 1 94 ? 12.383 -4.879 17.953 1 87.94 94 TRP B O 1
ATOM 3247 N N . LYS B 1 95 ? 11.602 -6.738 16.938 1 85.75 95 LYS B N 1
ATOM 3248 C CA . LYS B 1 95 ? 10.711 -7.043 18.047 1 85.75 95 LYS B CA 1
ATOM 3249 C C . LYS B 1 95 ? 11.5 -7.254 19.344 1 85.75 95 LYS B C 1
ATOM 3251 O O . LYS B 1 95 ? 11.086 -6.809 20.406 1 85.75 95 LYS B O 1
ATOM 3256 N N . GLN B 1 96 ? 12.602 -7.879 19.234 1 88.38 96 GLN B N 1
ATOM 3257 C CA . GLN B 1 96 ? 13.453 -8.172 20.375 1 88.38 96 GLN B CA 1
ATOM 3258 C C . GLN B 1 96 ? 14.047 -6.891 20.969 1 88.38 96 GLN B C 1
ATOM 3260 O O . GLN B 1 96 ? 14.484 -6.875 22.109 1 88.38 96 GLN B O 1
ATOM 3265 N N . ARG B 1 97 ? 14.031 -5.832 20.219 1 83.62 97 ARG B N 1
ATOM 3266 C CA . ARG B 1 97 ? 14.625 -4.574 20.656 1 83.62 97 ARG B CA 1
ATOM 3267 C C . ARG B 1 97 ? 13.562 -3.498 20.859 1 83.62 97 ARG B C 1
ATOM 3269 O O . ARG B 1 97 ? 13.875 -2.311 20.953 1 83.62 97 ARG B O 1
ATOM 3276 N N . ASP B 1 98 ? 12.281 -3.877 20.781 1 81.44 98 ASP B N 1
ATOM 3277 C CA . ASP B 1 98 ? 11.117 -3.008 20.984 1 81.44 98 ASP B CA 1
ATOM 3278 C C . ASP B 1 98 ? 11.07 -1.911 19.922 1 81.44 98 ASP B C 1
ATOM 3280 O O . ASP B 1 98 ? 10.781 -0.753 20.234 1 81.44 98 ASP B O 1
ATOM 3284 N N . LEU B 1 99 ? 11.562 -2.258 18.719 1 84.25 99 LEU B N 1
ATOM 3285 C CA . LEU B 1 99 ? 11.461 -1.396 17.547 1 84.25 99 LEU B CA 1
ATOM 3286 C C . LEU B 1 99 ? 10.344 -1.861 16.625 1 84.25 99 LEU B C 1
ATOM 3288 O O . LEU B 1 99 ? 9.906 -3.012 16.703 1 84.25 99 LEU B O 1
ATOM 3292 N N . LEU B 1 100 ? 9.906 -0.925 15.883 1 87.88 100 LEU B N 1
ATOM 3293 C CA . LEU B 1 100 ? 8.859 -1.287 14.93 1 87.88 100 LEU B CA 1
ATOM 3294 C C . LEU B 1 100 ? 9.43 -2.109 13.781 1 87.88 100 LEU B C 1
ATOM 3296 O O . LEU B 1 100 ? 10.398 -1.692 13.133 1 87.88 100 LEU B O 1
ATOM 3300 N N . HIS B 1 101 ? 8.859 -3.273 13.602 1 93.69 101 HIS B N 1
ATOM 3301 C CA . HIS B 1 101 ? 9.258 -4.156 12.516 1 93.69 101 HIS B CA 1
ATOM 3302 C C . HIS B 1 101 ? 8.844 -3.584 11.164 1 93.69 101 HIS B C 1
ATOM 3304 O O . HIS B 1 101 ? 7.66 -3.34 10.922 1 93.69 101 HIS B O 1
ATOM 3310 N N . PRO B 1 102 ? 9.859 -3.375 10.289 1 97.12 102 PRO B N 1
ATOM 3311 C CA . PRO B 1 102 ? 9.477 -2.826 8.984 1 97.12 102 PRO B CA 1
ATOM 3312 C C . PRO B 1 102 ? 8.711 -3.828 8.117 1 97.12 102 PRO B C 1
ATOM 3314 O O . PRO B 1 102 ? 9.016 -5.023 8.141 1 97.12 102 PRO B O 1
ATOM 3317 N N . LEU B 1 103 ? 7.762 -3.311 7.332 1 98.19 103 LEU B N 1
ATOM 3318 C CA . LEU B 1 103 ? 7.035 -4.145 6.379 1 98.19 103 LEU B CA 1
ATOM 3319 C C . LEU B 1 103 ? 7.75 -4.176 5.031 1 98.19 103 LEU B C 1
ATOM 3321 O O . LEU B 1 103 ? 7.723 -5.191 4.332 1 98.19 103 LEU B O 1
ATOM 3325 N N . ILE B 1 104 ? 8.328 -3.072 4.633 1 98.81 104 ILE B N 1
ATOM 3326 C CA . ILE B 1 104 ? 8.875 -2.889 3.293 1 98.81 104 ILE B CA 1
ATOM 3327 C C . ILE B 1 104 ? 10.25 -2.232 3.383 1 98.81 104 ILE B C 1
ATOM 3329 O O . ILE B 1 104 ? 10.422 -1.21 4.051 1 98.81 104 ILE B O 1
ATOM 3333 N N . LEU B 1 105 ? 11.211 -2.811 2.771 1 98.81 105 LEU B N 1
ATOM 3334 C CA . LEU B 1 105 ? 12.523 -2.199 2.58 1 98.81 105 LEU B CA 1
ATOM 3335 C C . LEU B 1 105 ? 12.812 -1.995 1.098 1 98.81 105 LEU B C 1
ATOM 3337 O O . LEU B 1 105 ? 12.492 -2.855 0.274 1 98.81 105 LEU B O 1
ATOM 3341 N N . VAL B 1 106 ? 13.445 -0.844 0.753 1 98.81 106 VAL B N 1
ATOM 3342 C CA . VAL B 1 106 ? 13.602 -0.558 -0.67 1 98.81 106 VAL B CA 1
ATOM 3343 C C . VAL B 1 106 ? 15.016 -0.059 -0.948 1 98.81 106 VAL B C 1
ATOM 3345 O O . VAL B 1 106 ? 15.734 0.344 -0.028 1 98.81 106 VAL B O 1
ATOM 3348 N N . GLY B 1 107 ? 15.383 -0.147 -2.189 1 98.06 107 GLY B N 1
ATOM 3349 C CA . GLY B 1 107 ? 16.609 0.455 -2.682 1 98.06 107 GLY B CA 1
ATOM 3350 C C . GLY B 1 107 ? 17.844 -0 -1.922 1 98.06 107 GLY B C 1
ATOM 3351 O O . GLY B 1 107 ? 18.016 -1.191 -1.651 1 98.06 107 GLY B O 1
ATOM 3352 N N . ARG B 1 108 ? 18.672 0.958 -1.596 1 97.5 108 ARG B N 1
ATOM 3353 C CA . ARG B 1 108 ? 19.938 0.677 -0.917 1 97.5 108 ARG B CA 1
ATOM 3354 C C . ARG B 1 108 ? 19.703 0.046 0.45 1 97.5 108 ARG B C 1
ATOM 3356 O O . ARG B 1 108 ? 20.484 -0.794 0.898 1 97.5 108 ARG B O 1
ATOM 3363 N N . GLY B 1 109 ? 18.625 0.472 1.057 1 98.38 109 GLY B N 1
ATOM 3364 C CA . GLY B 1 109 ? 18.281 -0.113 2.346 1 98.38 109 GLY B CA 1
ATOM 3365 C C . GLY B 1 109 ? 18 -1.602 2.27 1 98.38 109 GLY B C 1
ATOM 3366 O O . GLY B 1 109 ? 18.469 -2.371 3.113 1 98.38 109 GLY B O 1
ATOM 3367 N N . ALA B 1 110 ? 17.25 -1.99 1.278 1 98.62 110 ALA B N 1
ATOM 3368 C CA . ALA B 1 110 ? 16.984 -3.41 1.06 1 98.62 110 ALA B CA 1
ATOM 3369 C C . ALA B 1 110 ? 18.266 -4.168 0.745 1 98.62 110 ALA B C 1
ATOM 3371 O O . ALA B 1 110 ? 18.453 -5.293 1.202 1 98.62 110 ALA B O 1
ATOM 3372 N N . GLU B 1 111 ? 19.109 -3.543 -0.066 1 98.5 111 GLU B N 1
ATOM 3373 C CA . GLU B 1 111 ? 20.391 -4.148 -0.417 1 98.5 111 GLU B CA 1
ATOM 3374 C C . GLU B 1 111 ? 21.266 -4.336 0.817 1 98.5 111 GLU B C 1
ATOM 3376 O O . GLU B 1 111 ? 21.891 -5.383 0.987 1 98.5 111 GLU B O 1
ATOM 3381 N N . LYS B 1 112 ? 21.297 -3.299 1.684 1 98.25 112 LYS B N 1
ATOM 3382 C CA . LYS B 1 112 ? 22.047 -3.396 2.936 1 98.25 112 LYS B CA 1
ATOM 3383 C C . LYS B 1 112 ? 21.5 -4.52 3.812 1 98.25 112 LYS B C 1
ATOM 3385 O O . LYS B 1 112 ? 22.266 -5.246 4.449 1 98.25 112 LYS B O 1
ATOM 3390 N N . TYR B 1 113 ? 20.25 -4.66 3.895 1 98.56 113 TYR B N 1
ATOM 3391 C CA . TYR B 1 113 ? 19.609 -5.715 4.676 1 98.56 113 TYR B CA 1
ATOM 3392 C C . TYR B 1 113 ? 20.062 -7.09 4.199 1 98.56 113 TYR B C 1
ATOM 3394 O O . TYR B 1 113 ? 20.359 -7.969 5.012 1 98.56 113 TYR B O 1
ATOM 3402 N N . ALA B 1 114 ? 20.016 -7.281 2.83 1 98.62 114 ALA B N 1
ATOM 3403 C CA . ALA B 1 114 ? 20.453 -8.547 2.254 1 98.62 114 ALA B CA 1
ATOM 3404 C C . ALA B 1 114 ? 21.891 -8.875 2.668 1 98.62 114 ALA B C 1
ATOM 3406 O O . ALA B 1 114 ? 22.188 -9.992 3.082 1 98.62 114 ALA B O 1
ATOM 3407 N N . VAL B 1 115 ? 22.734 -7.875 2.613 1 98.25 115 VAL B N 1
ATOM 3408 C CA . VAL B 1 115 ? 24.141 -8.055 2.961 1 98.25 115 VAL B CA 1
ATOM 3409 C C . VAL B 1 115 ? 24.266 -8.375 4.449 1 98.25 115 VAL B C 1
ATOM 3411 O O . VAL B 1 115 ? 24.953 -9.328 4.828 1 98.25 115 VAL B O 1
ATOM 3414 N N . ARG B 1 116 ? 23.578 -7.633 5.277 1 97.31 116 ARG B N 1
ATOM 3415 C CA . ARG B 1 116 ? 23.656 -7.77 6.727 1 97.31 116 ARG B CA 1
ATOM 3416 C C . ARG B 1 116 ? 23.172 -9.148 7.176 1 97.31 116 ARG B C 1
ATOM 3418 O O . ARG B 1 116 ? 23.641 -9.68 8.188 1 97.31 116 ARG B O 1
ATOM 3425 N N . ASN B 1 117 ? 22.281 -9.703 6.492 1 97.56 117 ASN B N 1
ATOM 3426 C CA . ASN B 1 117 ? 21.719 -11 6.871 1 97.56 117 ASN B CA 1
ATOM 3427 C C . ASN B 1 117 ? 22.328 -12.133 6.055 1 97.56 117 ASN B C 1
ATOM 3429 O O . ASN B 1 117 ? 21.75 -13.211 5.945 1 97.56 117 ASN B O 1
ATOM 3433 N N . ASP B 1 118 ? 23.406 -11.922 5.355 1 97.56 118 ASP B N 1
ATOM 3434 C CA . ASP B 1 118 ? 24.312 -12.891 4.746 1 97.56 118 ASP B CA 1
ATOM 3435 C C . ASP B 1 118 ? 23.641 -13.586 3.557 1 97.56 118 ASP B C 1
ATOM 3437 O O . ASP B 1 118 ? 23.844 -14.781 3.338 1 97.56 118 ASP B O 1
ATOM 3441 N N . PHE B 1 119 ? 22.766 -12.883 2.893 1 98 119 PHE B N 1
ATOM 3442 C CA . PHE B 1 119 ? 22.266 -13.414 1.627 1 98 119 PHE B CA 1
ATOM 3443 C C . PHE B 1 119 ? 23.344 -13.328 0.548 1 98 119 PHE B C 1
ATOM 3445 O O . PHE B 1 119 ? 24.109 -12.359 0.505 1 98 119 PHE B O 1
ATOM 3452 N N . PRO B 1 120 ? 23.422 -14.352 -0.302 1 96.62 120 PRO B N 1
ATOM 3453 C CA . PRO B 1 120 ? 24.312 -14.203 -1.449 1 96.62 120 PRO B CA 1
ATOM 3454 C C . PRO B 1 120 ? 23.969 -12.992 -2.316 1 96.62 120 PRO B C 1
ATOM 3456 O O . PRO B 1 120 ? 22.812 -12.828 -2.711 1 96.62 120 PRO B O 1
ATOM 3459 N N . THR B 1 121 ? 24.891 -12.141 -2.535 1 96.88 121 THR B N 1
ATOM 3460 C CA . THR B 1 121 ? 24.672 -10.945 -3.334 1 96.88 121 THR B CA 1
ATOM 3461 C C . THR B 1 121 ? 25.328 -11.07 -4.703 1 96.88 121 THR B C 1
ATOM 3463 O O . THR B 1 121 ? 26.094 -12.008 -4.945 1 96.88 121 THR B O 1
ATOM 3466 N N . CYS B 1 122 ? 24.969 -10.219 -5.609 1 95.88 122 CYS B N 1
ATOM 3467 C CA . CYS B 1 122 ? 25.531 -10.164 -6.957 1 95.88 122 CYS B CA 1
ATOM 3468 C C . CYS B 1 122 ? 25.641 -8.719 -7.438 1 95.88 122 CYS B C 1
ATOM 3470 O O . CYS B 1 122 ? 25.141 -7.801 -6.793 1 95.88 122 CYS B O 1
ATOM 3472 N N . ASN B 1 123 ? 26.469 -8.578 -8.531 1 95 123 ASN B N 1
ATOM 3473 C CA . ASN B 1 123 ? 26.438 -7.305 -9.234 1 95 123 ASN B CA 1
ATOM 3474 C C . ASN B 1 123 ? 25.156 -7.145 -10.055 1 95 123 ASN B C 1
ATOM 3476 O O . ASN B 1 123 ? 24.703 -8.094 -10.695 1 95 123 ASN B O 1
ATOM 3480 N N . PRO B 1 124 ? 24.594 -6 -9.977 1 93.81 124 PRO B N 1
ATOM 3481 C CA . PRO B 1 124 ? 23.344 -5.789 -10.703 1 93.81 124 PRO B CA 1
ATOM 3482 C C . PRO B 1 124 ? 23.438 -6.219 -12.164 1 93.81 124 PRO B C 1
ATOM 3484 O O . PRO B 1 124 ? 22.453 -6.711 -12.734 1 93.81 124 PRO B O 1
ATOM 3487 N N . GLU B 1 125 ? 24.562 -6.102 -12.781 1 93.25 125 GLU B N 1
ATOM 3488 C CA . GLU B 1 125 ? 24.75 -6.445 -14.188 1 93.25 125 GLU B CA 1
ATOM 3489 C C . GLU B 1 125 ? 24.578 -7.941 -14.422 1 93.25 125 GLU B C 1
ATOM 3491 O O . GLU B 1 125 ? 24.234 -8.367 -15.523 1 93.25 125 GLU B O 1
ATOM 3496 N N . GLU B 1 126 ? 24.797 -8.711 -13.375 1 93.31 126 GLU B N 1
ATOM 3497 C CA . GLU B 1 126 ? 24.656 -10.156 -13.477 1 93.31 126 GLU B CA 1
ATOM 3498 C C . GLU B 1 126 ? 23.188 -10.57 -13.609 1 93.31 126 GLU B C 1
ATOM 3500 O O . GLU B 1 126 ? 22.891 -11.695 -14.016 1 93.31 126 GLU B O 1
ATOM 3505 N N . LEU B 1 127 ? 22.344 -9.695 -13.242 1 93.25 127 LEU B N 1
ATOM 3506 C CA . LEU B 1 127 ? 20.922 -9.977 -13.297 1 93.25 127 LEU B CA 1
ATOM 3507 C C . LEU B 1 127 ? 20.359 -9.664 -14.68 1 93.25 127 LEU B C 1
ATOM 3509 O O . LEU B 1 127 ? 19.203 -10 -14.984 1 93.25 127 LEU B O 1
ATOM 3513 N N . ILE B 1 128 ? 21.141 -9.07 -15.562 1 93.56 128 ILE B N 1
ATOM 3514 C CA . ILE B 1 128 ? 20.672 -8.648 -16.875 1 93.56 128 ILE B CA 1
ATOM 3515 C C . ILE B 1 128 ? 20.859 -9.789 -17.875 1 93.56 128 ILE B C 1
ATOM 3517 O O . ILE B 1 128 ? 21.984 -10.164 -18.203 1 93.56 128 ILE B O 1
ATOM 3521 N N . SER B 1 129 ? 19.75 -10.25 -18.344 1 91.12 129 SER B N 1
ATOM 3522 C CA . SER B 1 129 ? 19.797 -11.305 -19.359 1 91.12 129 SER B CA 1
ATOM 3523 C C . SER B 1 129 ? 19.766 -10.719 -20.766 1 91.12 129 SER B C 1
ATOM 3525 O O . SER B 1 129 ? 19.422 -9.547 -20.953 1 91.12 129 SER B O 1
ATOM 3527 N N . ASN B 1 130 ? 20.109 -11.539 -21.719 1 90.12 130 ASN B N 1
ATOM 3528 C CA . ASN B 1 130 ? 20.016 -11.117 -23.109 1 90.12 130 ASN B CA 1
ATOM 3529 C C . ASN B 1 130 ? 18.562 -10.844 -23.516 1 90.12 130 ASN B C 1
ATOM 3531 O O . ASN B 1 130 ? 18.297 -9.898 -24.266 1 90.12 130 ASN B O 1
ATOM 3535 N N . GLN B 1 131 ? 17.734 -11.664 -23 1 86.69 131 GLN B N 1
ATOM 3536 C CA . GLN B 1 131 ? 16.312 -11.484 -23.297 1 86.69 131 GLN B CA 1
ATOM 3537 C C . GLN B 1 131 ? 15.805 -10.133 -22.812 1 86.69 131 GLN B C 1
ATOM 3539 O O . GLN B 1 131 ? 15.016 -9.469 -23.484 1 86.69 131 GLN B O 1
ATOM 3544 N N . ALA B 1 132 ? 16.25 -9.789 -21.625 1 87.31 132 ALA B N 1
ATOM 3545 C CA . ALA B 1 132 ? 15.844 -8.508 -21.062 1 87.31 132 ALA B CA 1
ATOM 3546 C C . ALA B 1 132 ? 16.359 -7.344 -21.906 1 87.31 132 ALA B C 1
ATOM 3548 O O . ALA B 1 132 ? 15.633 -6.371 -22.125 1 87.31 132 ALA B O 1
ATOM 3549 N N . LYS B 1 133 ? 17.562 -7.465 -22.406 1 89.5 133 LYS B N 1
ATOM 3550 C CA . LYS B 1 133 ? 18.125 -6.438 -23.266 1 89.5 133 LYS B CA 1
ATOM 3551 C C . LYS B 1 133 ? 17.344 -6.328 -24.578 1 89.5 133 LYS B C 1
ATOM 3553 O O . LYS B 1 133 ? 17.047 -5.227 -25.047 1 89.5 133 LYS B O 1
ATOM 3558 N N . ASP B 1 134 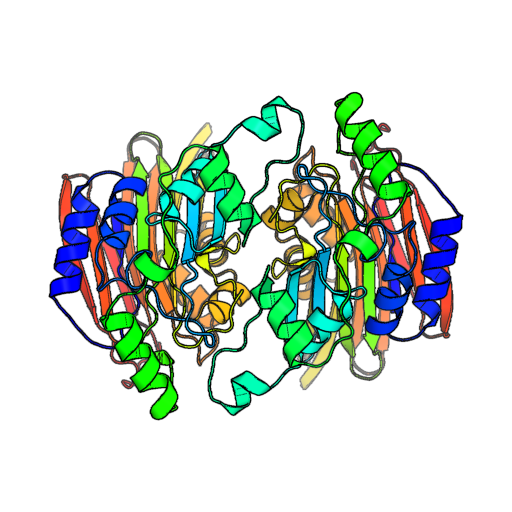? 17.094 -7.461 -25.094 1 87.06 134 ASP B N 1
ATOM 3559 C CA . ASP B 1 134 ? 16.359 -7.5 -26.344 1 87.06 134 ASP B CA 1
ATOM 3560 C C . ASP B 1 134 ? 14.977 -6.875 -26.188 1 87.06 134 ASP B C 1
ATOM 3562 O O . ASP B 1 134 ? 14.523 -6.121 -27.062 1 87.06 134 ASP B O 1
ATOM 3566 N N . SER B 1 135 ? 14.336 -7.289 -25.141 1 83.69 135 SER B N 1
ATOM 3567 C CA . SER B 1 135 ? 13.016 -6.738 -24.859 1 83.69 135 SER B CA 1
ATOM 3568 C C . SER B 1 135 ? 13.07 -5.223 -24.703 1 83.69 135 SER B C 1
ATOM 3570 O O . SER B 1 135 ? 12.211 -4.512 -25.234 1 83.69 135 SER B O 1
ATOM 3572 N N . TYR B 1 136 ? 14.016 -4.75 -24 1 86.44 136 TYR B N 1
ATOM 3573 C CA . TYR B 1 136 ? 14.211 -3.316 -23.797 1 86.44 136 TYR B CA 1
ATOM 3574 C C . TYR B 1 136 ? 14.336 -2.592 -25.141 1 86.44 136 TYR B C 1
ATOM 3576 O O . TYR B 1 136 ? 13.656 -1.588 -25.375 1 86.44 136 TYR B O 1
ATOM 3584 N N . GLU B 1 137 ? 15.133 -3.094 -25.984 1 85.5 137 GLU B N 1
ATOM 3585 C CA . GLU B 1 137 ? 15.375 -2.475 -27.281 1 85.5 137 GLU B CA 1
ATOM 3586 C C . GLU B 1 137 ? 14.117 -2.496 -28.156 1 85.5 137 GLU B C 1
ATOM 3588 O O . GLU B 1 137 ? 13.812 -1.521 -28.844 1 85.5 137 GLU B O 1
ATOM 3593 N N . LYS B 1 138 ? 13.539 -3.545 -28.094 1 81.38 138 LYS B N 1
ATOM 3594 C CA . LYS B 1 138 ? 12.312 -3.688 -28.875 1 81.38 138 LYS B CA 1
ATOM 3595 C C . LYS B 1 138 ? 11.258 -2.668 -28.438 1 81.38 138 LYS B C 1
ATOM 3597 O O . LYS B 1 138 ? 10.625 -2.023 -29.281 1 81.38 138 LYS B O 1
ATOM 3602 N N . TYR B 1 139 ? 11.094 -2.551 -27.172 1 78.62 139 TYR B N 1
ATOM 3603 C CA . TYR B 1 139 ? 10.039 -1.688 -26.656 1 78.62 139 TYR B CA 1
ATOM 3604 C C . TYR B 1 139 ? 10.438 -0.22 -26.75 1 78.62 139 TYR B C 1
ATOM 3606 O O . TYR B 1 139 ? 9.586 0.651 -26.938 1 78.62 139 TYR B O 1
ATOM 3614 N N . LEU B 1 140 ? 11.711 0.052 -26.578 1 77 140 LEU B N 1
ATOM 3615 C CA . LEU B 1 140 ? 12.188 1.421 -26.75 1 77 140 LEU B CA 1
ATOM 3616 C C . LEU B 1 140 ? 11.883 1.935 -28.156 1 77 140 LEU B C 1
ATOM 3618 O O . LEU B 1 140 ? 11.484 3.088 -28.328 1 77 140 LEU B O 1
ATOM 3622 N N . HIS B 1 141 ? 12.156 1.075 -29.109 1 71.31 141 HIS B N 1
ATOM 3623 C CA . HIS B 1 141 ? 12.055 1.467 -30.5 1 71.31 141 HIS B CA 1
ATOM 3624 C C . HIS B 1 141 ? 10.602 1.418 -30.984 1 71.31 141 HIS B C 1
ATOM 3626 O O . HIS B 1 141 ? 10.219 2.168 -31.891 1 71.31 141 HIS B O 1
ATOM 3632 N N . ARG B 1 142 ? 9.938 0.363 -30.641 1 59.31 142 ARG B N 1
ATOM 3633 C CA . ARG B 1 142 ? 8.586 0.222 -31.172 1 59.31 142 ARG B CA 1
ATOM 3634 C C . ARG B 1 142 ? 7.594 1.055 -30.375 1 59.31 142 ARG B C 1
ATOM 3636 O O . ARG B 1 142 ? 6.434 1.195 -30.766 1 59.31 142 ARG B O 1
ATOM 3643 N N . MET B 1 143 ? 7.973 1.87 -29.625 1 51.88 143 MET B N 1
ATOM 3644 C CA . MET B 1 143 ? 7.047 2.615 -28.766 1 51.88 143 MET B CA 1
ATOM 3645 C C . MET B 1 143 ? 5.883 1.736 -28.328 1 51.88 143 MET B C 1
ATOM 3647 O O . MET B 1 143 ? 4.734 2.178 -28.312 1 51.88 143 MET B O 1
ATOM 3651 N N . LEU B 1 144 ? 5.965 0.452 -28.516 1 51.56 144 LEU B N 1
ATOM 3652 C CA . LEU B 1 144 ? 4.848 -0.48 -28.375 1 51.56 144 LEU B CA 1
ATOM 3653 C C . LEU B 1 144 ? 4.277 -0.45 -26.969 1 51.56 144 LEU B C 1
ATOM 3655 O O . LEU B 1 144 ? 4.953 -0.015 -26.031 1 51.56 144 LEU B O 1
ATOM 3659 N N . HIS B 1 145 ? 3.012 -0.703 -26.969 1 49.91 145 HIS B N 1
ATOM 3660 C CA . HIS B 1 145 ? 2.131 -0.681 -25.797 1 49.91 145 HIS B CA 1
ATOM 3661 C C . HIS B 1 145 ? 2.648 -1.601 -24.703 1 49.91 145 HIS B C 1
ATOM 3663 O O . HIS B 1 145 ? 2.777 -2.811 -24.906 1 49.91 145 HIS B O 1
ATOM 3669 N N . PRO B 1 146 ? 3.486 -1.184 -23.938 1 49.81 146 PRO B N 1
ATOM 3670 C CA . PRO B 1 146 ? 4.035 -1.892 -22.781 1 49.81 146 PRO B CA 1
ATOM 3671 C C . PRO B 1 146 ? 3.025 -2.844 -22.141 1 49.81 146 PRO B C 1
ATOM 3673 O O . PRO B 1 146 ? 3.389 -3.641 -21.281 1 49.81 146 PRO B O 1
ATOM 3676 N N . TYR B 1 147 ? 1.706 -2.85 -22.578 1 50.28 147 TYR B N 1
ATOM 3677 C CA . TYR B 1 147 ? 0.637 -3.551 -21.875 1 50.28 147 TYR B CA 1
ATOM 3678 C C . TYR B 1 147 ? 0.801 -5.062 -22 1 50.28 147 TYR B C 1
ATOM 3680 O O . TYR B 1 147 ? 0.065 -5.828 -21.375 1 50.28 147 TYR B O 1
ATOM 3688 N N . ASP B 1 148 ? 1.939 -5.473 -22.734 1 54.62 148 ASP B N 1
ATOM 3689 C CA . ASP B 1 148 ? 1.934 -6.922 -22.922 1 54.62 148 ASP B CA 1
ATOM 3690 C C . ASP B 1 148 ? 2.955 -7.59 -22 1 54.62 148 ASP B C 1
ATOM 3692 O O . ASP B 1 148 ? 3.215 -8.789 -22.125 1 54.62 148 ASP B O 1
ATOM 3696 N N . THR B 1 149 ? 3.52 -6.723 -21.109 1 58.12 149 THR B N 1
ATOM 3697 C CA . THR B 1 149 ? 4.652 -7.359 -20.453 1 58.12 149 THR B CA 1
ATOM 3698 C C . THR B 1 149 ? 4.434 -7.426 -18.938 1 58.12 149 THR B C 1
ATOM 3700 O O . THR B 1 149 ? 4.68 -6.449 -18.234 1 58.12 149 THR B O 1
ATOM 3703 N N . HIS B 1 150 ? 3.391 -8.156 -18.469 1 59.41 150 HIS B N 1
ATOM 3704 C CA . HIS B 1 150 ? 3.322 -8.266 -17.016 1 59.41 150 HIS B CA 1
ATOM 3705 C C . HIS B 1 150 ? 3.752 -9.648 -16.531 1 59.41 150 HIS B C 1
ATOM 3707 O O . HIS B 1 150 ? 3.188 -10.656 -16.969 1 59.41 150 HIS B O 1
ATOM 3713 N N . ASP B 1 151 ? 5.051 -9.695 -15.859 1 76.44 151 ASP B N 1
ATOM 3714 C CA . ASP B 1 151 ? 5.496 -11.062 -15.609 1 76.44 151 ASP B CA 1
ATOM 3715 C C . ASP B 1 151 ? 5.793 -11.289 -14.133 1 76.44 151 ASP B C 1
ATOM 3717 O O . ASP B 1 151 ? 6.805 -11.898 -13.781 1 76.44 151 ASP B O 1
ATOM 3721 N N . THR B 1 152 ? 4.82 -10.758 -13.227 1 89.94 152 THR B N 1
ATOM 3722 C CA . THR B 1 152 ? 4.949 -11.148 -11.828 1 89.94 152 THR B CA 1
ATOM 3723 C C . THR B 1 152 ? 4.594 -12.617 -11.633 1 89.94 152 THR B C 1
ATOM 3725 O O . THR B 1 152 ? 3.621 -13.102 -12.211 1 89.94 152 THR B O 1
ATOM 3728 N N . VAL B 1 153 ? 5.461 -13.344 -10.945 1 96.38 153 VAL B N 1
ATOM 3729 C CA . VAL B 1 153 ? 5.145 -14.727 -10.617 1 96.38 153 VAL B CA 1
ATOM 3730 C C . VAL B 1 153 ? 4.652 -14.82 -9.18 1 96.38 153 VAL B C 1
ATOM 3732 O O . VAL B 1 153 ? 4.91 -13.93 -8.367 1 96.38 153 VAL B O 1
ATOM 3735 N N . GLY B 1 154 ? 3.898 -15.836 -8.883 1 97.62 154 GLY B N 1
ATOM 3736 C CA . GLY B 1 154 ? 3.352 -16 -7.547 1 97.62 154 GLY B CA 1
ATOM 3737 C C . GLY B 1 154 ? 3.248 -17.453 -7.117 1 97.62 154 GLY B C 1
ATOM 3738 O O . GLY B 1 154 ? 3.178 -18.344 -7.961 1 97.62 154 GLY B O 1
ATOM 3739 N N . ALA B 1 155 ? 3.295 -17.672 -5.875 1 98.62 155 ALA B N 1
ATOM 3740 C CA . ALA B 1 155 ? 3.088 -18.969 -5.254 1 98.62 155 ALA B CA 1
ATOM 3741 C C . ALA B 1 155 ? 2.234 -18.844 -3.996 1 98.62 155 ALA B C 1
ATOM 3743 O O . ALA B 1 155 ? 2.365 -17.891 -3.24 1 98.62 155 ALA B O 1
ATOM 3744 N N . ILE B 1 156 ? 1.377 -19.797 -3.787 1 98.81 156 ILE B N 1
ATOM 3745 C CA . ILE B 1 156 ? 0.509 -19.828 -2.615 1 98.81 156 ILE B CA 1
ATOM 3746 C C . ILE B 1 156 ? 0.441 -21.25 -2.059 1 98.81 156 ILE B C 1
ATOM 3748 O O . ILE B 1 156 ? 0.689 -22.219 -2.779 1 98.81 156 ILE B O 1
ATOM 3752 N N . SER B 1 157 ? 0.108 -21.359 -0.814 1 98.5 157 SER B N 1
ATOM 3753 C CA . SER B 1 157 ? -0.077 -22.656 -0.183 1 98.5 157 SER B CA 1
ATOM 3754 C C . SER B 1 157 ? -1.045 -22.578 0.993 1 98.5 157 SER B C 1
ATOM 3756 O O . SER B 1 157 ? -1.2 -21.516 1.598 1 98.5 157 SER B O 1
ATOM 3758 N N . ILE B 1 158 ? -1.729 -23.609 1.248 1 98 158 ILE B N 1
ATOM 3759 C CA . ILE B 1 158 ? -2.51 -23.812 2.463 1 98 158 ILE B CA 1
ATOM 3760 C C . ILE B 1 158 ? -2.162 -25.156 3.076 1 98 158 ILE B C 1
ATOM 3762 O O . ILE B 1 158 ? -2.26 -26.203 2.41 1 98 158 ILE B O 1
ATOM 3766 N N . ASN B 1 159 ? -1.657 -25.125 4.277 1 96.25 159 ASN B N 1
ATOM 3767 C CA . ASN B 1 159 ? -1.533 -26.359 5.051 1 96.25 159 ASN B CA 1
ATOM 3768 C C . ASN B 1 159 ? -2.883 -26.812 5.598 1 96.25 159 ASN B C 1
ATOM 3770 O O . ASN B 1 159 ? -3.393 -26.234 6.559 1 96.25 159 ASN B O 1
ATOM 3774 N N . VAL B 1 160 ? -3.457 -27.891 5.141 1 93 160 VAL B N 1
ATOM 3775 C CA . VAL B 1 160 ? -4.832 -28.281 5.426 1 93 160 VAL B CA 1
ATOM 3776 C C . VAL B 1 160 ? -4.922 -28.859 6.836 1 93 160 VAL B C 1
ATOM 3778 O O . VAL B 1 160 ? -6.02 -29 7.387 1 93 160 VAL B O 1
ATOM 3781 N N . ASN B 1 161 ? -3.777 -29.203 7.398 1 93.12 161 ASN B N 1
ATOM 3782 C CA . ASN B 1 161 ? -3.791 -29.734 8.758 1 93.12 161 ASN B CA 1
ATOM 3783 C C . ASN B 1 161 ? -4.004 -28.625 9.789 1 93.12 161 ASN B C 1
ATOM 3785 O O . ASN B 1 161 ? -4.719 -28.828 10.773 1 93.12 161 ASN B O 1
ATOM 3789 N N . ASN B 1 162 ? -3.416 -27.5 9.562 1 94.94 162 ASN B N 1
ATOM 3790 C CA . ASN B 1 162 ? -3.537 -26.438 10.555 1 94.94 162 ASN B CA 1
ATOM 3791 C C . ASN B 1 162 ? -4.145 -25.172 9.961 1 94.94 162 ASN B C 1
ATOM 3793 O O . ASN B 1 162 ? -4.246 -24.141 10.633 1 94.94 162 ASN B O 1
ATOM 3797 N N . MET B 1 163 ? -4.504 -25.188 8.719 1 96.75 163 MET B N 1
ATOM 3798 C CA . MET B 1 163 ? -5.215 -24.125 7.996 1 96.75 163 MET B CA 1
ATOM 3799 C C . MET B 1 163 ? -4.336 -22.891 7.832 1 96.75 163 MET B C 1
ATOM 3801 O O . MET B 1 163 ? -4.832 -21.812 7.496 1 96.75 163 MET B O 1
ATOM 3805 N N . GLU B 1 164 ? -3.012 -23.047 8.055 1 97.94 164 GLU B N 1
ATOM 3806 C CA . GLU B 1 164 ? -2.094 -21.938 7.816 1 97.94 164 GLU B CA 1
ATOM 3807 C C . GLU B 1 164 ? -1.811 -21.766 6.328 1 97.94 164 GLU B C 1
ATOM 3809 O O . GLU B 1 164 ? -1.756 -22.75 5.586 1 97.94 164 GLU B O 1
ATOM 3814 N N . ALA B 1 165 ? -1.668 -20.531 5.922 1 98.69 165 ALA B N 1
ATOM 3815 C CA . ALA B 1 165 ? -1.488 -20.234 4.504 1 98.69 165 ALA B CA 1
ATOM 3816 C C . ALA B 1 165 ? -0.296 -19.297 4.289 1 98.69 165 ALA B C 1
ATOM 3818 O O . ALA B 1 165 ? 0.07 -18.531 5.18 1 98.69 165 ALA B O 1
ATOM 3819 N N . GLU B 1 166 ? 0.307 -19.406 3.145 1 98.75 166 GLU B N 1
ATOM 3820 C CA . GLU B 1 166 ? 1.399 -18.531 2.713 1 98.75 166 GLU B CA 1
ATOM 3821 C C . GLU B 1 166 ? 1.199 -18.062 1.272 1 98.75 166 GLU B C 1
ATOM 3823 O O . GLU B 1 166 ? 0.632 -18.797 0.454 1 98.75 166 GLU B O 1
ATOM 3828 N N . SER B 1 167 ? 1.571 -16.906 0.981 1 98.88 167 SER B N 1
ATOM 3829 C CA . SER B 1 167 ? 1.562 -16.328 -0.357 1 98.88 167 SER B CA 1
ATOM 3830 C C . SER B 1 167 ? 2.809 -15.484 -0.601 1 98.88 167 SER B C 1
ATOM 3832 O O . SER B 1 167 ? 3.33 -14.859 0.323 1 98.88 167 SER B O 1
ATOM 3834 N N . ALA B 1 168 ? 3.309 -15.492 -1.788 1 98.75 168 ALA B N 1
ATOM 3835 C CA . ALA B 1 168 ? 4.492 -14.711 -2.139 1 98.75 168 ALA B CA 1
ATOM 3836 C C . ALA B 1 168 ? 4.5 -14.367 -3.627 1 98.75 168 ALA B C 1
ATOM 3838 O O . ALA B 1 168 ? 3.988 -15.133 -4.449 1 98.75 168 ALA B O 1
ATOM 3839 N N . THR B 1 169 ? 5.051 -13.266 -3.941 1 98.38 169 THR B N 1
ATOM 3840 C CA . THR B 1 169 ? 5.211 -12.82 -5.324 1 98.38 169 THR B CA 1
ATOM 3841 C C . THR B 1 169 ? 6.637 -12.336 -5.574 1 98.38 169 THR B C 1
ATOM 3843 O O . THR B 1 169 ? 7.34 -11.953 -4.641 1 98.38 169 THR B O 1
ATOM 3846 N N . SER B 1 170 ? 7.09 -12.406 -6.809 1 97.81 170 SER B N 1
ATOM 3847 C CA . SER B 1 170 ? 8.352 -11.867 -7.301 1 97.81 170 SER B CA 1
ATOM 3848 C C . SER B 1 170 ? 8.18 -11.25 -8.688 1 97.81 170 SER B C 1
ATOM 3850 O O . SER B 1 170 ? 7.492 -11.812 -9.539 1 97.81 170 SER B O 1
ATOM 3852 N N . SER B 1 171 ? 8.734 -10.094 -8.875 1 95.81 171 SER B N 1
ATOM 3853 C CA . SER B 1 171 ? 8.516 -9.375 -10.125 1 95.81 171 SER B CA 1
ATOM 3854 C C . SER B 1 171 ? 9.742 -8.547 -10.516 1 95.81 171 SER B C 1
ATOM 3856 O O . SER B 1 171 ? 10.414 -7.984 -9.648 1 95.81 171 SER B O 1
ATOM 3858 N N . GLY B 1 172 ? 9.977 -8.539 -11.766 1 93.06 172 GLY B N 1
ATOM 3859 C CA . GLY B 1 172 ? 10.953 -7.621 -12.328 1 93.06 172 GLY B CA 1
ATOM 3860 C C . GLY B 1 172 ? 10.336 -6.336 -12.852 1 93.06 172 GLY B C 1
ATOM 3861 O O . GLY B 1 172 ? 11.047 -5.461 -13.344 1 93.06 172 GLY B O 1
ATOM 3862 N N . GLY B 1 173 ? 9.109 -6.25 -12.672 1 89.31 173 GLY B N 1
ATOM 3863 C CA . GLY B 1 173 ? 8.414 -5.043 -13.094 1 89.31 173 GLY B CA 1
ATOM 3864 C C . GLY B 1 173 ? 8.086 -5.027 -14.57 1 89.31 173 GLY B C 1
ATOM 3865 O O . GLY B 1 173 ? 8.117 -6.07 -15.234 1 89.31 173 GLY B O 1
ATOM 3866 N N . ILE B 1 174 ? 7.645 -3.883 -15.094 1 87.12 174 ILE B N 1
ATOM 3867 C CA . ILE B 1 174 ? 7.242 -3.721 -16.484 1 87.12 174 ILE B CA 1
ATOM 3868 C C . ILE B 1 174 ? 8.398 -3.141 -17.297 1 87.12 174 ILE B C 1
ATOM 3870 O O . ILE B 1 174 ? 9.273 -2.469 -16.75 1 87.12 174 ILE B O 1
ATOM 3874 N N . VAL B 1 175 ? 8.344 -3.424 -18.484 1 84.31 175 VAL B N 1
ATOM 3875 C CA . VAL B 1 175 ? 9.414 -2.938 -19.359 1 84.31 175 VAL B CA 1
ATOM 3876 C C . VAL B 1 175 ? 9.391 -1.412 -19.391 1 84.31 175 VAL B C 1
ATOM 3878 O O . VAL B 1 175 ? 8.32 -0.8 -19.422 1 84.31 175 VAL B O 1
ATOM 3881 N N . LEU B 1 176 ? 10.531 -0.804 -19.312 1 87.25 176 LEU B N 1
ATOM 3882 C CA . LEU B 1 176 ? 10.742 0.635 -19.422 1 87.25 176 LEU B CA 1
ATOM 3883 C C . LEU B 1 176 ? 10.141 1.364 -18.234 1 87.25 176 LEU B C 1
ATOM 3885 O O . LEU B 1 176 ? 9.812 2.549 -18.328 1 87.25 176 LEU B O 1
ATOM 3889 N N . LYS B 1 177 ? 9.922 0.613 -17.203 1 89.81 177 LYS B N 1
ATOM 3890 C CA . LYS B 1 177 ? 9.5 1.28 -15.977 1 89.81 177 LYS B CA 1
ATOM 3891 C C . LYS B 1 177 ? 10.516 2.33 -15.539 1 89.81 177 LYS B C 1
ATOM 3893 O O . LYS B 1 177 ? 11.711 2.199 -15.82 1 89.81 177 LYS B O 1
ATOM 3898 N N . HIS B 1 178 ? 10.016 3.332 -14.883 1 94.69 178 HIS B N 1
ATOM 3899 C CA . HIS B 1 178 ? 10.938 4.273 -14.266 1 94.69 178 HIS B CA 1
ATOM 3900 C C . HIS B 1 178 ? 11.758 3.607 -13.172 1 94.69 178 HIS B C 1
ATOM 3902 O O . HIS B 1 178 ? 11.234 2.805 -12.398 1 94.69 178 HIS B O 1
ATOM 3908 N N . SER B 1 179 ? 13.055 3.967 -13.109 1 97 179 SER B N 1
ATOM 3909 C CA . SER B 1 179 ? 13.859 3.482 -11.984 1 97 179 SER B CA 1
ATOM 3910 C C . SER B 1 179 ? 13.234 3.877 -10.656 1 97 179 SER B C 1
ATOM 3912 O O . SER B 1 179 ? 12.719 4.988 -10.508 1 97 179 SER B O 1
ATOM 3914 N N . GLY B 1 180 ? 13.227 2.943 -9.727 1 98.31 180 GLY B N 1
ATOM 3915 C CA . GLY B 1 180 ? 12.688 3.197 -8.398 1 98.31 180 GLY B CA 1
ATOM 3916 C C . GLY B 1 180 ? 11.195 2.928 -8.297 1 98.31 180 GLY B C 1
ATOM 3917 O O . GLY B 1 180 ? 10.602 3.076 -7.23 1 98.31 180 GLY B O 1
ATOM 3918 N N . ARG B 1 181 ? 10.578 2.486 -9.391 1 97.88 181 ARG B N 1
ATOM 3919 C CA . ARG B 1 181 ? 9.148 2.199 -9.367 1 97.88 181 ARG B CA 1
ATOM 3920 C C . ARG B 1 181 ? 8.836 1.037 -8.43 1 97.88 181 ARG B C 1
ATOM 3922 O O . ARG B 1 181 ? 9.508 0.001 -8.477 1 97.88 181 ARG B O 1
ATOM 3929 N N . LEU B 1 182 ? 7.898 1.254 -7.586 1 97.75 182 LEU B N 1
ATOM 3930 C CA . LEU B 1 182 ? 7.391 0.162 -6.766 1 97.75 182 LEU B CA 1
ATOM 3931 C C . LEU B 1 182 ? 6.062 -0.356 -7.309 1 97.75 182 LEU B C 1
ATOM 3933 O O . LEU B 1 182 ? 5.125 0.418 -7.504 1 97.75 182 LEU B O 1
ATOM 3937 N N . GLY B 1 183 ? 5.961 -1.632 -7.543 1 95.94 183 GLY B N 1
ATOM 3938 C CA . GLY B 1 183 ? 4.75 -2.252 -8.047 1 95.94 183 GLY B CA 1
ATOM 3939 C C . GLY B 1 183 ? 3.896 -2.879 -6.961 1 95.94 183 GLY B C 1
ATOM 3940 O O . GLY B 1 183 ? 4.09 -2.596 -5.777 1 95.94 183 GLY B O 1
ATOM 3941 N N . HIS B 1 184 ? 2.984 -3.664 -7.387 1 96.69 184 HIS B N 1
ATOM 3942 C CA . HIS B 1 184 ? 1.96 -4.203 -6.5 1 96.69 184 HIS B CA 1
ATOM 3943 C C . HIS B 1 184 ? 2.537 -5.273 -5.578 1 96.69 184 HIS B C 1
ATOM 3945 O O . HIS B 1 184 ? 1.992 -5.531 -4.504 1 96.69 184 HIS B O 1
ATOM 3951 N N . SER B 1 185 ? 3.633 -5.887 -5.973 1 96.62 185 SER B N 1
ATOM 3952 C CA . SER B 1 185 ? 4.219 -6.938 -5.148 1 96.62 185 SER B CA 1
ATOM 3953 C C . SER B 1 185 ? 4.621 -6.41 -3.777 1 96.62 185 SER B C 1
ATOM 3955 O O . SER B 1 185 ? 4.516 -7.117 -2.775 1 96.62 185 SER B O 1
ATOM 3957 N N . CYS B 1 186 ? 4.996 -5.16 -3.744 1 97.19 186 CYS B N 1
ATOM 3958 C CA . CYS B 1 186 ? 5.562 -4.629 -2.51 1 97.19 186 CYS B CA 1
ATOM 3959 C C . CYS B 1 186 ? 4.488 -3.961 -1.66 1 97.19 186 CYS B C 1
ATOM 3961 O O . CYS B 1 186 ? 4.703 -3.693 -0.477 1 97.19 186 CYS B O 1
ATOM 3963 N N . VAL B 1 187 ? 3.41 -3.646 -2.213 1 98.19 187 VAL B N 1
ATOM 3964 C CA . VAL B 1 187 ? 2.385 -2.891 -1.5 1 98.19 187 VAL B CA 1
ATOM 3965 C C . VAL B 1 187 ? 1.48 -3.85 -0.729 1 98.19 187 VAL B C 1
ATOM 3967 O O . VAL B 1 187 ? 0.861 -4.738 -1.318 1 98.19 187 VAL B O 1
ATOM 3970 N N . TYR B 1 188 ? 1.379 -3.635 0.567 1 98.44 188 TYR B N 1
ATOM 3971 C CA . TYR B 1 188 ? 0.601 -4.477 1.468 1 98.44 188 TYR B CA 1
ATOM 3972 C C . TYR B 1 188 ? -0.842 -4.598 0.992 1 98.44 188 TYR B C 1
ATOM 3974 O O . TYR B 1 188 ? -1.537 -3.592 0.835 1 98.44 188 TYR B O 1
ATOM 3982 N N . GLY B 1 189 ? -1.25 -5.859 0.655 1 98.19 189 GLY B N 1
ATOM 3983 C CA . GLY B 1 189 ? -2.637 -6.121 0.303 1 98.19 189 GLY B CA 1
ATOM 3984 C C . GLY B 1 189 ? -2.865 -6.211 -1.193 1 98.19 189 GLY B C 1
ATOM 3985 O O . GLY B 1 189 ? -3.93 -6.645 -1.639 1 98.19 189 GLY B O 1
ATOM 3986 N N . SER B 1 190 ? -1.862 -5.863 -2.01 1 98.12 190 SER B N 1
ATOM 3987 C CA . SER B 1 190 ? -2.096 -5.738 -3.445 1 98.12 190 SER B CA 1
ATOM 3988 C C . SER B 1 190 ? -1.623 -6.98 -4.191 1 98.12 190 SER B C 1
ATOM 3990 O O . SER B 1 190 ? -2.398 -7.609 -4.918 1 98.12 190 SER B O 1
ATOM 3992 N N . GLY B 1 191 ? -0.428 -7.426 -3.943 1 97.69 191 GLY B N 1
ATOM 3993 C CA . GLY B 1 191 ? 0.146 -8.523 -4.707 1 97.69 191 GLY B CA 1
ATOM 3994 C C . GLY B 1 191 ? 0.002 -9.867 -4.016 1 97.69 191 GLY B C 1
ATOM 3995 O O . GLY B 1 191 ? 0.01 -10.914 -4.672 1 97.69 191 GLY B O 1
ATOM 3996 N N . THR B 1 192 ? -0.099 -9.852 -2.717 1 98.44 192 THR B N 1
ATOM 3997 C CA . THR B 1 192 ? -0.145 -11.062 -1.908 1 98.44 192 THR B CA 1
ATOM 3998 C C . THR B 1 192 ? -1.097 -10.891 -0.728 1 98.44 192 THR B C 1
ATOM 4000 O O . THR B 1 192 ? -1.198 -9.805 -0.159 1 98.44 192 THR B O 1
ATOM 4003 N N . TRP B 1 193 ? -1.715 -12.008 -0.393 1 98.94 193 TRP B N 1
ATOM 4004 C CA . TRP B 1 193 ? -2.508 -12 0.833 1 98.94 193 TRP B CA 1
ATOM 4005 C C . TRP B 1 193 ? -2.777 -13.422 1.315 1 98.94 193 TRP B C 1
ATOM 4007 O O . TRP B 1 193 ? -3.158 -14.289 0.526 1 98.94 193 TRP B O 1
ATOM 4017 N N . SER B 1 194 ? -2.594 -13.711 2.529 1 98.88 194 SER B N 1
ATOM 4018 C CA . SER B 1 194 ? -2.943 -14.953 3.219 1 98.88 194 SER B CA 1
ATOM 4019 C C . SER B 1 194 ? -3.57 -14.664 4.578 1 98.88 194 SER B C 1
ATOM 4021 O O . SER B 1 194 ? -2.955 -14.023 5.43 1 98.88 194 SER B O 1
ATOM 4023 N N . GLU B 1 195 ? -4.711 -15.195 4.77 1 98.88 195 GLU B N 1
ATOM 4024 C CA . GLU B 1 195 ? -5.426 -14.898 6.008 1 98.88 195 GLU B CA 1
ATOM 4025 C C . GLU B 1 195 ? -6.328 -16.062 6.414 1 98.88 195 GLU B C 1
ATOM 4027 O O . GLU B 1 195 ? -6.969 -16.688 5.566 1 98.88 195 GLU B O 1
ATOM 4032 N N . ARG B 1 196 ? -6.273 -16.359 7.66 1 98.38 196 ARG B N 1
ATOM 4033 C CA . ARG B 1 196 ? -7.121 -17.359 8.297 1 98.38 196 ARG B CA 1
ATOM 4034 C C . ARG B 1 196 ? -8.086 -16.719 9.289 1 98.38 196 ARG B C 1
ATOM 4036 O O . ARG B 1 196 ? -7.691 -15.852 10.07 1 98.38 196 ARG B O 1
ATOM 4043 N N . ARG B 1 197 ? -9.336 -17.078 9.18 1 97.62 197 ARG B N 1
ATOM 4044 C CA . ARG B 1 197 ? -10.328 -16.562 10.125 1 97.62 197 ARG B CA 1
ATOM 4045 C C . ARG B 1 197 ? -11.156 -17.688 10.719 1 97.62 197 ARG B C 1
ATOM 4047 O O . ARG B 1 197 ? -11.484 -18.656 10.023 1 97.62 197 ARG B O 1
ATOM 4054 N N . GLN B 1 198 ? -11.5 -17.594 11.922 1 95.88 198 GLN B N 1
ATOM 4055 C CA . GLN B 1 198 ? -12.375 -18.516 12.625 1 95.88 198 GLN B CA 1
ATOM 4056 C C . GLN B 1 198 ? -13.75 -17.906 12.875 1 95.88 198 GLN B C 1
ATOM 4058 O O . GLN B 1 198 ? -13.859 -16.719 13.203 1 95.88 198 GLN B O 1
ATOM 4063 N N . TYR B 1 199 ? -14.711 -18.75 12.766 1 95.56 199 TYR B N 1
ATOM 4064 C CA . TYR B 1 199 ? -16.094 -18.297 12.953 1 95.56 199 TYR B CA 1
ATOM 4065 C C . TYR B 1 199 ? -16.781 -19.109 14.031 1 95.56 199 TYR B C 1
ATOM 4067 O O . TYR B 1 199 ? -16.594 -20.328 14.125 1 95.56 199 TYR B O 1
ATOM 4075 N N . GLU B 1 200 ? -17.5 -18.391 14.852 1 94.25 200 GLU B N 1
ATOM 4076 C CA . GLU B 1 200 ? -18.328 -19.094 15.836 1 94.25 200 GLU B CA 1
ATOM 4077 C C . GLU B 1 200 ? -19.594 -19.656 15.203 1 94.25 200 GLU B C 1
ATOM 4079 O O . GLU B 1 200 ? -20.281 -18.953 14.453 1 94.25 200 GLU B O 1
ATOM 4084 N N . GLU B 1 201 ? -19.828 -20.906 15.555 1 91.5 201 GLU B N 1
ATOM 4085 C CA . GLU B 1 201 ? -21 -21.609 15.055 1 91.5 201 GLU B CA 1
ATOM 4086 C C . GLU B 1 201 ? -21.938 -22 16.188 1 91.5 201 GLU B C 1
ATOM 4088 O O . GLU B 1 201 ? -21.531 -22.016 17.359 1 91.5 201 GLU B O 1
ATOM 4093 N N . PRO B 1 202 ? -23.188 -22.203 15.828 1 90.44 202 PRO B N 1
ATOM 4094 C CA . PRO B 1 202 ? -24.094 -22.672 16.875 1 90.44 202 PRO B CA 1
ATOM 4095 C C . PRO B 1 202 ? -23.562 -23.906 17.609 1 90.44 202 PRO B C 1
ATOM 4097 O O . PRO B 1 202 ? -22.953 -24.781 16.984 1 90.44 202 PRO B O 1
ATOM 4100 N N . GLY B 1 203 ? -23.891 -24.031 18.938 1 92.69 203 GLY B N 1
ATOM 4101 C CA . GLY B 1 203 ? -23.531 -25.203 19.719 1 92.69 203 GLY B CA 1
ATOM 4102 C C . GLY B 1 203 ? -22.078 -25.188 20.172 1 92.69 203 GLY B C 1
ATOM 4103 O O . GLY B 1 203 ? -21.453 -26.25 20.297 1 92.69 203 GLY B O 1
ATOM 4104 N N . ASP B 1 204 ? -21.5 -24 20.266 1 91.44 204 ASP B N 1
ATOM 4105 C CA . ASP B 1 204 ? -20.141 -23.812 20.734 1 91.44 204 ASP B CA 1
ATOM 4106 C C . ASP B 1 204 ? -19.125 -24.438 19.797 1 91.44 204 ASP B C 1
ATOM 4108 O O . ASP B 1 204 ? -18.156 -25.047 20.234 1 91.44 204 ASP B O 1
ATOM 4112 N N . LEU B 1 205 ? -19.609 -24.484 18.531 1 92.5 205 LEU B N 1
ATOM 4113 C CA . LEU B 1 205 ? -18.719 -24.984 17.484 1 92.5 205 LEU B CA 1
ATOM 4114 C C . LEU B 1 205 ? -18.031 -23.828 16.766 1 92.5 205 LEU B C 1
ATOM 4116 O O . LEU B 1 205 ? -18.406 -22.672 16.938 1 92.5 205 LEU B O 1
ATOM 4120 N N . TYR B 1 206 ? -16.906 -24.266 15.992 1 93.88 206 TYR B N 1
ATOM 4121 C CA . TYR B 1 206 ? -16.172 -23.281 15.227 1 93.88 206 TYR B CA 1
ATOM 4122 C C . TYR B 1 206 ? -15.914 -23.766 13.805 1 93.88 206 TYR B C 1
ATOM 4124 O O . TYR B 1 206 ? -15.812 -24.969 13.57 1 93.88 206 TYR B O 1
ATOM 4132 N N . SER B 1 207 ? -16 -22.859 12.914 1 95.44 207 SER B N 1
ATOM 4133 C CA . SER B 1 207 ? -15.531 -23.109 11.555 1 95.44 207 SER B CA 1
ATOM 4134 C C . SER B 1 207 ? -14.375 -22.172 11.195 1 95.44 207 SER B C 1
ATOM 4136 O O . SER B 1 207 ? -14.148 -21.172 11.875 1 95.44 207 SER B O 1
ATOM 4138 N N . GLU B 1 208 ? -13.586 -22.641 10.234 1 96.5 208 GLU B N 1
ATOM 4139 C CA . GLU B 1 208 ? -12.438 -21.844 9.797 1 96.5 208 GLU B CA 1
ATOM 4140 C C . GLU B 1 208 ? -12.422 -21.703 8.273 1 96.5 208 GLU B C 1
ATOM 4142 O O . GLU B 1 208 ? -12.797 -22.625 7.551 1 96.5 208 GLU B O 1
ATOM 4147 N N . ARG B 1 209 ? -12.102 -20.609 7.824 1 98.12 209 ARG B N 1
ATOM 4148 C CA . ARG B 1 209 ? -11.844 -20.344 6.414 1 98.12 209 ARG B CA 1
ATOM 4149 C C . ARG B 1 209 ? -10.477 -19.703 6.211 1 98.12 209 ARG B C 1
ATOM 4151 O O . ARG B 1 209 ? -10.094 -18.797 6.957 1 98.12 209 ARG B O 1
ATOM 4158 N N . THR B 1 210 ? -9.734 -20.25 5.309 1 98.62 210 THR B N 1
ATOM 4159 C CA . THR B 1 210 ? -8.43 -19.703 4.953 1 98.62 210 THR B CA 1
ATOM 4160 C C . THR B 1 210 ? -8.359 -19.391 3.459 1 98.62 210 THR B C 1
ATOM 4162 O O . THR B 1 210 ? -8.859 -20.156 2.637 1 98.62 210 THR B O 1
ATOM 4165 N N . ILE B 1 211 ? -7.801 -18.281 3.146 1 98.88 211 ILE B N 1
ATOM 4166 C CA . ILE B 1 211 ? -7.555 -17.922 1.751 1 98.88 211 ILE B CA 1
ATOM 4167 C C . ILE B 1 211 ? -6.086 -17.562 1.56 1 98.88 211 ILE B C 1
ATOM 4169 O O . ILE B 1 211 ? -5.48 -16.922 2.424 1 98.88 211 ILE B O 1
ATOM 4173 N N . SER B 1 212 ? -5.473 -17.984 0.543 1 98.94 212 SER B N 1
ATOM 4174 C CA . SER B 1 212 ? -4.18 -17.547 0.018 1 98.94 212 SER B CA 1
ATOM 4175 C C . SER B 1 212 ? -4.293 -17.109 -1.438 1 98.94 212 SER B C 1
ATOM 4177 O O . SER B 1 212 ? -4.832 -17.844 -2.271 1 98.94 212 SER B O 1
ATOM 4179 N N . ILE B 1 213 ? -3.885 -15.906 -1.752 1 98.94 213 ILE B N 1
ATOM 4180 C CA . ILE B 1 213 ? -4.113 -15.336 -3.076 1 98.94 213 ILE B CA 1
ATOM 4181 C C . ILE B 1 213 ? -2.91 -14.5 -3.494 1 98.94 213 ILE B C 1
ATOM 4183 O O . ILE B 1 213 ? -2.305 -13.812 -2.664 1 98.94 213 ILE B O 1
ATOM 4187 N N . VAL B 1 214 ? -2.484 -14.523 -4.758 1 98.75 214 VAL B N 1
ATOM 4188 C CA . VAL B 1 214 ? -1.439 -13.703 -5.359 1 98.75 214 VAL B CA 1
ATOM 4189 C C . VAL B 1 214 ? -1.897 -13.211 -6.73 1 98.75 214 VAL B C 1
ATOM 4191 O O . VAL B 1 214 ? -2.82 -13.773 -7.324 1 98.75 214 VAL B O 1
ATOM 4194 N N . SER B 1 215 ? -1.265 -12.156 -7.133 1 97.31 215 SER B N 1
ATOM 4195 C CA . SER B 1 215 ? -1.752 -11.523 -8.352 1 97.31 215 SER B CA 1
ATOM 4196 C C . SER B 1 215 ? -0.596 -11.07 -9.242 1 97.31 215 SER B C 1
ATOM 4198 O O . SER B 1 215 ? 0.554 -11.031 -8.797 1 97.31 215 SER B O 1
ATOM 4200 N N . THR B 1 216 ? -0.866 -10.789 -10.508 1 95.88 216 THR B N 1
ATOM 4201 C CA . THR B 1 216 ? -0.001 -10.219 -11.539 1 95.88 216 THR B CA 1
ATOM 4202 C C . THR B 1 216 ? -0.783 -9.266 -12.438 1 95.88 216 THR B C 1
ATOM 4204 O O . THR B 1 216 ? -2.016 -9.289 -12.453 1 95.88 216 THR B O 1
ATOM 4207 N N . GLY B 1 217 ? -0.055 -8.352 -13.047 1 93.38 217 GLY B N 1
ATOM 4208 C CA . GLY B 1 217 ? -0.709 -7.406 -13.945 1 93.38 217 GLY B CA 1
ATOM 4209 C C . GLY B 1 217 ? -0.146 -6 -13.852 1 93.38 217 GLY B C 1
ATOM 4210 O O . GLY B 1 217 ? 1.03 -5.82 -13.531 1 93.38 217 GLY B O 1
ATOM 4211 N N . HIS B 1 218 ? -1.013 -5.055 -14.266 1 91.94 218 HIS B N 1
ATOM 4212 C CA . HIS B 1 218 ? -0.646 -3.65 -14.117 1 91.94 218 HIS B CA 1
ATOM 4213 C C . HIS B 1 218 ? -0.658 -3.234 -12.648 1 91.94 218 HIS B C 1
ATOM 4215 O O . HIS B 1 218 ? -1.719 -2.943 -12.086 1 91.94 218 HIS B O 1
ATOM 4221 N N . GLY B 1 219 ? 0.514 -3.119 -12.125 1 94.75 219 GLY B N 1
ATOM 4222 C CA . GLY B 1 219 ? 0.688 -2.969 -10.688 1 94.75 219 GLY B CA 1
ATOM 4223 C C . GLY B 1 219 ? -0.074 -1.788 -10.117 1 94.75 219 GLY B C 1
ATOM 4224 O O . GLY B 1 219 ? -0.65 -1.883 -9.031 1 94.75 219 GLY B O 1
ATOM 4225 N N . GLU B 1 220 ? -0.073 -0.688 -10.852 1 95.69 220 GLU B N 1
ATOM 4226 C CA . GLU B 1 220 ? -0.729 0.52 -10.352 1 95.69 220 GLU B CA 1
ATOM 4227 C C . GLU B 1 220 ? -2.232 0.306 -10.195 1 95.69 220 GLU B C 1
ATOM 4229 O O . GLU B 1 220 ? -2.83 0.76 -9.219 1 95.69 220 GLU B O 1
ATOM 4234 N N . HIS B 1 221 ? -2.834 -0.437 -11.133 1 95.5 221 HIS B N 1
ATOM 4235 C CA . HIS B 1 221 ? -4.262 -0.728 -11.031 1 95.5 221 HIS B CA 1
ATOM 4236 C C . HIS B 1 221 ? -4.547 -1.684 -9.875 1 95.5 221 HIS B C 1
ATOM 4238 O O . HIS B 1 221 ? -5.562 -1.544 -9.188 1 95.5 221 HIS B O 1
ATOM 4244 N N . LEU B 1 222 ? -3.709 -2.629 -9.742 1 96.94 222 LEU B N 1
ATOM 4245 C CA . LEU B 1 222 ? -3.885 -3.604 -8.672 1 96.94 222 LEU B CA 1
ATOM 4246 C C . LEU B 1 222 ? -3.729 -2.945 -7.305 1 96.94 222 LEU B C 1
ATOM 4248 O O . LEU B 1 222 ? -4.461 -3.268 -6.367 1 96.94 222 LEU B O 1
ATOM 4252 N N . VAL B 1 223 ? -2.766 -2.02 -7.188 1 98.06 223 VAL B N 1
ATOM 4253 C CA . VAL B 1 223 ? -2.557 -1.268 -5.957 1 98.06 223 VAL B CA 1
ATOM 4254 C C . VAL B 1 223 ? -3.795 -0.429 -5.645 1 98.06 223 VAL B C 1
ATOM 4256 O O . VAL B 1 223 ? -4.316 -0.47 -4.527 1 98.06 223 VAL B O 1
ATOM 4259 N N . LYS B 1 224 ? -4.301 0.265 -6.613 1 97.5 224 LYS B N 1
ATOM 4260 C CA . LYS B 1 224 ? -5.457 1.138 -6.426 1 97.5 224 LYS B CA 1
ATOM 4261 C C . LYS B 1 224 ? -6.688 0.338 -6.008 1 97.5 224 LYS B C 1
ATOM 4263 O O . LYS B 1 224 ? -7.52 0.824 -5.238 1 97.5 224 LYS B O 1
ATOM 4268 N N . ALA B 1 225 ? -6.77 -0.909 -6.414 1 97.75 225 ALA B N 1
ATOM 4269 C CA . ALA B 1 225 ? -7.941 -1.742 -6.148 1 97.75 225 ALA B CA 1
ATOM 4270 C C . ALA B 1 225 ? -7.785 -2.504 -4.836 1 97.75 225 ALA B C 1
ATOM 4272 O O . ALA B 1 225 ? -8.719 -3.182 -4.391 1 97.75 225 ALA B O 1
ATOM 4273 N N . ASP B 1 226 ? -6.574 -2.383 -4.188 1 98.25 226 ASP B N 1
ATOM 4274 C CA . ASP B 1 226 ? -6.328 -3.268 -3.051 1 98.25 226 ASP B CA 1
ATOM 4275 C C . ASP B 1 226 ? -6.645 -4.719 -3.408 1 98.25 226 ASP B C 1
ATOM 4277 O O . ASP B 1 226 ? -7.359 -5.402 -2.674 1 98.25 226 ASP B O 1
ATOM 4281 N N . PHE B 1 227 ? -6.129 -5.207 -4.457 1 98.56 227 PHE B N 1
ATOM 4282 C CA . PHE B 1 227 ? -6.617 -6.32 -5.266 1 98.56 227 PHE B CA 1
ATOM 4283 C C . PHE B 1 227 ? -6.719 -7.59 -4.43 1 98.56 227 PHE B C 1
ATOM 4285 O O . PHE B 1 227 ? -7.801 -8.164 -4.289 1 98.56 227 PHE B O 1
ATOM 4292 N N . CYS B 1 228 ? -5.629 -8.07 -3.807 1 98.88 228 CYS B N 1
ATOM 4293 C CA . CYS B 1 228 ? -5.629 -9.344 -3.1 1 98.88 228 CYS B CA 1
ATOM 4294 C C . CYS B 1 228 ? -6.395 -9.242 -1.784 1 98.88 228 CYS B C 1
ATOM 4296 O O . CYS B 1 228 ? -7.238 -10.086 -1.483 1 98.88 228 CYS B O 1
ATOM 4298 N N . ARG B 1 229 ? -6.102 -8.211 -1.023 1 98.81 229 ARG B N 1
ATOM 4299 C CA . ARG B 1 229 ? -6.793 -8.039 0.251 1 98.81 229 ARG B CA 1
ATOM 4300 C C . ARG B 1 229 ? -8.281 -7.793 0.038 1 98.81 229 ARG B C 1
ATOM 4302 O O . ARG B 1 229 ? -9.109 -8.281 0.805 1 98.81 229 ARG B O 1
ATOM 4309 N N . GLY B 1 230 ? -8.586 -7.004 -0.98 1 98.56 230 GLY B N 1
ATOM 4310 C CA . GLY B 1 230 ? -9.984 -6.746 -1.281 1 98.56 230 GLY B CA 1
ATOM 4311 C C . GLY B 1 230 ? -10.773 -8.008 -1.589 1 98.56 230 GLY B C 1
ATOM 4312 O O . GLY B 1 230 ? -11.867 -8.203 -1.06 1 98.56 230 GLY B O 1
ATOM 4313 N N . ILE B 1 231 ? -10.234 -8.875 -2.414 1 98.81 231 ILE B N 1
ATOM 4314 C CA . ILE B 1 231 ? -10.883 -10.141 -2.746 1 98.81 231 ILE B CA 1
ATOM 4315 C C . ILE B 1 231 ? -10.984 -11.008 -1.497 1 98.81 231 ILE B C 1
ATOM 4317 O O . ILE B 1 231 ? -12.047 -11.555 -1.199 1 98.81 231 ILE B O 1
ATOM 4321 N N . ALA B 1 232 ? -9.914 -11.078 -0.777 1 98.88 232 ALA B N 1
ATOM 4322 C CA . ALA B 1 232 ? -9.875 -11.922 0.416 1 98.88 232 ALA B CA 1
ATOM 4323 C C . ALA B 1 232 ? -10.914 -11.477 1.438 1 98.88 232 ALA B C 1
ATOM 4325 O O . ALA B 1 232 ? -11.586 -12.305 2.059 1 98.88 232 ALA B O 1
ATOM 4326 N N . THR B 1 233 ? -11.031 -10.18 1.596 1 98.31 233 THR B N 1
ATOM 4327 C CA . THR B 1 233 ? -11.992 -9.641 2.557 1 98.31 233 THR B CA 1
ATOM 4328 C C . THR B 1 233 ? -13.414 -10.062 2.195 1 98.31 233 THR B C 1
ATOM 4330 O O . THR B 1 233 ? -14.18 -10.484 3.064 1 98.31 233 THR B O 1
ATOM 4333 N N . ARG B 1 234 ? -13.781 -9.977 0.96 1 98.31 234 ARG B N 1
ATOM 4334 C CA . ARG B 1 234 ? -15.117 -10.383 0.529 1 98.31 234 ARG B CA 1
ATOM 4335 C C . ARG B 1 234 ? -15.328 -11.875 0.752 1 98.31 234 ARG B C 1
ATOM 4337 O O . ARG B 1 234 ? -16.406 -12.297 1.167 1 98.31 234 ARG B O 1
ATOM 4344 N N . VAL B 1 235 ? -14.344 -12.68 0.461 1 98.56 235 VAL B N 1
ATOM 4345 C CA . VAL B 1 235 ? -14.406 -14.125 0.637 1 98.56 235 VAL B CA 1
ATOM 4346 C C . VAL B 1 235 ? -14.602 -14.461 2.115 1 98.56 235 VAL B C 1
ATOM 4348 O O . VAL B 1 235 ? -15.461 -15.273 2.469 1 98.56 235 VAL B O 1
ATOM 4351 N N . LEU B 1 236 ? -13.844 -13.82 2.965 1 98.25 236 LEU B N 1
ATOM 4352 C CA . LEU B 1 236 ? -13.836 -14.125 4.391 1 98.25 236 LEU B CA 1
ATOM 4353 C C . LEU B 1 236 ? -15.086 -13.578 5.074 1 98.25 236 LEU B C 1
ATOM 4355 O O . LEU B 1 236 ? -15.531 -14.125 6.086 1 98.25 236 LEU B O 1
ATOM 4359 N N . ASP B 1 237 ? -15.609 -12.508 4.531 1 96.88 237 ASP B N 1
ATOM 4360 C CA . ASP B 1 237 ? -16.797 -11.898 5.121 1 96.88 237 ASP B CA 1
ATOM 4361 C C . ASP B 1 237 ? -18.062 -12.633 4.691 1 96.88 237 ASP B C 1
ATOM 4363 O O . ASP B 1 237 ? -19.141 -12.414 5.254 1 96.88 237 ASP B O 1
ATOM 4367 N N . ASP B 1 238 ? -17.922 -13.477 3.697 1 96.12 238 ASP B N 1
ATOM 4368 C CA . ASP B 1 238 ? -19.109 -14.125 3.162 1 96.12 238 ASP B CA 1
ATOM 4369 C C . ASP B 1 238 ? -19.688 -15.125 4.164 1 96.12 238 ASP B C 1
ATOM 4371 O O . ASP B 1 238 ? -19.016 -16.094 4.539 1 96.12 238 ASP B O 1
ATOM 4375 N N . GLU B 1 239 ? -20.906 -14.844 4.445 1 90.69 239 GLU B N 1
ATOM 4376 C CA . GLU B 1 239 ? -21.625 -15.742 5.352 1 90.69 239 GLU B CA 1
ATOM 4377 C C . GLU B 1 239 ? -22.75 -16.484 4.621 1 90.69 239 GLU B C 1
ATOM 4379 O O . GLU B 1 239 ? -23.344 -17.406 5.172 1 90.69 239 GLU B O 1
ATOM 4384 N N . GLU B 1 240 ? -23.016 -16.125 3.432 1 89.88 240 GLU B N 1
ATOM 4385 C CA . GLU B 1 240 ? -24.172 -16.625 2.707 1 89.88 240 GLU B CA 1
ATOM 4386 C C . GLU B 1 240 ? -23.828 -17.875 1.909 1 89.88 240 GLU B C 1
ATOM 4388 O O . GLU B 1 240 ? -24.719 -18.562 1.403 1 89.88 240 GLU B O 1
ATOM 4393 N N . GLY B 1 241 ? -22.641 -18.172 1.776 1 90.25 241 GLY B N 1
ATOM 4394 C CA . GLY B 1 241 ? -22.219 -19.344 1.015 1 90.25 241 GLY B CA 1
ATOM 4395 C C . GLY B 1 241 ? -22.25 -19.109 -0.485 1 90.25 241 GLY B C 1
ATOM 4396 O O . GLY B 1 241 ? -22.609 -20.016 -1.249 1 90.25 241 GLY B O 1
ATOM 4397 N N . ILE B 1 242 ? -21.891 -17.938 -0.899 1 91.69 242 ILE B N 1
ATOM 4398 C CA . ILE B 1 242 ? -21.781 -17.578 -2.309 1 91.69 242 ILE B CA 1
ATOM 4399 C C . ILE B 1 242 ? -20.547 -18.266 -2.912 1 91.69 242 ILE B C 1
ATOM 4401 O O . ILE B 1 242 ? -19.547 -18.469 -2.229 1 91.69 242 ILE B O 1
ATOM 4405 N N . LEU B 1 243 ? -20.766 -18.719 -4.188 1 97 243 LEU B N 1
ATOM 4406 C CA . LEU B 1 243 ? -19.609 -19.297 -4.859 1 97 243 LEU B CA 1
ATOM 4407 C C . LEU B 1 243 ? -18.438 -18.328 -4.867 1 97 243 LEU B C 1
ATOM 4409 O O . LEU B 1 243 ? -18.609 -17.141 -5.125 1 97 243 LEU B O 1
ATOM 4413 N N . TYR B 1 244 ? -17.281 -18.906 -4.582 1 98.19 244 TYR B N 1
ATOM 4414 C CA . TYR B 1 244 ? -16.094 -18.047 -4.527 1 98.19 244 TYR B CA 1
ATOM 4415 C C . TYR B 1 244 ? -15.844 -17.391 -5.875 1 98.19 244 TYR B C 1
ATOM 4417 O O . TYR B 1 244 ? -15.391 -16.234 -5.93 1 98.19 244 TYR B O 1
ATOM 4425 N N . SER B 1 245 ? -16.109 -18.078 -7.004 1 98.19 245 SER B N 1
ATOM 4426 C CA . SER B 1 245 ? -15.977 -17.484 -8.336 1 98.19 245 SER B CA 1
ATOM 4427 C C . SER B 1 245 ? -16.859 -16.25 -8.492 1 98.19 245 SER B C 1
ATOM 4429 O O . SER B 1 245 ? -16.484 -15.281 -9.141 1 98.19 245 SER B O 1
ATOM 4431 N N . ASP B 1 246 ? -18.031 -16.312 -7.895 1 98.25 246 ASP B N 1
ATOM 4432 C CA . ASP B 1 246 ? -18.953 -15.188 -7.977 1 98.25 246 ASP B CA 1
ATOM 4433 C C . ASP B 1 246 ? -18.453 -14.008 -7.137 1 98.25 246 ASP B C 1
ATOM 4435 O O . ASP B 1 246 ? -18.625 -12.852 -7.523 1 98.25 246 ASP B O 1
ATOM 4439 N N . ILE B 1 247 ? -17.922 -14.336 -5.977 1 98.56 247 ILE B N 1
ATOM 4440 C CA . ILE B 1 247 ? -17.359 -13.297 -5.129 1 98.56 247 ILE B CA 1
ATOM 4441 C C . ILE B 1 247 ? -16.234 -12.562 -5.879 1 98.56 247 ILE B C 1
ATOM 4443 O O . ILE B 1 247 ? -16.219 -11.336 -5.91 1 98.56 247 ILE B O 1
ATOM 4447 N N . ILE B 1 248 ? -15.328 -13.305 -6.492 1 98.56 248 ILE B N 1
ATOM 4448 C CA . ILE B 1 248 ? -14.219 -12.727 -7.234 1 98.56 248 ILE B CA 1
ATOM 4449 C C . ILE B 1 248 ? -14.75 -11.945 -8.438 1 98.56 248 ILE B C 1
ATOM 4451 O O . ILE B 1 248 ? -14.289 -10.836 -8.711 1 98.56 248 ILE B O 1
ATOM 4455 N N . ARG B 1 249 ? -15.742 -12.477 -9.125 1 97.88 249 ARG B N 1
ATOM 4456 C CA . ARG B 1 249 ? -16.359 -11.805 -10.266 1 97.88 249 ARG B CA 1
ATOM 4457 C C . ARG B 1 249 ? -16.906 -10.445 -9.859 1 97.88 249 ARG B C 1
ATOM 4459 O O . ARG B 1 249 ? -16.672 -9.445 -10.547 1 97.88 249 ARG B O 1
ATOM 4466 N N . GLU B 1 250 ? -17.625 -10.453 -8.797 1 97.56 250 GLU B N 1
ATOM 4467 C CA . GLU B 1 250 ? -18.203 -9.203 -8.328 1 97.56 250 GLU B CA 1
ATOM 4468 C C . GLU B 1 250 ? -17.125 -8.18 -7.977 1 97.56 250 GLU B C 1
ATOM 4470 O O . GLU B 1 250 ? -17.266 -6.996 -8.281 1 97.56 250 GLU B O 1
ATOM 4475 N N . PHE B 1 251 ? -16.094 -8.641 -7.359 1 98.19 251 PHE B N 1
ATOM 4476 C CA . PHE B 1 251 ? -14.992 -7.742 -7.039 1 98.19 251 PHE B CA 1
ATOM 4477 C C . PHE B 1 251 ? -14.398 -7.137 -8.305 1 98.19 251 PHE B C 1
ATOM 4479 O O . PHE B 1 251 ? -14.188 -5.926 -8.383 1 98.19 251 PHE B O 1
ATOM 4486 N N . LEU B 1 252 ? -14.109 -7.969 -9.273 1 97.81 252 LEU B N 1
ATOM 4487 C CA . LEU B 1 252 ? -13.469 -7.527 -10.508 1 97.81 252 LEU B CA 1
ATOM 4488 C C . LEU B 1 252 ? -14.352 -6.523 -11.242 1 97.81 252 LEU B C 1
ATOM 4490 O O . LEU B 1 252 ? -13.859 -5.508 -11.742 1 97.81 252 LEU B O 1
ATOM 4494 N N . ARG B 1 253 ? -15.633 -6.75 -11.281 1 96.81 253 ARG B N 1
ATOM 4495 C CA . ARG B 1 253 ? -16.562 -5.844 -11.938 1 96.81 253 ARG B CA 1
ATOM 4496 C C . ARG B 1 253 ? -16.625 -4.504 -11.211 1 96.81 253 ARG B C 1
ATOM 4498 O O . ARG B 1 253 ? -16.703 -3.449 -11.852 1 96.81 253 ARG B O 1
ATOM 4505 N N . ASP B 1 254 ? -16.5 -4.625 -9.906 1 96.19 254 ASP B N 1
ATOM 4506 C CA . ASP B 1 254 ? -16.719 -3.449 -9.07 1 96.19 254 ASP B CA 1
ATOM 4507 C C . ASP B 1 254 ? -15.469 -2.572 -9.023 1 96.19 254 ASP B C 1
ATOM 4509 O O . ASP B 1 254 ? -15.562 -1.345 -8.961 1 96.19 254 ASP B O 1
ATOM 4513 N N . LYS B 1 255 ? -14.289 -3.18 -9 1 96.62 255 LYS B N 1
ATOM 4514 C CA . LYS B 1 255 ? -13.125 -2.436 -8.531 1 96.62 255 LYS B CA 1
ATOM 4515 C C . LYS B 1 255 ? -12.117 -2.236 -9.656 1 96.62 255 LYS B C 1
ATOM 4517 O O . LYS B 1 255 ? -11.266 -1.344 -9.586 1 96.62 255 LYS B O 1
ATOM 4522 N N . MET B 1 256 ? -12.133 -3.074 -10.68 1 95.44 256 MET B N 1
ATOM 4523 C CA . MET B 1 256 ? -11.07 -2.984 -11.68 1 95.44 256 MET B CA 1
ATOM 4524 C C . MET B 1 256 ? -11.445 -2.01 -12.789 1 95.44 256 MET B C 1
ATOM 4526 O O . MET B 1 256 ? -12.578 -2.023 -13.273 1 95.44 256 MET B O 1
ATOM 4530 N N . GLU B 1 257 ? -10.477 -1.185 -13.156 1 90.5 257 GLU B N 1
ATOM 4531 C CA . GLU B 1 257 ? -10.641 -0.28 -14.289 1 90.5 257 GLU B CA 1
ATOM 4532 C C . GLU B 1 257 ? -10.719 -1.052 -15.609 1 90.5 257 GLU B C 1
ATOM 4534 O O . GLU B 1 257 ? -10.125 -2.127 -15.734 1 90.5 257 GLU B O 1
ATOM 4539 N N . SER B 1 258 ? -11.367 -0.432 -16.578 1 85.62 258 SER B N 1
ATOM 4540 C CA . SER B 1 258 ? -11.586 -1.105 -17.859 1 85.62 258 SER B CA 1
ATOM 4541 C C . SER B 1 258 ? -10.266 -1.413 -18.562 1 85.62 258 SER B C 1
ATOM 4543 O O . SER B 1 258 ? -10.141 -2.438 -19.234 1 85.62 258 SER B O 1
ATOM 4545 N N . ARG B 1 259 ? -9.305 -0.577 -18.391 1 85.25 259 ARG B N 1
ATOM 4546 C CA . ARG B 1 259 ? -8.055 -0.757 -19.125 1 85.25 259 ARG B CA 1
ATOM 4547 C C . ARG B 1 259 ? -7.055 -1.573 -18.312 1 85.25 259 ARG B C 1
ATOM 4549 O O . ARG B 1 259 ? -5.941 -1.837 -18.766 1 85.25 259 ARG B O 1
ATOM 4556 N N . ALA B 1 260 ? -7.414 -2.045 -17.125 1 90.19 260 ALA B N 1
ATOM 4557 C CA . ALA B 1 260 ? -6.492 -2.768 -16.266 1 90.19 260 ALA B CA 1
ATOM 4558 C C . ALA B 1 260 ? -6.273 -4.195 -16.75 1 90.19 260 ALA B C 1
ATOM 4560 O O . ALA B 1 260 ? -7.219 -4.855 -17.188 1 90.19 260 ALA B O 1
ATOM 4561 N N . ARG B 1 261 ? -5.094 -4.617 -16.766 1 90.94 261 ARG B N 1
ATOM 4562 C CA . ARG B 1 261 ? -4.754 -6.02 -16.984 1 90.94 261 ARG B CA 1
ATOM 4563 C C . ARG B 1 261 ? -4.367 -6.699 -15.672 1 90.94 261 ARG B C 1
ATOM 4565 O O . ARG B 1 261 ? -3.631 -6.129 -14.859 1 90.94 261 ARG B O 1
ATOM 4572 N N . PHE B 1 262 ? -4.938 -7.859 -15.508 1 93.94 262 PHE B N 1
ATOM 4573 C CA . PHE B 1 262 ? -4.676 -8.531 -14.242 1 93.94 262 PHE B CA 1
ATOM 4574 C C . PHE B 1 262 ? -4.785 -10.039 -14.398 1 93.94 262 PHE B C 1
ATOM 4576 O O . PHE B 1 262 ? -5.379 -10.531 -15.359 1 93.94 262 PHE B O 1
ATOM 4583 N N . GLY B 1 263 ? -4.18 -10.742 -13.523 1 95.19 263 GLY B N 1
ATOM 4584 C CA . GLY B 1 263 ? -4.305 -12.172 -13.289 1 95.19 263 GLY B CA 1
ATOM 4585 C C . GLY B 1 263 ? -4.023 -12.562 -11.852 1 95.19 263 GLY B C 1
ATOM 4586 O O . GLY B 1 263 ? -3.402 -11.805 -11.102 1 95.19 263 GLY B O 1
ATOM 4587 N N . GLY B 1 264 ? -4.523 -13.68 -11.445 1 96.88 264 GLY B N 1
ATOM 4588 C CA . GLY B 1 264 ? -4.266 -14.172 -10.094 1 96.88 264 GLY B CA 1
ATOM 4589 C C . GLY B 1 264 ? -4.738 -15.594 -9.883 1 96.88 264 GLY B C 1
ATOM 4590 O O . GLY B 1 264 ? -5.449 -16.156 -10.719 1 96.88 264 GLY B O 1
ATOM 4591 N N . ILE B 1 265 ? -4.219 -16.172 -8.867 1 98.56 265 ILE B N 1
ATOM 4592 C CA . ILE B 1 265 ? -4.699 -17.469 -8.383 1 98.56 265 ILE B CA 1
ATOM 4593 C C . ILE B 1 265 ? -5.035 -17.375 -6.895 1 98.56 265 ILE B C 1
ATOM 4595 O O . ILE B 1 265 ? -4.445 -16.562 -6.172 1 98.56 265 ILE B O 1
ATOM 4599 N N . ALA B 1 266 ? -5.945 -18.141 -6.504 1 98.88 266 ALA B N 1
ATOM 4600 C CA . ALA B 1 266 ? -6.359 -18.188 -5.102 1 98.88 266 ALA B CA 1
ATOM 4601 C C . ALA B 1 266 ? -6.648 -19.625 -4.68 1 98.88 266 ALA B C 1
ATOM 4603 O O . ALA B 1 266 ? -7.098 -20.453 -5.492 1 98.88 266 ALA B O 1
ATOM 4604 N N . MET B 1 267 ? -6.312 -19.922 -3.529 1 98.69 267 MET B N 1
ATOM 4605 C CA . MET B 1 267 ? -6.742 -21.141 -2.85 1 98.69 267 MET B CA 1
ATOM 4606 C C . MET B 1 267 ? -7.562 -20.812 -1.607 1 98.69 267 MET B C 1
ATOM 4608 O O . MET B 1 267 ? -7.184 -19.938 -0.82 1 98.69 267 MET B O 1
ATOM 4612 N N . ILE B 1 268 ? -8.656 -21.469 -1.458 1 98.62 268 ILE B N 1
ATOM 4613 C CA . ILE B 1 268 ? -9.555 -21.234 -0.334 1 98.62 268 ILE B CA 1
ATOM 4614 C C . ILE B 1 268 ? -9.914 -22.562 0.324 1 98.62 268 ILE B C 1
ATOM 4616 O O . ILE B 1 268 ? -10.32 -23.5 -0.354 1 98.62 268 ILE B O 1
ATOM 4620 N N . ALA B 1 269 ? -9.719 -22.625 1.568 1 97.81 269 ALA B N 1
ATOM 4621 C CA . ALA B 1 269 ? -10.07 -23.828 2.34 1 97.81 269 ALA B CA 1
ATOM 4622 C C . ALA B 1 269 ? -11.125 -23.5 3.393 1 97.81 269 ALA B C 1
ATOM 4624 O O . ALA B 1 269 ? -11.023 -22.5 4.102 1 97.81 269 ALA B O 1
ATOM 4625 N N . ASP B 1 270 ? -12.117 -24.312 3.436 1 96.69 270 ASP B N 1
ATOM 4626 C CA . ASP B 1 270 ? -13.133 -24.281 4.484 1 96.69 270 ASP B CA 1
ATOM 4627 C C . ASP B 1 270 ? -13.07 -25.531 5.352 1 96.69 270 ASP B C 1
ATOM 4629 O O . ASP B 1 270 ? -13.016 -26.656 4.832 1 96.69 270 ASP B O 1
ATOM 4633 N N . LYS B 1 271 ? -13.078 -25.25 6.594 1 96.06 271 LYS B N 1
ATOM 4634 C CA . LYS B 1 271 ? -13.07 -26.375 7.52 1 96.06 271 LYS B CA 1
ATOM 4635 C C . LYS B 1 271 ? -14.164 -26.234 8.57 1 96.06 271 LYS B C 1
ATOM 4637 O O . LYS B 1 271 ? -14.273 -25.203 9.227 1 96.06 271 LYS B O 1
ATOM 4642 N N . PHE B 1 272 ? -14.969 -27.156 8.703 1 93.31 272 PHE B N 1
ATOM 4643 C CA . PHE B 1 272 ? -15.969 -27.266 9.758 1 93.31 272 PHE B CA 1
ATOM 4644 C C . PHE B 1 272 ? -16.016 -28.703 10.297 1 93.31 272 PHE B C 1
ATOM 4646 O O . PHE B 1 272 ? -16.344 -29.641 9.562 1 93.31 272 PHE B O 1
ATOM 4653 N N . ASN B 1 273 ? -15.703 -28.781 11.539 1 87.81 273 ASN B N 1
ATOM 4654 C CA . ASN B 1 273 ? -15.57 -30.109 12.156 1 87.81 273 ASN B CA 1
ATOM 4655 C C . ASN B 1 273 ? -14.656 -31.016 11.344 1 87.81 273 ASN B C 1
ATOM 4657 O O . ASN B 1 273 ? -13.508 -30.656 11.07 1 87.81 273 ASN B O 1
ATOM 4661 N N . GLU B 1 274 ? -15.086 -32.125 10.82 1 85.31 274 GLU B N 1
ATOM 4662 C CA . GLU B 1 274 ? -14.234 -33.062 10.102 1 85.31 274 GLU B CA 1
ATOM 4663 C C . GLU B 1 274 ? -14.367 -32.875 8.586 1 85.31 274 GLU B C 1
ATOM 4665 O O . GLU B 1 274 ? -13.695 -33.562 7.812 1 85.31 274 GLU B O 1
ATOM 4670 N N . ARG B 1 275 ? -15.047 -31.938 8.297 1 91.62 275 ARG B N 1
ATOM 4671 C CA . ARG B 1 275 ? -15.25 -31.688 6.875 1 91.62 275 ARG B CA 1
ATOM 4672 C C . ARG B 1 275 ? -14.383 -30.531 6.391 1 91.62 275 ARG B C 1
ATOM 4674 O O . ARG B 1 275 ? -14.289 -29.5 7.059 1 91.62 275 ARG B O 1
ATOM 4681 N N . MET B 1 276 ? -13.68 -30.828 5.324 1 92.75 276 MET B N 1
ATOM 4682 C CA . MET B 1 276 ? -12.82 -29.812 4.73 1 92.75 276 MET B CA 1
ATOM 4683 C C . MET B 1 276 ? -13.031 -29.719 3.225 1 92.75 276 MET B C 1
ATOM 4685 O O . MET B 1 276 ? -13.172 -30.75 2.553 1 92.75 276 MET B O 1
ATOM 4689 N N . SER B 1 277 ? -13.172 -28.516 2.729 1 95.06 277 SER B N 1
ATOM 4690 C CA . SER B 1 277 ? -13.188 -28.266 1.29 1 95.06 277 SER B CA 1
ATOM 4691 C C . SER B 1 277 ? -12.031 -27.375 0.869 1 95.06 277 SER B C 1
ATOM 4693 O O . SER B 1 277 ? -11.594 -26.516 1.633 1 95.06 277 SER B O 1
ATOM 4695 N N . LEU B 1 278 ? -11.461 -27.688 -0.235 1 96.75 278 LEU B N 1
ATOM 4696 C CA . LEU B 1 278 ? -10.359 -26.922 -0.815 1 96.75 278 LEU B CA 1
ATOM 4697 C C . LEU B 1 278 ? -10.633 -26.594 -2.279 1 96.75 278 LEU B C 1
ATOM 4699 O O . LEU B 1 278 ? -10.891 -27.5 -3.082 1 96.75 278 LEU B O 1
ATOM 4703 N N . GLU B 1 279 ? -10.586 -25.297 -2.535 1 97.38 279 GLU B N 1
ATOM 4704 C CA . GLU B 1 279 ? -10.867 -24.844 -3.889 1 97.38 279 GLU B CA 1
ATOM 4705 C C . GLU B 1 279 ? -9.703 -24.016 -4.438 1 97.38 279 GLU B C 1
ATOM 4707 O O . GLU B 1 279 ? -9.109 -23.203 -3.715 1 97.38 279 GLU B O 1
ATOM 4712 N N . PHE B 1 280 ? -9.383 -24.312 -5.691 1 98.06 280 PHE B N 1
ATOM 4713 C CA . PHE B 1 280 ? -8.367 -23.562 -6.418 1 98.06 280 PHE B CA 1
ATOM 4714 C C . PHE B 1 280 ? -9.008 -22.719 -7.527 1 98.06 280 PHE B C 1
ATOM 4716 O O . PHE B 1 280 ? -9.844 -23.219 -8.281 1 98.06 280 PHE B O 1
ATOM 4723 N N . LEU B 1 281 ? -8.648 -21.438 -7.582 1 98.69 281 LEU B N 1
ATOM 4724 C CA . LEU B 1 281 ? -9.219 -20.547 -8.586 1 98.69 281 LEU B CA 1
ATOM 4725 C C . LEU B 1 281 ? -8.117 -19.875 -9.406 1 98.69 281 LEU B C 1
ATOM 4727 O O . LEU B 1 281 ? -7.086 -19.484 -8.859 1 98.69 281 LEU B O 1
ATOM 4731 N N . VAL B 1 282 ? -8.352 -19.781 -10.719 1 97.75 282 VAL B N 1
ATOM 4732 C CA . VAL B 1 282 ? -7.543 -19.016 -11.656 1 97.75 282 VAL B CA 1
ATOM 4733 C C . VAL B 1 282 ? -8.406 -17.953 -12.352 1 97.75 282 VAL B C 1
ATOM 4735 O O . VAL B 1 282 ? -9.477 -18.266 -12.867 1 97.75 282 VAL B O 1
ATOM 4738 N N . PHE B 1 283 ? -7.961 -16.734 -12.375 1 97.25 283 PHE B N 1
ATOM 4739 C CA . PHE B 1 283 ? -8.742 -15.68 -13.016 1 97.25 283 PHE B CA 1
ATOM 4740 C C . PHE B 1 283 ? -7.836 -14.617 -13.625 1 97.25 283 PHE B C 1
ATOM 4742 O O . PHE B 1 283 ? -6.797 -14.281 -13.055 1 97.25 283 PHE B O 1
ATOM 4749 N N . HIS B 1 284 ? -8.148 -14.164 -14.852 1 94.94 284 HIS B N 1
ATOM 4750 C CA . HIS B 1 284 ? -7.328 -13.195 -15.562 1 94.94 284 HIS B CA 1
ATOM 4751 C C . HIS B 1 284 ? -8.07 -12.625 -16.766 1 94.94 284 HIS B C 1
ATOM 4753 O O . HIS B 1 284 ? -9.109 -13.156 -17.172 1 94.94 284 HIS B O 1
ATOM 4759 N N . ASN B 1 285 ? -7.551 -11.5 -17.281 1 92.5 285 ASN B N 1
ATOM 4760 C CA . ASN B 1 285 ? -8.109 -10.922 -18.5 1 92.5 285 ASN B CA 1
ATOM 4761 C C . ASN B 1 285 ? -7.051 -10.766 -19.594 1 92.5 285 ASN B C 1
ATOM 4763 O O . ASN B 1 285 ? -7.164 -9.891 -20.453 1 92.5 285 ASN B O 1
ATOM 4767 N N . THR B 1 286 ? -5.973 -11.516 -19.406 1 89.94 286 THR B N 1
ATOM 4768 C CA . THR B 1 286 ? -4.93 -11.555 -20.422 1 89.94 286 THR B CA 1
ATOM 4769 C C . THR B 1 286 ? -5.109 -12.773 -21.328 1 89.94 286 THR B C 1
ATOM 4771 O O . THR B 1 286 ? -6.012 -13.586 -21.109 1 89.94 286 THR B O 1
ATOM 4774 N N . ARG B 1 287 ? -4.254 -12.945 -22.312 1 88.06 287 ARG B N 1
ATOM 4775 C CA . ARG B 1 287 ? -4.402 -14.039 -23.266 1 88.06 287 ARG B CA 1
ATOM 4776 C C . ARG B 1 287 ? -4.137 -15.383 -22.609 1 88.06 287 ARG B C 1
ATOM 4778 O O . ARG B 1 287 ? -4.75 -16.391 -22.969 1 88.06 287 ARG B O 1
ATOM 4785 N N . TYR B 1 288 ? -3.238 -15.273 -21.703 1 89.06 288 TYR B N 1
ATOM 4786 C CA . TYR B 1 288 ? -2.814 -16.531 -21.109 1 89.06 288 TYR B CA 1
ATOM 4787 C C . TYR B 1 288 ? -2.256 -16.312 -19.703 1 89.06 288 TYR B C 1
ATOM 4789 O O . TYR B 1 288 ? -1.552 -15.32 -19.469 1 89.06 288 TYR B O 1
ATOM 4797 N N . LEU B 1 289 ? -2.613 -17.203 -18.719 1 92.94 289 LEU B N 1
ATOM 4798 C CA . LEU B 1 289 ? -1.986 -17.266 -17.391 1 92.94 289 LEU B CA 1
ATOM 4799 C C . LEU B 1 289 ? -1.596 -18.688 -17.047 1 92.94 289 LEU B C 1
ATOM 4801 O O . LEU B 1 289 ? -2.453 -19.5 -16.688 1 92.94 289 LEU B O 1
ATOM 4805 N N . PRO B 1 290 ? -0.365 -19.031 -17.141 1 93.06 290 PRO B N 1
ATOM 4806 C CA . PRO B 1 290 ? 0.069 -20.375 -16.75 1 93.06 290 PRO B CA 1
ATOM 4807 C C . PRO B 1 290 ? 0.037 -20.594 -15.234 1 93.06 290 PRO B C 1
ATOM 4809 O O . PRO B 1 290 ? 0.443 -19.703 -14.469 1 93.06 290 PRO B O 1
ATOM 4812 N N . ALA B 1 291 ? -0.411 -21.703 -14.812 1 95.56 291 ALA B N 1
ATOM 4813 C CA . ALA B 1 291 ? -0.474 -22.031 -13.391 1 95.56 291 ALA B CA 1
ATOM 4814 C C . ALA B 1 291 ? -0.354 -23.547 -13.172 1 95.56 291 ALA B C 1
ATOM 4816 O O . ALA B 1 291 ? -0.567 -24.328 -14.094 1 95.56 291 ALA B O 1
ATOM 4817 N N . ALA B 1 292 ? 0.076 -23.875 -12.062 1 96.62 292 ALA B N 1
ATOM 4818 C CA . ALA B 1 292 ? 0.118 -25.266 -11.625 1 96.62 292 ALA B CA 1
ATOM 4819 C C . ALA B 1 292 ? -0.32 -25.391 -10.172 1 96.62 292 ALA B C 1
ATOM 4821 O O . ALA B 1 292 ? -0.11 -24.484 -9.367 1 96.62 292 ALA B O 1
ATOM 4822 N N . VAL B 1 293 ? -0.955 -26.469 -9.852 1 97.19 293 VAL B N 1
ATOM 4823 C CA . VAL B 1 293 ? -1.434 -26.672 -8.492 1 97.19 293 VAL B CA 1
ATOM 4824 C C . VAL B 1 293 ? -1.141 -28.109 -8.062 1 97.19 293 VAL B C 1
ATOM 4826 O O . VAL B 1 293 ? -1.232 -29.047 -8.867 1 97.19 293 VAL B O 1
ATOM 4829 N N . ARG B 1 294 ? -0.686 -28.219 -6.875 1 96.06 294 ARG B N 1
ATOM 4830 C CA . ARG B 1 294 ? -0.546 -29.5 -6.195 1 96.06 294 ARG B CA 1
ATOM 4831 C C . ARG B 1 294 ? -1.639 -29.688 -5.148 1 96.06 294 ARG B C 1
ATOM 4833 O O . ARG B 1 294 ? -1.683 -28.969 -4.152 1 96.06 294 ARG B O 1
ATOM 4840 N N . GLY B 1 295 ? -2.43 -30.703 -5.352 1 92.44 295 GLY B N 1
ATOM 4841 C CA . GLY B 1 295 ? -3.541 -30.938 -4.445 1 92.44 295 GLY B CA 1
ATOM 4842 C C . GLY B 1 295 ? -3.172 -31.828 -3.266 1 92.44 295 GLY B C 1
ATOM 4843 O O . GLY B 1 295 ? -1.989 -32.031 -2.99 1 92.44 295 GLY B O 1
ATOM 4844 N N . ARG B 1 296 ? -4.223 -32.25 -2.518 1 88.06 296 ARG B N 1
ATOM 4845 C CA . ARG B 1 296 ? -4.059 -33.062 -1.318 1 88.06 296 ARG B CA 1
ATOM 4846 C C . ARG B 1 296 ? -3.482 -34.406 -1.661 1 88.06 296 ARG B C 1
ATOM 4848 O O . ARG B 1 296 ? -2.824 -35.062 -0.83 1 88.06 296 ARG B O 1
ATOM 4855 N N . ASP B 1 297 ? -3.699 -34.781 -2.855 1 88.12 297 ASP B N 1
ATOM 4856 C CA . ASP B 1 297 ? -3.217 -36.094 -3.299 1 88.12 297 ASP B CA 1
ATOM 4857 C C . ASP B 1 297 ? -1.778 -36 -3.805 1 88.12 297 ASP B C 1
ATOM 4859 O O . ASP B 1 297 ? -1.225 -37 -4.293 1 88.12 297 ASP B O 1
ATOM 4863 N N . ASN B 1 298 ? -1.222 -34.812 -3.75 1 88.31 298 ASN B N 1
ATOM 4864 C CA . ASN B 1 298 ? 0.156 -34.5 -4.133 1 88.31 298 ASN B CA 1
ATOM 4865 C C . ASN B 1 298 ? 0.347 -34.594 -5.645 1 88.31 298 ASN B C 1
ATOM 4867 O O . ASN B 1 298 ? 1.479 -34.594 -6.129 1 88.31 298 ASN B O 1
ATOM 4871 N N . LYS B 1 299 ? -0.794 -34.688 -6.328 1 92.5 299 LYS B N 1
ATOM 4872 C CA . LYS B 1 299 ? -0.713 -34.625 -7.785 1 92.5 299 LYS B CA 1
ATOM 4873 C C . LYS B 1 299 ? -0.64 -33.188 -8.266 1 92.5 299 LYS B C 1
ATOM 4875 O O . LYS B 1 299 ? -1.318 -32.312 -7.719 1 92.5 299 LYS B O 1
ATOM 4880 N N . ILE B 1 300 ? 0.218 -33.031 -9.227 1 95.31 300 ILE B N 1
ATOM 4881 C CA . ILE B 1 300 ? 0.392 -31.688 -9.773 1 95.31 300 ILE B CA 1
ATOM 4882 C C . ILE B 1 300 ? -0.353 -31.562 -11.102 1 95.31 300 ILE B C 1
ATOM 4884 O O . ILE B 1 300 ? -0.228 -32.438 -11.969 1 95.31 300 ILE B O 1
ATOM 4888 N N . GLN B 1 301 ? -1.132 -30.625 -11.219 1 95.06 301 GLN B N 1
ATOM 4889 C CA . GLN B 1 301 ? -1.859 -30.328 -12.445 1 95.06 301 GLN B CA 1
ATOM 4890 C C . GLN B 1 301 ? -1.463 -28.953 -13 1 95.06 301 GLN B C 1
ATOM 4892 O O . GLN B 1 301 ? -1.301 -28 -12.242 1 95.06 301 GLN B O 1
ATOM 4897 N N . VAL B 1 302 ? -1.222 -28.891 -14.297 1 95 302 VAL B N 1
ATOM 4898 C CA . VAL B 1 302 ? -0.923 -27.641 -14.984 1 95 302 VAL B CA 1
ATOM 4899 C C . VAL B 1 302 ? -2.205 -27.062 -15.57 1 95 302 VAL B C 1
ATOM 4901 O O . VAL B 1 302 ? -3.031 -27.781 -16.125 1 95 302 VAL B O 1
ATOM 4904 N N . TYR B 1 303 ? -2.379 -25.844 -15.336 1 90.81 303 TYR B N 1
ATOM 4905 C CA . TYR B 1 303 ? -3.518 -25.141 -15.906 1 90.81 303 TYR B CA 1
ATOM 4906 C C . TYR B 1 303 ? -3.053 -24.047 -16.859 1 90.81 303 TYR B C 1
ATOM 4908 O O . TYR B 1 303 ? -2.324 -23.125 -16.469 1 90.81 303 TYR B O 1
ATOM 4916 N N . GLU B 1 304 ? -3.436 -24.156 -18.109 1 89.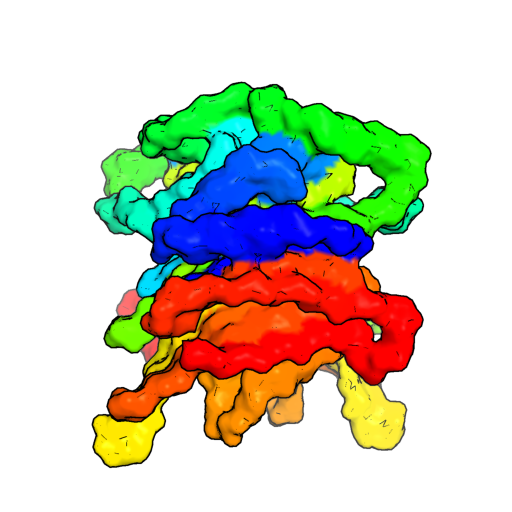69 304 GLU B N 1
ATOM 4917 C CA . GLU B 1 304 ? -3.152 -23.141 -19.125 1 89.69 304 GLU B CA 1
ATOM 4918 C C . GLU B 1 304 ? -4.398 -22.328 -19.453 1 89.69 304 GLU B C 1
ATOM 4920 O O . GLU B 1 304 ? -4.969 -22.469 -20.547 1 89.69 304 GLU B O 1
ATOM 4925 N N . SER B 1 305 ? -4.707 -21.469 -18.547 1 89.31 305 SER B N 1
ATOM 4926 C CA . SER B 1 305 ? -5.93 -20.688 -18.703 1 89.31 305 SER B CA 1
ATOM 4927 C C . SER B 1 305 ? -5.785 -19.672 -19.828 1 89.31 305 SER B C 1
ATOM 4929 O O . SER B 1 305 ? -4.863 -18.844 -19.812 1 89.31 305 SER B O 1
ATOM 4931 N N . LYS B 1 306 ? -6.68 -19.734 -20.797 1 89.94 306 LYS B N 1
ATOM 4932 C CA . LYS B 1 306 ? -6.652 -18.859 -21.953 1 89.94 306 LYS B CA 1
ATOM 4933 C C . LYS B 1 306 ? -7.906 -17.984 -22.016 1 89.94 306 LYS B C 1
ATOM 4935 O O . LYS B 1 306 ? -8.977 -18.406 -21.562 1 89.94 306 LYS B O 1
ATOM 4940 N N . PHE B 1 307 ? -7.645 -16.828 -22.484 1 88.44 307 PHE B N 1
ATOM 4941 C CA . PHE B 1 307 ? -8.742 -15.883 -22.641 1 88.44 307 PHE B CA 1
ATOM 4942 C C . PHE B 1 307 ? -8.461 -14.906 -23.781 1 88.44 307 PHE B C 1
ATOM 4944 O O . PHE B 1 307 ? -7.336 -14.422 -23.922 1 88.44 307 PHE B O 1
ATOM 4951 N N . ASP B 1 308 ? -9.453 -14.727 -24.656 1 85.81 308 ASP B N 1
ATOM 4952 C CA . ASP B 1 308 ? -9.336 -13.734 -25.719 1 85.81 308 ASP B CA 1
ATOM 4953 C C . ASP B 1 308 ? -9.969 -12.406 -25.297 1 85.81 308 ASP B C 1
ATOM 4955 O O . ASP B 1 308 ? -11.188 -12.25 -25.344 1 85.81 308 ASP B O 1
ATOM 4959 N N . PRO B 1 309 ? -9.148 -11.469 -24.984 1 78.88 309 PRO B N 1
ATOM 4960 C CA . PRO B 1 309 ? -9.688 -10.188 -24.516 1 78.88 309 PRO B CA 1
ATOM 4961 C C . PRO B 1 309 ? -10.492 -9.461 -25.594 1 78.88 309 PRO B C 1
ATOM 4963 O O . PRO B 1 309 ? -11.273 -8.555 -25.281 1 78.88 309 PRO B O 1
ATOM 4966 N N . ASP B 1 310 ? -10.383 -9.867 -26.812 1 77.31 310 ASP B N 1
ATOM 4967 C CA . ASP B 1 310 ? -11.062 -9.211 -27.922 1 77.31 310 ASP B CA 1
ATOM 4968 C C . ASP B 1 310 ? -12.43 -9.828 -28.156 1 77.31 310 ASP B C 1
ATOM 4970 O O . ASP B 1 310 ? -13.234 -9.289 -28.922 1 77.31 310 ASP B O 1
ATOM 4974 N N . SER B 1 311 ? -12.656 -10.883 -27.516 1 76.69 311 SER B N 1
ATOM 4975 C CA . SER B 1 311 ? -13.953 -11.531 -27.656 1 76.69 311 SER B CA 1
ATOM 4976 C C . SER B 1 311 ? -14.953 -11 -26.641 1 76.69 311 SER B C 1
ATOM 4978 O O . SER B 1 311 ? -14.594 -10.711 -25.5 1 76.69 311 SER B O 1
ATOM 4980 N N . CYS B 1 312 ? -16.016 -10.273 -27.109 1 64.5 312 CYS B N 1
ATOM 4981 C CA . CYS B 1 312 ? -16.984 -9.578 -26.281 1 64.5 312 CYS B CA 1
ATOM 4982 C C . CYS B 1 312 ? -17.719 -10.555 -25.359 1 64.5 312 CYS B C 1
ATOM 4984 O O . CYS B 1 312 ? -18.422 -11.438 -25.844 1 64.5 312 CYS B O 1
ATOM 4986 N N . THR B 1 313 ? -17.125 -10.914 -24.281 1 68.44 313 THR B N 1
ATOM 4987 C CA . THR B 1 313 ? -17.953 -11.57 -23.281 1 68.44 313 THR B CA 1
ATOM 4988 C C . THR B 1 313 ? -18.516 -10.555 -22.297 1 68.44 313 THR B C 1
ATOM 4990 O O . THR B 1 313 ? -18.094 -9.398 -22.281 1 68.44 313 THR B O 1
ATOM 4993 N N . ASP B 1 314 ? -19.594 -10.922 -21.656 1 74.31 314 ASP B N 1
ATOM 4994 C CA . ASP B 1 314 ? -20.188 -10.055 -20.641 1 74.31 314 ASP B CA 1
ATOM 4995 C C . ASP B 1 314 ? -19.125 -9.586 -19.641 1 74.31 314 ASP B C 1
ATOM 4997 O O . ASP B 1 314 ? -19.094 -8.414 -19.266 1 74.31 314 ASP B O 1
ATOM 5001 N N . ASP B 1 315 ? -18.25 -10.633 -19.453 1 84.31 315 ASP B N 1
ATOM 5002 C CA . ASP B 1 315 ? -17.125 -10.289 -18.594 1 84.31 315 ASP B CA 1
ATOM 5003 C C . ASP B 1 315 ? -15.852 -10.094 -19.422 1 84.31 315 ASP B C 1
ATOM 5005 O O . ASP B 1 315 ? -15.562 -10.883 -20.312 1 84.31 315 ASP B O 1
ATOM 5009 N N . LYS B 1 316 ? -15.172 -9.211 -19.406 1 88.88 316 LYS B N 1
ATOM 5010 C CA . LYS B 1 316 ? -13.891 -9.008 -20.078 1 88.88 316 LYS B CA 1
ATOM 5011 C C . LYS B 1 316 ? -12.758 -9.68 -19.328 1 88.88 316 LYS B C 1
ATOM 5013 O O . LYS B 1 316 ? -11.656 -9.125 -19.219 1 88.88 316 LYS B O 1
ATOM 5018 N N . PHE B 1 317 ? -13.148 -10.875 -18.641 1 94.5 317 PHE B N 1
ATOM 5019 C CA . PHE B 1 317 ? -12.18 -11.703 -17.953 1 94.5 317 PHE B CA 1
ATOM 5020 C C . PHE B 1 317 ? -12.695 -13.125 -17.797 1 94.5 317 PHE B C 1
ATOM 5022 O O . PHE B 1 317 ? -13.883 -13.391 -18.016 1 94.5 317 PHE B O 1
ATOM 5029 N N . VAL B 1 318 ? -11.805 -14.094 -17.484 1 94.56 318 VAL B N 1
ATOM 5030 C CA . VAL B 1 318 ? -12.164 -15.484 -17.25 1 94.56 318 VAL B CA 1
ATOM 5031 C C . VAL B 1 318 ? -11.875 -15.852 -15.797 1 94.56 318 VAL B C 1
ATOM 5033 O O . VAL B 1 318 ? -10.953 -15.32 -15.18 1 94.56 318 VAL B O 1
ATOM 5036 N N . ILE B 1 319 ? -12.688 -16.672 -15.203 1 96.81 319 ILE B N 1
ATOM 5037 C CA . ILE B 1 319 ? -12.508 -17.266 -13.883 1 96.81 319 ILE B CA 1
ATOM 5038 C C . ILE B 1 319 ? -12.75 -18.781 -13.961 1 96.81 319 ILE B C 1
ATOM 5040 O O . ILE B 1 319 ? -13.812 -19.219 -14.414 1 96.81 319 ILE B O 1
ATOM 5044 N N . GLU B 1 320 ? -11.812 -19.5 -13.547 1 96.75 320 GLU B N 1
ATOM 5045 C CA . GLU B 1 320 ? -11.922 -20.953 -13.461 1 96.75 320 GLU B CA 1
ATOM 5046 C C . GLU B 1 320 ? -11.758 -21.422 -12.016 1 96.75 320 GLU B C 1
ATOM 5048 O O . GLU B 1 320 ? -10.93 -20.891 -11.273 1 96.75 320 GLU B O 1
ATOM 5053 N N . SER B 1 321 ? -12.562 -22.297 -11.617 1 96.38 321 SER B N 1
ATOM 5054 C CA . SER B 1 321 ? -12.555 -22.859 -10.266 1 96.38 321 SER B CA 1
ATOM 5055 C C . SER B 1 321 ? -12.414 -24.375 -10.289 1 96.38 321 SER B C 1
ATOM 5057 O O . SER B 1 321 ? -13.055 -25.047 -11.102 1 96.38 321 SER B O 1
ATOM 5059 N N . PHE B 1 322 ? -11.609 -24.906 -9.375 1 94.81 322 PHE B N 1
ATOM 5060 C CA . PHE B 1 322 ? -11.344 -26.344 -9.312 1 94.81 322 PHE B CA 1
ATOM 5061 C C . PHE B 1 322 ? -11.406 -26.828 -7.871 1 94.81 322 PHE B C 1
ATOM 5063 O O . PHE B 1 322 ? -10.805 -26.234 -6.977 1 94.81 322 PHE B O 1
ATOM 5070 N N . ARG B 1 323 ? -12.125 -27.891 -7.66 1 92.69 323 ARG B N 1
ATOM 5071 C CA . ARG B 1 323 ? -12.117 -28.531 -6.352 1 92.69 323 ARG B CA 1
ATOM 5072 C C . ARG B 1 323 ? -10.922 -29.469 -6.211 1 92.69 323 ARG B C 1
ATOM 5074 O O . ARG B 1 323 ? -10.617 -30.234 -7.133 1 92.69 323 ARG B O 1
ATOM 5081 N N . LEU B 1 324 ? -10.227 -29.281 -5.105 1 91.94 324 LEU B N 1
ATOM 5082 C CA . LEU B 1 324 ? -9.023 -30.078 -4.898 1 91.94 324 LEU B CA 1
ATOM 5083 C C . LEU B 1 324 ? -9.25 -31.141 -3.824 1 91.94 324 LEU B C 1
ATOM 5085 O O . LEU B 1 324 ? -9.938 -30.891 -2.832 1 91.94 324 LEU B O 1
#

Nearest PDB structures (foldseek):
  2a8i-assembly1_A  TM=8.465E-01  e=9.915E-30  Homo sapiens
  2a8j-assembly1_B  TM=8.293E-01  e=1.907E-25  Homo sapiens
  2a8m-assembly1_B  TM=8.366E-01  e=4.651E-25  Homo sapiens
  2a8m-assembly1_A  TM=8.319E-01  e=3.456E-25  Homo sapiens
  2a8l-assembly1_B  TM=8.174E-01  e=3.456E-25  Homo sapiens

Radius of gyration: 23.79 Å; Cα contacts (8 Å, |Δi|>4): 1847; chains: 2; bounding box: 63×69×63 Å

Foldseek 3Di:
DKKWWAQAQDDDVVRLVQQLVLQLVPDQQSSQLSLLVDLVFLFQAVNAAALVRFFKKKKKKFKQVVRFIFIETRDQWASRRNVLRVCLSPPCVQVVVVHDRDRYYYDVRSVVSCVVVPHDTHDSVRSHDPNNVVVQVVCVVVVDDLQRDWTKMKDKDADQVVRMIMIMIMHRDTHNHHRPDDFQRSAPQQFWDWHKDWDQDPPRFIKIKIKTKGKIWGRVQSNQLSPRNVLVVQVVPDDPPDPSLVSNQVSCVPRGDPVTWMWMKMWMWIDGDPDIWIKIKIKTLHQWMWMWHQDPVRDIDIDTDGDDCPDDDPGSMDMDMDTD/DKKWWAQAQDDDVVRLVQQLVLQLVPDQQSSQLSLLVDLVFLFQAVNAAALVRFFKKKKKKFKQVVRFIFMETRDQWASRRNVLRVCLSPPCVQVVVVHDRDRYYYDVRSVVSCVVVPHDTHDSVRSHDPNNVVVLVVCVPVVDDLQRDKTKMKDKDADQVVRMIMIMIMHRDTHNHHRPDDFQNRAPQQFWDWHKDWDQDPPRFIKIKIKTKGKIWGRVQSNQLSPRNVLVVQVVPDDPPDPSLVSNQVSCVPRGDPVTWMWMKMWMWIDGDPDIWIKIKIKTLHQWMWMWHQDPVRDIDIDTDGDDCPDDDPGSMDMDMDTD